Protein AF-0000000086661133 (afdb_homodimer)

Organism: Colletotrichum gloeosporioides (NCBI:txid474922)

pLDDT: mean 92.15, std 11.32, range [27.84, 98.94]

Nearest PDB structures (foldseek):
  4r4u-assembly2_C  TM=7.959E-01  e=2.624E-20  Yersinia pestis
  1c8u-assembly1_B  TM=7.805E-01  e=1.265E-19  Escherichia coli
  4qfw-assembly2_B  TM=8.001E-01  e=1.902E-19  Yersinia pestis
  4qfw-assembly1_A  TM=7.890E-01  e=4.299E-19  Yersinia pestis
  3lbe-assembly1_B  TM=6.643E-01  e=6.522E-04  Streptococcus mutans UA159

Solvent-accessible surface area (backbone atoms only — not comparable to full-atom values): 37716 Å² total; per-residue (Å²): 120,74,67,60,34,18,54,75,45,52,60,30,68,41,82,46,76,42,92,40,95,83,45,82,42,42,29,32,30,38,30,35,38,37,38,39,73,44,37,47,79,75,73,37,79,29,57,30,40,53,82,41,88,54,58,26,40,64,31,48,61,67,27,44,45,54,48,53,44,53,52,50,47,42,71,73,53,42,87,89,66,61,93,54,80,62,66,74,21,63,32,34,40,39,34,39,48,67,43,85,46,54,10,21,36,42,46,36,39,38,30,34,82,56,38,78,55,96,54,41,34,34,34,38,33,44,27,28,31,38,68,48,66,43,86,58,63,89,50,80,55,51,57,76,78,44,57,72,49,60,67,44,66,43,28,35,36,30,46,31,31,29,33,38,62,56,83,42,92,54,71,45,65,60,84,32,64,74,67,77,41,35,79,67,54,67,74,44,60,67,88,71,34,51,56,37,53,41,49,48,30,54,49,55,36,68,75,40,76,79,52,63,46,50,58,58,37,40,47,48,16,36,56,88,41,64,78,78,31,57,93,49,58,55,48,73,27,63,48,44,31,34,34,34,46,65,40,77,63,72,72,90,45,23,51,59,35,47,35,50,56,53,30,58,64,48,63,50,44,67,39,46,49,34,37,64,74,69,29,23,79,41,61,52,47,70,46,70,34,39,39,38,35,41,45,49,52,51,36,74,79,46,49,65,49,43,45,87,48,92,53,72,51,51,26,37,41,40,35,37,35,57,36,30,22,44,31,27,37,31,37,37,37,36,37,28,43,68,88,46,46,73,41,33,42,33,45,35,36,25,42,44,32,66,48,83,74,76,73,71,84,120,119,74,66,59,34,18,55,74,47,52,61,29,70,40,82,46,76,44,94,40,94,84,46,82,42,43,30,33,30,38,30,34,39,38,40,40,72,43,37,48,79,75,72,37,79,31,57,30,39,55,80,43,86,54,57,26,41,65,31,47,60,66,29,43,44,54,49,51,44,52,52,52,48,40,70,76,53,44,87,88,65,63,92,54,80,61,65,76,20,62,31,36,39,39,34,38,48,66,44,86,46,55,11,21,34,42,47,36,39,39,33,37,82,56,38,77,56,97,54,41,35,34,34,37,33,45,28,28,32,36,67,48,67,42,84,58,64,87,51,80,54,52,56,78,77,43,57,72,48,60,67,44,66,43,27,35,38,31,46,31,33,27,32,38,63,56,83,41,92,54,72,45,65,62,83,30,63,74,67,76,41,35,78,67,53,66,73,45,58,66,86,69,35,51,57,38,54,42,49,47,31,55,49,53,36,68,75,39,76,80,52,61,46,48,58,58,36,39,46,48,17,37,56,87,39,64,76,78,32,57,92,49,58,54,48,73,28,64,47,45,30,33,34,33,45,63,41,78,63,72,71,92,46,23,51,58,35,47,36,50,56,53,28,58,64,46,63,50,44,66,38,46,48,34,38,64,72,70,28,22,80,42,61,53,46,70,46,71,35,37,40,39,35,40,46,49,49,52,35,74,79,46,50,67,48,42,46,87,46,92,52,72,52,51,25,37,40,39,36,36,35,59,35,31,21,44,29,27,35,31,38,37,37,36,36,28,42,67,89,44,47,73,39,32,42,32,44,37,35,24,43,44,34,66,48,82,75,75,71,71,85,120

Radius of gyration: 25.0 Å; Cα contacts (8 Å, |Δi|>4): 1751; chains: 2; bounding box: 61×72×65 Å

Foldseek 3Di:
DLCCLALCNLLPKDWDDDPDVPDPKTKIKFWAFAFQQCCVVVPDLRGQALVDFDFGQPLNCQLSQVVSVVVSVCVVPPPPRQPDPADWAWFKKKKFFDAGDGRQWMKMWIKDWDDDDSFKGKIKIWIWTFPDGDPPRVDRTDDPSRVPHDTDDTGMMIMIMTGGADDDDDDDDDFFCCVVVVVQPVVDPQVPAAWDASALFLQVCVVPVPHHRSHGFKTKHWGDCVVVCPPPQQQPDKTKMWMATSADDDLVPLNSLVSSVSSCLSRNQVNVVCVSVPQSNFWDDKDWGIKMKGFDHGSSVSGADGCPDPDNWIKMKMKGWNDDDDQKTKMKIWIATPVGDGTMMMIIMIGIDGHDDPPPPD/DLCCLALCNLLPKDWDDDPDPPDLKTKIKFWAFAFAQCCVVVPDLRGQALVDFDFGQPLNCQLSQVVSVVVSVCVVPPPPPQPDPADWAWFKKKKFFDAGDGRQWMKMWIKDWDDDDSFKGKIKIWIWTFPDGDPPRVDRIDDPSRVPHDTDDTGMMIMIMTGGADDDDDDDDDFFCCVVVVVQPVVDPQVPAAWDASALFQQVCVVPVPHHRSHGFKTKHWGDCVVVCPPPQQQPDKTKMWMATSADDDLVPLNSLVSSVSSCLSRNQVNVVCVSVPQSNFWDDKDWGIKMKGFDHGSSVSGADGCPDPDNWIKMKMKGWNDDDDQKTKMKIWIATPVGDGTMMMIIMIGIDGHDDPPPPD

Sequence (724 aa):
MSEKLWFQNVMALAPLPPPTPDSKVKRYMSLWPAWVPGSELVGGKGRGSKADPRAAYGGHVYTQAPLAACRALEEEEPAGTGTHSGGFGLHSIQGCFSAAARANRPFVYEVSSLSTSRTFCSRLVIVRQPKEPSKRLQADDFNLEDLESELGDVCFSCICTFKRPEEGRVSSQEVPPQERFAEILKAKAPGDWPKAPAVDVEEIKAMFPDASGHFPIVDMHKVDLTGWNEGKPVTKRRELLFYRLRGPLPADDPNQHVLVHAFESDRNGLLMVGNHIGLGWSLGTAASLTYAFVVHVNVDEAVMNDPSGAEDGWWIQEVSFPRAGQGRGALMCKMWSPSGVHVATGYQDGIIRERKVEKEKLMSEKLWFQNVMALAPLPPPTPDSKVKRYMSLWPAWVPGSELVGGKGRGSKADPRAAYGGHVYTQAPLAACRALEEEEPAGTGTHSGGFGLHSIQGCFSAAARANRPFVYEVSSLSTSRTFCSRLVIVRQPKEPSKRLQADDFNLEDLESELGDVCFSCICTFKRPEEGRVSSQEVPPQERFAEILKAKAPGDWPKAPAVDVEEIKAMFPDASGHFPIVDMHKVDLTGWNEGKPVTKRRELLFYRLRGPLPADDPNQHVLVHAFESDRNGLLMVGNHIGLGWSLGTAASLTYAFVVHVNVDEAVMNDPSGAEDGWWIQEVSFPRAGQGRGALMCKMWSPSGVHVATGYQDGIIRERKVEKEKL

Structure (mmCIF, N/CA/C/O backbone):
data_AF-0000000086661133-model_v1
#
loop_
_entity.id
_entity.type
_entity.pdbx_description
1 polymer 'Acyl-CoA thioesterase-like C-terminal domain-containing protein'
#
loop_
_atom_site.group_PDB
_atom_site.id
_atom_site.type_symbol
_atom_site.label_atom_id
_atom_site.label_alt_id
_atom_site.label_comp_id
_atom_site.label_asym_id
_atom_site.label_entity_id
_atom_site.label_seq_id
_atom_site.pdbx_PDB_ins_code
_atom_site.Cartn_x
_atom_site.Cartn_y
_atom_site.Cartn_z
_atom_site.occupancy
_atom_site.B_iso_or_equiv
_atom_site.auth_seq_id
_atom_site.auth_comp_id
_atom_site.auth_asym_id
_atom_site.auth_atom_id
_atom_site.pdbx_PDB_model_num
ATOM 1 N N . MET A 1 1 ? -3.352 29.203 22.203 1 52.81 1 MET A N 1
ATOM 2 C CA . MET A 1 1 ? -3.547 29 20.766 1 52.81 1 MET A CA 1
ATOM 3 C C . MET A 1 1 ? -2.592 27.938 20.234 1 52.81 1 MET A C 1
ATOM 5 O O . MET A 1 1 ? -3.006 27.031 19.5 1 52.81 1 MET A O 1
ATOM 9 N N . SER A 1 2 ? -1.352 27.859 20.906 1 68.06 2 SER A N 1
ATOM 10 C CA . SER A 1 2 ? -0.283 27.016 20.375 1 68.06 2 SER A CA 1
ATOM 11 C C . SER A 1 2 ? -0.492 25.562 20.766 1 68.06 2 SER A C 1
ATOM 13 O O . SER A 1 2 ? -0.315 24.656 19.938 1 68.06 2 SER A O 1
ATOM 15 N N . GLU A 1 3 ? -1.196 25.422 21.938 1 78.88 3 GLU A N 1
ATOM 16 C CA . GLU A 1 3 ? -1.318 24.062 22.422 1 78.88 3 GLU A CA 1
ATOM 17 C C . GLU A 1 3 ? -2.441 23.312 21.703 1 78.88 3 GLU A C 1
ATOM 19 O O . GLU A 1 3 ? -2.412 22.078 21.609 1 78.88 3 GLU A O 1
ATOM 24 N N . LYS A 1 4 ? -3.291 24.078 21.062 1 82.44 4 LYS A N 1
ATOM 25 C CA . LYS A 1 4 ? -4.445 23.5 20.375 1 82.44 4 LYS A CA 1
ATOM 26 C C . LYS A 1 4 ? -4.023 22.781 19.094 1 82.44 4 LYS A C 1
ATOM 28 O O . LYS A 1 4 ? -4.781 21.984 18.547 1 82.44 4 LYS A O 1
ATOM 33 N N . LEU A 1 5 ? -2.779 23 18.781 1 89.38 5 LEU A N 1
ATOM 34 C CA . LEU A 1 5 ? -2.312 22.422 17.516 1 89.38 5 LEU A CA 1
ATOM 35 C C . LEU A 1 5 ? -1.466 21.188 17.781 1 89.38 5 LEU A C 1
ATOM 37 O O . LEU A 1 5 ? -0.885 20.625 16.844 1 89.38 5 LEU A O 1
ATOM 41 N N . TRP A 1 6 ? -1.497 20.781 19.125 1 93.88 6 TRP A N 1
ATOM 42 C CA . TRP A 1 6 ? -0.736 19.578 19.453 1 93.88 6 TRP A CA 1
ATOM 43 C C . TRP A 1 6 ? -1.503 18.328 19.047 1 93.88 6 TRP A C 1
ATOM 45 O O . TRP A 1 6 ? -2.721 18.375 18.859 1 93.88 6 TRP A O 1
ATOM 55 N N . PHE A 1 7 ? -0.746 17.25 18.938 1 96.44 7 PHE A N 1
ATOM 56 C CA . PHE A 1 7 ? -1.3 15.984 18.453 1 96.44 7 PHE A CA 1
ATOM 57 C C . PHE A 1 7 ? -2.521 15.586 19.281 1 96.44 7 PHE A C 1
ATOM 59 O O . PHE A 1 7 ? -3.564 15.242 18.719 1 96.44 7 PHE A O 1
ATOM 66 N N . GLN A 1 8 ? -2.459 15.68 20.609 1 94.44 8 GLN A N 1
ATOM 67 C CA . GLN A 1 8 ? -3.508 15.195 21.5 1 94.44 8 GLN A CA 1
ATOM 68 C C . GLN A 1 8 ? -4.801 15.977 21.297 1 94.44 8 GLN A C 1
ATOM 70 O O . GLN A 1 8 ? -5.895 15.445 21.5 1 94.44 8 GLN A O 1
ATOM 75 N N . ASN A 1 9 ? -4.688 17.203 20.891 1 94.06 9 ASN A N 1
ATOM 76 C CA . ASN A 1 9 ? -5.863 18.031 20.656 1 94.06 9 ASN A CA 1
ATOM 77 C C . ASN A 1 9 ? -6.434 17.781 19.266 1 94.06 9 ASN A C 1
ATOM 79 O O . ASN A 1 9 ? -7.617 17.469 19.109 1 94.06 9 ASN A O 1
ATOM 83 N N . VAL A 1 10 ? -5.578 17.812 18.297 1 95.38 10 VAL A N 1
ATOM 84 C CA . VAL A 1 10 ? -5.973 17.75 16.906 1 95.38 10 VAL A CA 1
ATOM 85 C C . VAL A 1 10 ? -6.562 16.375 16.594 1 95.38 10 VAL A C 1
ATOM 87 O O . VAL A 1 10 ? -7.516 16.266 15.82 1 95.38 10 VAL A O 1
ATOM 90 N N . MET A 1 11 ? -6.078 15.336 17.281 1 97.69 11 MET A N 1
ATOM 91 C CA . MET A 1 11 ? -6.453 13.961 16.953 1 97.69 11 MET A CA 1
ATOM 92 C C . MET A 1 11 ? -7.383 13.383 18 1 97.69 11 MET A C 1
ATOM 94 O O . MET A 1 11 ? -7.605 12.172 18.047 1 97.69 11 MET A O 1
ATOM 98 N N . ALA A 1 12 ? -7.93 14.242 18.859 1 97.5 12 ALA A N 1
ATOM 99 C CA . ALA A 1 12 ? -8.781 13.766 19.938 1 97.5 12 ALA A CA 1
ATOM 100 C C . ALA A 1 12 ? -10.008 13.039 19.406 1 97.5 12 ALA A C 1
ATOM 102 O O . ALA A 1 12 ? -10.633 13.492 18.438 1 97.5 12 ALA A O 1
ATOM 103 N N . LEU A 1 13 ? -10.391 11.922 20.062 1 98.38 13 LEU A N 1
ATOM 104 C CA . LEU A 1 13 ? -11.531 11.094 19.703 1 98.38 13 LEU A CA 1
ATOM 105 C C . LEU A 1 13 ? -12.438 10.859 20.922 1 98.38 13 LEU A C 1
ATOM 107 O O . LEU A 1 13 ? -11.953 10.789 22.047 1 98.38 13 LEU A O 1
ATOM 111 N N . ALA A 1 14 ? -13.688 10.742 20.641 1 98.12 14 ALA A N 1
ATOM 112 C CA . ALA A 1 14 ? -14.641 10.289 21.656 1 98.12 14 ALA A CA 1
ATOM 113 C C . ALA A 1 14 ? -15.312 8.984 21.234 1 98.12 14 ALA A C 1
ATOM 115 O O . ALA A 1 14 ? -15.695 8.82 20.062 1 98.12 14 ALA A O 1
ATOM 116 N N . PRO A 1 15 ? -15.461 8.062 22.156 1 97.38 15 PRO A N 1
ATOM 117 C CA . PRO A 1 15 ? -16.172 6.832 21.828 1 97.38 15 PRO A CA 1
ATOM 118 C C . PRO A 1 15 ? -17.672 7.062 21.578 1 97.38 15 PRO A C 1
ATOM 120 O O . PRO A 1 15 ? -18.266 7.965 22.172 1 97.38 15 PRO A O 1
ATOM 123 N N . LEU A 1 16 ? -18.203 6.305 20.656 1 97.31 16 LEU A N 1
ATOM 124 C CA . LEU A 1 16 ? -19.625 6.262 20.359 1 97.31 16 LEU A CA 1
ATOM 125 C C . LEU A 1 16 ? -20.203 4.883 20.656 1 97.31 16 LEU A C 1
ATOM 127 O O . LEU A 1 16 ? -19.484 3.887 20.656 1 97.31 16 LEU A O 1
ATOM 131 N N . PRO A 1 17 ? -21.469 4.82 20.938 1 93.88 17 PRO A N 1
ATOM 132 C CA . PRO A 1 17 ? -22.094 3.502 21.078 1 93.88 17 PRO A CA 1
ATOM 133 C C . PRO A 1 17 ? -22.016 2.68 19.797 1 93.88 17 PRO A C 1
ATOM 135 O O . PRO A 1 17 ? -21.969 3.244 18.688 1 93.88 17 PRO A O 1
ATOM 138 N N . PRO A 1 18 ? -21.984 1.396 19.984 1 92.19 18 PRO A N 1
ATOM 139 C CA . PRO A 1 18 ? -22.016 0.57 18.766 1 92.19 18 PRO A CA 1
ATOM 140 C C . PRO A 1 18 ? -23.297 0.776 17.953 1 92.19 18 PRO A C 1
ATOM 142 O O . PRO A 1 18 ? -24.297 1.284 18.484 1 92.19 18 PRO A O 1
ATOM 145 N N . PRO A 1 19 ? -23.234 0.42 16.672 1 86.88 19 PRO A N 1
ATOM 146 C CA . PRO A 1 19 ? -24.438 0.599 15.859 1 86.88 19 PRO A CA 1
ATOM 147 C C . PRO A 1 19 ? -25.641 -0.178 16.391 1 86.88 19 PRO A C 1
ATOM 149 O O . PRO A 1 19 ? -26.781 0.312 16.328 1 86.88 19 PRO A O 1
ATOM 152 N N . THR A 1 20 ? -25.328 -1.361 16.719 1 87.19 20 THR A N 1
ATOM 153 C CA . THR A 1 20 ? -26.312 -2.193 17.406 1 87.19 20 THR A CA 1
ATOM 154 C C . THR A 1 20 ? -25.719 -2.795 18.688 1 87.19 20 THR A C 1
ATOM 156 O O . THR A 1 20 ? -24.5 -2.957 18.781 1 87.19 20 THR A O 1
ATOM 159 N N . PRO A 1 21 ? -26.578 -3.076 19.578 1 86.81 21 PRO A N 1
ATOM 160 C CA . PRO A 1 21 ? -26.047 -3.549 20.859 1 86.81 21 PRO A CA 1
ATOM 161 C C . PRO A 1 21 ? -25.156 -4.781 20.719 1 86.81 21 PRO A C 1
ATOM 163 O O . PRO A 1 21 ? -24.219 -4.957 21.5 1 86.81 21 PRO A O 1
ATOM 166 N N . ASP A 1 22 ? -25.359 -5.555 19.75 1 88.25 22 ASP A N 1
ATOM 167 C CA . ASP A 1 22 ? -24.625 -6.805 19.625 1 88.25 22 ASP A CA 1
ATOM 168 C C . ASP A 1 22 ? -23.453 -6.648 18.656 1 88.25 22 ASP A C 1
ATOM 170 O O . ASP A 1 22 ? -22.688 -7.598 18.438 1 88.25 22 ASP A O 1
ATOM 174 N N . SER A 1 23 ? -23.375 -5.465 18.219 1 90.06 23 SER A N 1
ATOM 175 C CA . SER A 1 23 ? -22.312 -5.242 17.25 1 90.06 23 SER A CA 1
ATOM 176 C C . SER A 1 23 ? -20.938 -5.207 17.906 1 90.06 23 SER A C 1
ATOM 178 O O . SER A 1 23 ? -20.781 -4.633 18.984 1 90.06 23 SER A O 1
ATOM 180 N N . LYS A 1 24 ? -19.969 -5.828 17.266 1 91.94 24 LYS A N 1
ATOM 181 C CA . LYS A 1 24 ? -18.594 -5.809 17.75 1 91.94 24 LYS A CA 1
ATOM 182 C C . LYS A 1 24 ? -17.812 -4.645 17.156 1 91.94 24 LYS A C 1
ATOM 184 O O . LYS A 1 24 ? -16.641 -4.445 17.484 1 91.94 24 LYS A O 1
ATOM 189 N N . VAL A 1 25 ? -18.5 -3.902 16.344 1 96.38 25 VAL A N 1
ATOM 190 C CA . VAL A 1 25 ? -17.891 -2.742 15.711 1 96.38 25 VAL A CA 1
ATOM 191 C C . VAL A 1 25 ? -17.734 -1.618 16.734 1 96.38 25 VAL A C 1
ATOM 193 O O . VAL A 1 25 ? -18.688 -1.261 17.422 1 96.38 25 VAL A O 1
ATOM 196 N N . LYS A 1 26 ? -16.5 -1.103 16.875 1 97.69 26 LYS A N 1
ATOM 197 C CA . LYS A 1 26 ? -16.25 0.057 17.734 1 97.69 26 LYS A CA 1
ATOM 198 C C . LYS A 1 26 ? -16.359 1.355 16.938 1 97.69 26 LYS A C 1
ATOM 200 O O . LYS A 1 26 ? -15.953 1.417 15.781 1 97.69 26 LYS A O 1
ATOM 205 N N . ARG A 1 27 ? -16.875 2.365 17.594 1 98.31 27 ARG A N 1
ATOM 206 C CA . ARG A 1 27 ? -17.109 3.633 16.906 1 98.31 27 ARG A CA 1
ATOM 207 C C . ARG A 1 27 ? -16.5 4.793 17.672 1 98.31 27 ARG A C 1
ATOM 209 O O . ARG A 1 27 ? -16.484 4.797 18.906 1 98.31 27 ARG A O 1
ATOM 216 N N . TYR A 1 28 ? -15.984 5.738 16.953 1 98.69 28 TYR A N 1
ATOM 217 C CA . TYR A 1 28 ? -15.398 6.945 17.531 1 98.69 28 TYR A CA 1
ATOM 218 C C . TYR A 1 28 ? -15.766 8.18 16.703 1 98.69 28 TYR A C 1
ATOM 220 O O . TYR A 1 28 ? -16.031 8.078 15.508 1 98.69 28 TYR A O 1
ATOM 228 N N . MET A 1 29 ? -15.797 9.305 17.344 1 98.62 29 MET A N 1
ATOM 229 C CA . MET A 1 29 ? -16.047 10.586 16.672 1 98.62 29 MET A CA 1
ATOM 230 C C . MET A 1 29 ? -14.859 11.531 16.875 1 98.62 29 MET A C 1
ATOM 232 O O . MET A 1 29 ? -14.289 11.602 17.969 1 98.62 29 MET A O 1
ATOM 236 N N . SER A 1 30 ? -14.469 12.18 15.82 1 98.44 30 SER A N 1
ATOM 237 C CA . SER A 1 30 ? -13.461 13.219 15.961 1 98.44 30 SER A CA 1
ATOM 238 C C . SER A 1 30 ? -13.992 14.406 16.766 1 98.44 30 SER A C 1
ATOM 240 O O . SER A 1 30 ? -15.172 14.742 16.672 1 98.44 30 SER A O 1
ATOM 242 N N . LEU A 1 31 ? -13.086 15.086 17.453 1 97.5 31 LEU A N 1
ATOM 243 C CA . LEU A 1 31 ? -13.539 16.156 18.344 1 97.5 31 LEU A CA 1
ATOM 244 C C . LEU A 1 31 ? -13.062 17.516 17.844 1 97.5 31 LEU A C 1
ATOM 246 O O . LEU A 1 31 ? -13.516 18.547 18.328 1 97.5 31 LEU A O 1
ATOM 250 N N . TRP A 1 32 ? -12.156 17.484 16.891 1 95.5 32 TRP A N 1
ATOM 251 C CA . TRP A 1 32 ? -11.555 18.734 16.406 1 95.5 32 TRP A CA 1
ATOM 252 C C . TRP A 1 32 ? -11.664 18.828 14.898 1 95.5 32 TRP A C 1
ATOM 254 O O . TRP A 1 32 ? -11.547 17.828 14.188 1 95.5 32 TRP A O 1
ATOM 264 N N . PRO A 1 33 ? -11.906 20.078 14.344 1 94.69 33 PRO A N 1
ATOM 265 C CA . PRO A 1 33 ? -11.922 20.25 12.891 1 94.69 33 PRO A CA 1
ATOM 266 C C . PRO A 1 33 ? -10.562 19.969 12.25 1 94.69 33 PRO A C 1
ATOM 268 O O . PRO A 1 33 ? -9.531 20.422 12.75 1 94.69 33 PRO A O 1
ATOM 271 N N . ALA A 1 34 ? -10.617 19.234 11.156 1 94.94 34 ALA A N 1
ATOM 272 C CA . ALA A 1 34 ? -9.398 18.938 10.406 1 94.94 34 ALA A CA 1
ATOM 273 C C . ALA A 1 34 ? -8.836 20.188 9.758 1 94.94 34 ALA A C 1
ATOM 275 O O . ALA A 1 34 ? -9.594 21.047 9.289 1 94.94 34 ALA A O 1
ATOM 276 N N . TRP A 1 35 ? -7.52 20.266 9.688 1 92.94 35 TRP A N 1
ATOM 277 C CA . TRP A 1 35 ? -6.828 21.375 9.039 1 92.94 35 TRP A CA 1
ATOM 278 C C . TRP A 1 35 ? -7.18 21.438 7.555 1 92.94 35 TRP A C 1
ATOM 280 O O . TRP A 1 35 ? -7.34 20.406 6.902 1 92.94 35 TRP A O 1
ATOM 290 N N . VAL A 1 36 ? -7.305 22.656 7.035 1 92.38 36 VAL A N 1
ATOM 291 C CA . VAL A 1 36 ? -7.57 22.891 5.621 1 92.38 36 VAL A CA 1
ATOM 292 C C . VAL A 1 36 ? -6.348 23.531 4.969 1 92.38 36 VAL A C 1
ATOM 294 O O . VAL A 1 36 ? -5.961 24.656 5.316 1 92.38 36 VAL A O 1
ATOM 297 N N . PRO A 1 37 ? -5.742 22.828 3.969 1 89.12 37 PRO A N 1
ATOM 298 C CA . PRO A 1 37 ? -4.562 23.391 3.309 1 89.12 37 PRO A CA 1
ATOM 299 C C . PRO A 1 37 ? -4.812 24.797 2.754 1 89.12 37 PRO A C 1
ATOM 301 O O . PRO A 1 37 ? -5.797 25.016 2.043 1 89.12 37 PRO A O 1
ATOM 304 N N . GLY A 1 38 ? -3.904 25.719 3.129 1 86.12 38 GLY A N 1
ATOM 305 C CA . GLY A 1 38 ? -3.969 27.062 2.576 1 86.12 38 GLY A CA 1
ATOM 306 C C . GLY A 1 38 ? -4.891 27.984 3.354 1 86.12 38 GLY A C 1
ATOM 307 O O . GLY A 1 38 ? -5.078 29.141 2.979 1 86.12 38 GLY A O 1
ATOM 308 N N . SER A 1 39 ? -5.473 27.469 4.402 1 84.5 39 SER A N 1
ATOM 309 C CA . SER A 1 39 ? -6.375 28.312 5.172 1 84.5 39 SER A CA 1
ATOM 310 C C . SER A 1 39 ? -5.656 29.547 5.695 1 84.5 39 SER A C 1
ATOM 312 O O . SER A 1 39 ? -6.254 30.625 5.797 1 84.5 39 SER A O 1
ATOM 314 N N . GLU A 1 40 ? -4.449 29.422 5.922 1 80.19 40 GLU A N 1
ATOM 315 C CA . GLU A 1 40 ? -3.676 30.531 6.477 1 80.19 40 GLU A CA 1
ATOM 316 C C . GLU A 1 40 ? -3.451 31.625 5.438 1 80.19 40 GLU A C 1
ATOM 318 O O . GLU A 1 40 ? -3.137 32.781 5.785 1 80.19 40 GLU A O 1
ATOM 323 N N . LEU A 1 41 ? -3.543 31.234 4.238 1 82.38 41 LEU A N 1
ATOM 324 C CA . LEU A 1 41 ? -3.342 32.219 3.172 1 82.38 41 LEU A CA 1
ATOM 325 C C . LEU A 1 41 ? -4.488 33.219 3.131 1 82.38 41 LEU A C 1
ATOM 327 O O . LEU A 1 41 ? -4.344 34.312 2.574 1 82.38 41 LEU A O 1
ATOM 331 N N . VAL A 1 42 ? -5.578 32.844 3.738 1 77.38 42 VAL A N 1
ATOM 332 C CA . VAL A 1 42 ? -6.738 33.71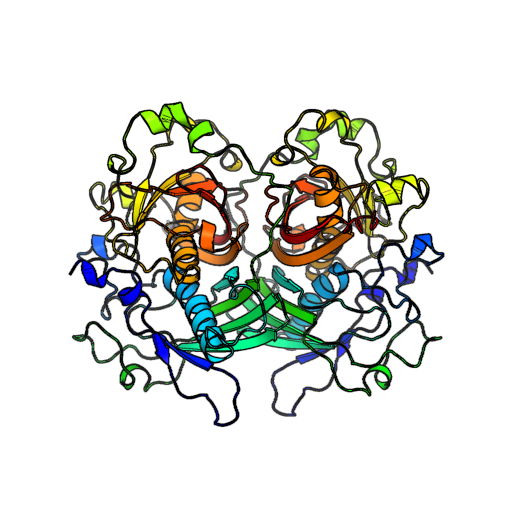9 3.721 1 77.38 42 VAL A CA 1
ATOM 333 C C . VAL A 1 42 ? -7.145 34.062 5.152 1 77.38 42 VAL A C 1
ATOM 335 O O . VAL A 1 42 ? -8.336 34.188 5.449 1 77.38 42 VAL A O 1
ATOM 338 N N . GLY A 1 43 ? -6.168 34.031 5.996 1 73.69 43 GLY A N 1
ATOM 339 C CA . GLY A 1 43 ? -6.391 34.5 7.348 1 73.69 43 GLY A CA 1
ATOM 340 C C . GLY A 1 43 ? -6.68 33.406 8.344 1 73.69 43 GLY A C 1
ATOM 341 O O . GLY A 1 43 ? -6.961 33.656 9.508 1 73.69 43 GLY A O 1
ATOM 342 N N . GLY A 1 44 ? -6.609 32.188 7.867 1 69.62 44 GLY A N 1
ATOM 343 C CA . GLY A 1 44 ? -6.812 31.062 8.781 1 69.62 44 GLY A CA 1
ATOM 344 C C . GLY A 1 44 ? -5.664 30.875 9.75 1 69.62 44 GLY A C 1
ATOM 345 O O . GLY A 1 44 ? -4.551 31.328 9.5 1 69.62 44 GLY A O 1
ATOM 346 N N . LYS A 1 45 ? -5.965 30.406 10.914 1 66.69 45 LYS A N 1
ATOM 347 C CA . LYS A 1 45 ? -5 30.266 12 1 66.69 45 LYS A CA 1
ATOM 348 C C . LYS A 1 45 ? -4.469 28.844 12.086 1 66.69 45 LYS A C 1
ATOM 350 O O . LYS A 1 45 ? -4 28.406 13.141 1 66.69 45 LYS A O 1
ATOM 355 N N . GLY A 1 46 ? -4.559 28.156 10.992 1 66.56 46 GLY A N 1
ATOM 356 C CA . GLY A 1 46 ? -3.967 26.828 10.945 1 66.56 46 GLY A CA 1
ATOM 357 C C . GLY A 1 46 ? -4.824 25.766 11.617 1 66.56 46 GLY A C 1
ATOM 358 O O . GLY A 1 46 ? -4.609 24.562 11.422 1 66.56 46 GLY A O 1
ATOM 359 N N . ARG A 1 47 ? -5.719 26.359 12.469 1 68.44 47 ARG A N 1
ATOM 360 C CA . ARG A 1 47 ? -6.676 25.422 13.07 1 68.44 47 ARG A CA 1
ATOM 361 C C . ARG A 1 47 ? -7.879 25.219 12.156 1 68.44 47 ARG A C 1
ATOM 363 O O . ARG A 1 47 ? -8.25 26.109 11.398 1 68.44 47 ARG A O 1
ATOM 370 N N . GLY A 1 48 ? -8.203 23.938 11.852 1 72.81 48 GLY A N 1
ATOM 371 C CA . GLY A 1 48 ? -9.438 23.734 11.109 1 72.81 48 GLY A CA 1
ATOM 372 C C . GLY A 1 48 ? -10.547 24.688 11.523 1 72.81 48 GLY A C 1
ATOM 373 O O . GLY A 1 48 ? -10.539 25.203 12.641 1 72.81 48 GLY A O 1
ATOM 374 N N . SER A 1 49 ? -11.25 25.141 10.523 1 75.62 49 SER A N 1
ATOM 375 C CA . SER A 1 49 ? -12.383 26.016 10.797 1 75.62 49 SER A CA 1
ATOM 376 C C . SER A 1 49 ? -13.688 25.422 10.273 1 75.62 49 SER A C 1
ATOM 378 O O . SER A 1 49 ? -13.75 24.969 9.133 1 75.62 49 SER A O 1
ATOM 380 N N . LYS A 1 50 ? -14.703 25.469 11.141 1 84.06 50 LYS A N 1
ATOM 381 C CA . LYS A 1 50 ? -16.016 24.984 10.758 1 84.06 50 LYS A CA 1
ATOM 382 C C . LYS A 1 50 ? -16.625 25.844 9.656 1 84.06 50 LYS A C 1
ATOM 384 O O . LYS A 1 50 ? -17.594 25.438 9.008 1 84.06 50 LYS A O 1
ATOM 389 N N . ALA A 1 51 ? -16.031 26.969 9.469 1 77.69 51 ALA A N 1
ATOM 390 C CA . ALA A 1 51 ? -16.578 27.891 8.469 1 77.69 51 ALA A CA 1
ATOM 391 C C . ALA A 1 51 ? -15.922 27.656 7.105 1 77.69 51 ALA A C 1
ATOM 393 O O . ALA A 1 51 ? -16.359 28.219 6.102 1 77.69 51 ALA A O 1
ATOM 394 N N . ASP A 1 52 ? -14.891 26.875 7.074 1 82.69 52 ASP A N 1
ATOM 395 C CA . ASP A 1 52 ? -14.164 26.641 5.828 1 82.69 52 ASP A CA 1
ATOM 396 C C . ASP A 1 52 ? -14.797 25.516 5.016 1 82.69 52 ASP A C 1
ATOM 398 O O . ASP A 1 52 ? -14.75 24.359 5.414 1 82.69 52 ASP A O 1
ATOM 402 N N . PRO A 1 53 ? -15.383 25.828 3.889 1 81.25 53 PRO A N 1
ATOM 403 C CA . PRO A 1 53 ? -16.078 24.812 3.105 1 81.25 53 PRO A CA 1
ATOM 404 C C . PRO A 1 53 ? -15.141 23.984 2.227 1 81.25 53 PRO A C 1
ATOM 406 O O . PRO A 1 53 ? -15.57 23.031 1.568 1 81.25 53 PRO A O 1
ATOM 409 N N . ARG A 1 54 ? -13.891 24.312 2.184 1 87.56 54 ARG A N 1
ATOM 410 C CA . ARG A 1 54 ? -12.93 23.641 1.325 1 87.56 54 ARG A CA 1
ATOM 411 C C . ARG A 1 54 ? -12.586 22.266 1.878 1 87.56 54 ARG A C 1
ATOM 413 O O . ARG A 1 54 ? -12.883 21.953 3.033 1 87.56 54 ARG A O 1
ATOM 420 N N . ALA A 1 55 ? -11.961 21.484 1.017 1 92.5 55 ALA A N 1
ATOM 421 C CA . ALA A 1 55 ? -11.586 20.125 1.406 1 92.5 55 ALA A CA 1
ATOM 422 C C . ALA A 1 55 ? -10.539 20.141 2.516 1 92.5 55 ALA A C 1
ATOM 424 O O . ALA A 1 55 ? -9.609 20.953 2.49 1 92.5 55 ALA A O 1
ATOM 425 N N . ALA A 1 56 ? -10.766 19.25 3.469 1 94.94 56 ALA A N 1
ATOM 426 C CA . ALA A 1 56 ? -9.828 19.109 4.582 1 94.94 56 ALA A CA 1
ATOM 427 C C . ALA A 1 56 ? -8.578 18.344 4.156 1 94.94 56 ALA A C 1
ATOM 429 O O . ALA A 1 56 ? -8.594 17.656 3.141 1 94.94 56 ALA A O 1
ATOM 430 N N . TYR A 1 57 ? -7.508 18.547 4.918 1 95.88 57 TYR A N 1
ATOM 431 C CA . TYR A 1 57 ? -6.254 17.812 4.754 1 95.88 57 TYR A CA 1
ATOM 432 C C . TYR A 1 57 ? -6.473 16.312 4.887 1 95.88 57 TYR A C 1
ATOM 434 O O . TYR A 1 57 ? -6.879 15.828 5.949 1 95.88 57 TYR A O 1
ATOM 442 N N . GLY A 1 58 ? -6.176 15.562 3.764 1 96.56 58 GLY A N 1
ATOM 443 C CA . GLY A 1 58 ? -6.406 14.133 3.754 1 96.56 58 GLY A CA 1
ATOM 444 C C . GLY A 1 58 ? -5.625 13.391 4.824 1 96.56 58 GLY A C 1
ATOM 445 O O . GLY A 1 58 ? -6.09 12.383 5.355 1 96.56 58 GLY A O 1
ATOM 446 N N . GLY A 1 59 ? -4.434 13.922 5.145 1 97.62 59 GLY A N 1
ATOM 447 C CA . GLY A 1 59 ? -3.594 13.297 6.156 1 97.62 59 GLY A CA 1
ATOM 448 C C . GLY A 1 59 ? -4.254 13.227 7.52 1 97.62 59 GLY A C 1
ATOM 449 O O . GLY A 1 59 ? -3.84 12.438 8.375 1 97.62 59 GLY A O 1
ATOM 450 N N . HIS A 1 60 ? -5.266 14.094 7.73 1 97.69 60 HIS A N 1
ATOM 451 C CA . HIS A 1 60 ? -5.961 14.07 9.016 1 97.69 60 HIS A CA 1
ATOM 452 C C . HIS A 1 60 ? -6.734 12.773 9.203 1 97.69 60 HIS A C 1
ATOM 454 O O . HIS A 1 60 ? -6.5 12.039 10.164 1 97.69 60 HIS A O 1
ATOM 460 N N . VAL A 1 61 ? -7.648 12.492 8.25 1 98.62 61 VAL A N 1
ATOM 461 C CA . VAL A 1 61 ? -8.453 11.281 8.359 1 98.62 61 VAL A CA 1
ATOM 462 C C . VAL A 1 61 ? -7.559 10.055 8.211 1 98.62 61 VAL A C 1
ATOM 464 O O . VAL A 1 61 ? -7.785 9.031 8.859 1 98.62 61 VAL A O 1
ATOM 467 N N . TYR A 1 62 ? -6.535 10.156 7.371 1 98.75 62 TYR A N 1
ATOM 468 C CA . TYR A 1 62 ? -5.578 9.078 7.148 1 98.75 62 TYR A CA 1
ATOM 469 C C . TYR A 1 62 ? -4.891 8.688 8.453 1 98.75 62 TYR A C 1
ATOM 471 O O . TYR A 1 62 ? -4.57 7.512 8.656 1 98.75 62 TYR A O 1
ATOM 479 N N . THR A 1 63 ? -4.672 9.57 9.312 1 98.81 63 THR A N 1
ATOM 480 C CA . THR A 1 63 ? -3.961 9.383 10.57 1 98.81 63 THR A CA 1
ATOM 481 C C . THR A 1 63 ? -4.934 9.039 11.695 1 98.81 63 THR A C 1
ATOM 483 O O . THR A 1 63 ? -4.652 8.164 12.523 1 98.81 63 THR A O 1
ATOM 486 N N . GLN A 1 64 ? -6.051 9.703 11.711 1 98.88 64 GLN A N 1
ATOM 487 C CA . GLN A 1 64 ? -6.98 9.531 12.82 1 98.88 64 GLN A CA 1
ATOM 488 C C . GLN A 1 64 ? -7.711 8.195 12.727 1 98.88 64 GLN A C 1
ATOM 490 O O . GLN A 1 64 ? -8.109 7.621 13.742 1 98.88 64 GLN A O 1
ATOM 495 N N . ALA A 1 65 ? -7.82 7.629 11.555 1 98.94 65 ALA A N 1
ATOM 496 C CA . ALA A 1 65 ? -8.445 6.324 11.375 1 98.94 65 ALA A CA 1
ATOM 497 C C . ALA A 1 65 ? -7.656 5.23 12.086 1 98.94 65 ALA A C 1
ATOM 499 O O . ALA A 1 65 ? -8.188 4.535 12.953 1 98.94 65 ALA A O 1
ATOM 500 N N . PRO A 1 66 ? -6.41 5.09 11.812 1 98.94 66 PRO A N 1
ATOM 501 C CA . PRO A 1 66 ? -5.668 4.082 12.57 1 98.94 66 PRO A CA 1
ATOM 502 C C . PRO A 1 66 ? -5.555 4.43 14.055 1 98.94 66 PRO A C 1
ATOM 504 O O . PRO A 1 66 ? -5.379 3.537 14.891 1 98.94 66 PRO A O 1
ATOM 507 N N . LEU A 1 67 ? -5.613 5.695 14.414 1 98.88 67 LEU A N 1
ATOM 508 C CA . LEU A 1 67 ? -5.68 6.027 15.828 1 98.88 67 LEU A CA 1
ATOM 509 C C . LEU A 1 67 ? -6.91 5.398 16.484 1 98.88 67 LEU A C 1
ATOM 511 O O . LEU A 1 67 ? -6.824 4.859 17.578 1 98.88 67 LEU A O 1
ATOM 515 N N . ALA A 1 68 ? -8.062 5.516 15.789 1 98.88 68 ALA A N 1
ATOM 516 C CA . ALA A 1 68 ? -9.266 4.848 16.266 1 98.88 68 ALA A CA 1
ATOM 517 C C . ALA A 1 68 ? -9.039 3.348 16.422 1 98.88 68 ALA A C 1
ATOM 519 O O . ALA A 1 68 ? -9.492 2.74 17.391 1 98.88 68 ALA A O 1
ATOM 520 N N . ALA A 1 69 ? -8.359 2.768 15.492 1 98.81 69 ALA A N 1
ATOM 521 C CA . ALA A 1 69 ? -8.047 1.345 15.578 1 98.81 69 ALA A CA 1
ATOM 522 C C . ALA A 1 69 ? -7.164 1.048 16.781 1 98.81 69 ALA A C 1
ATOM 524 O O . ALA A 1 69 ? -7.336 0.026 17.453 1 98.81 69 ALA A O 1
ATOM 525 N N . CYS A 1 70 ? -6.156 1.895 17.047 1 97.81 70 CYS A N 1
ATOM 526 C CA . CYS A 1 70 ? -5.328 1.748 18.234 1 97.81 70 CYS A CA 1
ATOM 527 C C . CYS A 1 70 ? -6.18 1.75 19.5 1 97.81 70 CYS A C 1
ATOM 529 O O . CYS A 1 70 ? -5.984 0.917 20.375 1 97.81 70 CYS A O 1
ATOM 531 N N . ARG A 1 71 ? -7.125 2.658 19.531 1 97.25 71 ARG A N 1
ATOM 532 C CA . ARG A 1 71 ? -8 2.742 20.703 1 97.25 71 ARG A CA 1
ATOM 533 C C . ARG A 1 71 ? -8.844 1.479 20.844 1 97.25 71 ARG A C 1
ATOM 535 O O . ARG A 1 71 ? -9.008 0.962 21.953 1 97.25 71 ARG A O 1
ATOM 542 N N . ALA A 1 72 ? -9.352 1.054 19.75 1 97.06 72 ALA A N 1
ATOM 543 C CA . ALA A 1 72 ? -10.141 -0.176 19.766 1 97.06 72 ALA A CA 1
ATOM 544 C C . ALA A 1 72 ? -9.32 -1.35 20.281 1 97.06 72 ALA A C 1
ATOM 546 O O . ALA A 1 72 ? -9.805 -2.145 21.094 1 97.06 72 ALA A O 1
ATOM 547 N N . LEU A 1 73 ? -8.125 -1.444 19.844 1 95 73 LEU A N 1
ATOM 548 C CA . LEU A 1 73 ? -7.238 -2.523 20.266 1 95 73 LEU A CA 1
ATOM 549 C C . LEU A 1 73 ? -6.949 -2.441 21.766 1 95 73 LEU A C 1
ATOM 551 O O . LEU A 1 73 ? -6.891 -3.467 22.438 1 95 73 LEU A O 1
ATOM 555 N N . GLU A 1 74 ? -6.715 -1.262 22.25 1 92.5 74 GLU A N 1
ATOM 556 C CA . GLU A 1 74 ? -6.469 -1.06 23.672 1 92.5 74 GLU A CA 1
ATOM 557 C C . GLU A 1 74 ? -7.668 -1.509 24.5 1 92.5 74 GLU A C 1
ATOM 559 O O . GLU A 1 74 ? -7.5 -2.062 25.594 1 92.5 74 GLU A O 1
ATOM 564 N N . GLU A 1 75 ? -8.828 -1.257 23.969 1 91.06 75 GLU A N 1
ATOM 565 C CA . GLU A 1 75 ? -10.047 -1.676 24.656 1 91.06 75 GLU A CA 1
ATOM 566 C C . GLU A 1 75 ? -10.18 -3.195 24.672 1 91.06 75 GLU A C 1
ATOM 568 O O . GLU A 1 75 ? -10.703 -3.775 25.625 1 91.06 75 GLU A O 1
ATOM 573 N N . GLU A 1 76 ? -9.75 -3.797 23.609 1 87.06 76 GLU A N 1
ATOM 574 C CA . GLU A 1 76 ? -9.836 -5.246 23.469 1 87.06 76 GLU A CA 1
ATOM 575 C C . GLU A 1 76 ? -8.797 -5.949 24.344 1 87.06 76 GLU A C 1
ATOM 577 O O . GLU A 1 76 ? -9.047 -7.039 24.859 1 87.06 76 GLU A O 1
ATOM 582 N N . GLU A 1 77 ? -7.641 -5.406 24.359 1 79.19 77 GLU A N 1
ATOM 583 C CA . GLU A 1 77 ? -6.535 -5.965 25.125 1 79.19 77 GLU A CA 1
ATOM 584 C C . GLU A 1 77 ? -5.938 -4.922 26.062 1 79.19 77 GLU A C 1
ATOM 586 O O . GLU A 1 77 ? -4.875 -4.363 25.781 1 79.19 77 GLU A O 1
ATOM 591 N N . PRO A 1 78 ? -6.539 -4.711 27.078 1 62.03 78 PRO A N 1
ATOM 592 C CA . PRO A 1 78 ? -6.016 -3.691 27.984 1 62.03 78 PRO A CA 1
ATOM 593 C C . PRO A 1 78 ? -4.594 -3.994 28.453 1 62.03 78 PRO A C 1
ATOM 595 O O . PRO A 1 78 ? -4.215 -5.164 28.578 1 62.03 78 PRO A O 1
ATOM 598 N N . ALA A 1 79 ? -3.887 -2.84 28.531 1 56.12 79 ALA A N 1
ATOM 599 C CA . ALA A 1 79 ? -2.488 -2.902 28.953 1 56.12 79 ALA A CA 1
ATOM 600 C C . ALA A 1 79 ? -2.326 -3.777 30.188 1 56.12 79 ALA A C 1
ATOM 602 O O . ALA A 1 79 ? -3.146 -3.723 31.109 1 56.12 79 ALA A O 1
ATOM 603 N N . GLY A 1 80 ? -1.239 -4.516 30.234 1 50.09 80 GLY A N 1
ATOM 604 C CA . GLY A 1 80 ? -0.933 -5.32 31.406 1 50.09 80 GLY A CA 1
ATOM 605 C C . GLY A 1 80 ? -1.523 -6.719 31.344 1 50.09 80 GLY A C 1
ATOM 606 O O . GLY A 1 80 ? -1.24 -7.559 32.188 1 50.09 80 GLY A O 1
ATOM 607 N N . THR A 1 81 ? -2.486 -6.895 30.516 1 45.53 81 THR A N 1
ATOM 608 C CA . THR A 1 81 ? -3.129 -8.203 30.531 1 45.53 81 THR A CA 1
ATOM 609 C C . THR A 1 81 ? -2.492 -9.133 29.5 1 45.53 81 THR A C 1
ATOM 611 O O . THR A 1 81 ? -2.867 -10.297 29.391 1 45.53 81 THR A O 1
ATOM 614 N N . GLY A 1 82 ? -1.71 -8.461 28.609 1 49.03 82 GLY A N 1
ATOM 615 C CA . GLY A 1 82 ? -1.312 -9.359 27.531 1 49.03 82 GLY A CA 1
ATOM 616 C C . GLY A 1 82 ? -0.19 -10.305 27.938 1 49.03 82 GLY A C 1
ATOM 617 O O . GLY A 1 82 ? 0.639 -9.961 28.781 1 49.03 82 GLY A O 1
ATOM 618 N N . THR A 1 83 ? -0.501 -11.617 27.844 1 43.25 83 THR A N 1
ATOM 619 C CA . THR A 1 83 ? 0.43 -12.727 28.047 1 43.25 83 THR A CA 1
ATOM 620 C C . THR A 1 83 ? 1.627 -12.594 27.109 1 43.25 83 THR A C 1
ATOM 622 O O . THR A 1 83 ? 2.549 -13.414 27.156 1 43.25 83 THR A O 1
ATOM 625 N N . HIS A 1 84 ? 1.52 -11.68 26.281 1 50.88 84 HIS A N 1
ATOM 626 C CA . HIS A 1 84 ? 2.609 -11.656 25.312 1 50.88 84 HIS A CA 1
ATOM 627 C C . HIS A 1 84 ? 3.498 -10.43 25.516 1 50.88 84 HIS A C 1
ATOM 629 O O . HIS A 1 84 ? 3.031 -9.391 25.969 1 50.88 84 HIS A O 1
ATOM 635 N N . SER A 1 85 ? 4.797 -10.648 25.422 1 54.38 85 SER A N 1
ATOM 636 C CA . SER A 1 85 ? 5.793 -9.594 25.578 1 54.38 85 SER A CA 1
ATOM 637 C C . SER A 1 85 ? 5.66 -8.531 24.484 1 54.38 85 SER A C 1
ATOM 639 O O . SER A 1 85 ? 5.734 -8.852 23.297 1 54.38 85 SER A O 1
ATOM 641 N N . GLY A 1 86 ? 5.293 -7.371 24.906 1 66.12 86 GLY A N 1
ATOM 642 C CA . GLY A 1 86 ? 5.281 -6.148 24.125 1 66.12 86 GLY A CA 1
ATOM 643 C C . GLY A 1 86 ? 3.928 -5.844 23.5 1 66.12 86 GLY A C 1
ATOM 644 O O . GLY A 1 86 ? 3.156 -6.758 23.219 1 66.12 86 GLY A O 1
ATOM 645 N N . GLY A 1 87 ? 3.432 -4.75 23.438 1 87.62 87 GLY A N 1
ATOM 646 C CA . GLY A 1 87 ? 2.162 -4.312 22.875 1 87.62 87 GLY A CA 1
ATOM 647 C C . GLY A 1 87 ? 2.156 -4.289 21.359 1 87.62 87 GLY A C 1
ATOM 648 O O . GLY A 1 87 ? 3.207 -4.418 20.734 1 87.62 87 GLY A O 1
ATOM 649 N N . PHE A 1 88 ? 0.973 -4.387 20.766 1 94.88 88 PHE A N 1
ATOM 650 C CA . PHE A 1 88 ? 0.818 -4.277 19.312 1 94.88 88 PHE A CA 1
ATOM 651 C C . PHE A 1 88 ? 1.263 -2.902 18.828 1 94.88 88 PHE A C 1
ATOM 653 O O . PHE A 1 88 ? 0.683 -1.884 19.203 1 94.88 88 PHE A O 1
ATOM 660 N N . GLY A 1 89 ? 2.332 -2.938 18.031 1 97.25 89 GLY A N 1
ATOM 661 C CA . GLY A 1 89 ? 2.781 -1.735 17.344 1 97.25 89 GLY A CA 1
ATOM 662 C C . GLY A 1 89 ? 2.186 -1.582 15.953 1 97.25 89 GLY A C 1
ATOM 663 O O . GLY A 1 89 ? 2.051 -2.562 15.219 1 97.25 89 GLY A O 1
ATOM 664 N N . LEU A 1 90 ? 1.783 -0.336 15.664 1 98.5 90 LEU A N 1
ATOM 665 C CA . LEU A 1 90 ? 1.278 -0.073 14.32 1 98.5 90 LEU A CA 1
ATOM 666 C C . LEU A 1 90 ? 2.303 -0.479 13.266 1 98.5 90 LEU A C 1
ATOM 668 O O . LEU A 1 90 ? 3.451 -0.03 13.305 1 98.5 90 LEU A O 1
ATOM 672 N N . HIS A 1 91 ? 1.889 -1.291 12.32 1 98.44 91 HIS A N 1
ATOM 673 C CA . HIS A 1 91 ? 2.768 -1.899 11.336 1 98.44 91 HIS A CA 1
ATOM 674 C C . HIS A 1 91 ? 2.537 -1.3 9.953 1 98.44 91 HIS A C 1
ATOM 676 O O . HIS A 1 91 ? 3.494 -1.019 9.227 1 98.44 91 HIS A O 1
ATOM 682 N N . SER A 1 92 ? 1.308 -1.201 9.562 1 98.88 92 SER A N 1
ATOM 683 C CA . SER A 1 92 ? 1.033 -0.634 8.242 1 98.88 92 SER A CA 1
ATOM 684 C C . SER A 1 92 ? -0.325 0.057 8.211 1 98.88 92 SER A C 1
ATOM 686 O O . SER A 1 92 ? -1.18 -0.201 9.062 1 98.88 92 SER A O 1
ATOM 688 N N . ILE A 1 93 ? -0.474 1.016 7.336 1 98.94 93 ILE A N 1
ATOM 689 C CA . ILE A 1 93 ? -1.727 1.677 6.984 1 98.94 93 ILE A CA 1
ATOM 690 C C . ILE A 1 93 ? -1.953 1.584 5.477 1 98.94 93 ILE A C 1
ATOM 692 O O . ILE A 1 93 ? -1.16 2.107 4.691 1 98.94 93 ILE A O 1
ATOM 696 N N . GLN A 1 94 ? -2.955 0.926 5.074 1 98.81 94 GLN A N 1
ATOM 697 C CA . GLN A 1 94 ? -3.359 0.833 3.676 1 98.81 94 GLN A CA 1
ATOM 698 C C . GLN A 1 94 ? -4.68 1.561 3.436 1 98.81 94 GLN A C 1
ATOM 700 O O . GLN A 1 94 ? -5.754 0.993 3.643 1 98.81 94 GLN A O 1
ATOM 705 N N . GLY A 1 95 ? -4.535 2.777 2.947 1 98.81 95 GLY A N 1
ATOM 706 C CA . GLY A 1 95 ? -5.684 3.668 2.955 1 98.81 95 GLY A CA 1
ATOM 707 C C . GLY A 1 95 ? -6.195 3.996 1.564 1 98.81 95 GLY A C 1
ATOM 708 O O . GLY A 1 95 ? -5.426 3.998 0.6 1 98.81 95 GLY A O 1
ATOM 709 N N . CYS A 1 96 ? -7.512 4.27 1.481 1 98.81 96 CYS A N 1
ATOM 710 C CA . CYS A 1 96 ? -8.203 4.688 0.268 1 98.81 96 CYS A CA 1
ATOM 711 C C . CYS A 1 96 ? -9.07 5.918 0.53 1 98.81 96 CYS A C 1
ATOM 713 O O . CYS A 1 96 ? -9.969 5.883 1.373 1 98.81 96 CYS A O 1
ATOM 715 N N . PHE A 1 97 ? -8.75 6.977 -0.185 1 98.56 97 PHE A N 1
ATOM 716 C CA . PHE A 1 97 ? -9.578 8.18 -0.152 1 98.56 97 PHE A CA 1
ATOM 717 C C . PHE A 1 97 ? -10.688 8.109 -1.192 1 98.56 97 PHE A C 1
ATOM 719 O O . PHE A 1 97 ? -10.414 8.023 -2.393 1 98.56 97 PHE A O 1
ATOM 726 N N . SER A 1 98 ? -11.938 8.234 -0.713 1 97.5 98 SER A N 1
ATOM 727 C CA . SER A 1 98 ? -13.023 8 -1.659 1 97.5 98 SER A CA 1
ATOM 728 C C . SER A 1 98 ? -13.812 9.273 -1.923 1 97.5 98 SER A C 1
ATOM 730 O O . SER A 1 98 ? -14.578 9.352 -2.889 1 97.5 98 SER A O 1
ATOM 732 N N . ALA A 1 99 ? -13.688 10.227 -1.043 1 95.81 99 ALA A N 1
ATOM 733 C CA . ALA A 1 99 ? -14.352 11.516 -1.223 1 95.81 99 ALA A CA 1
ATOM 734 C C . ALA A 1 99 ? -13.656 12.609 -0.417 1 95.81 99 ALA A C 1
ATOM 736 O O . ALA A 1 99 ? -12.977 12.32 0.573 1 95.81 99 ALA A O 1
ATOM 737 N N . ALA A 1 100 ? -13.859 13.836 -0.855 1 94.19 100 ALA A N 1
ATOM 738 C CA . ALA A 1 100 ? -13.32 14.961 -0.1 1 94.19 100 ALA A CA 1
ATOM 739 C C . ALA A 1 100 ? -13.977 15.07 1.271 1 94.19 100 ALA A C 1
ATOM 741 O O . ALA A 1 100 ? -15.203 15 1.383 1 94.19 100 ALA A O 1
ATOM 742 N N . ALA A 1 101 ? -13.164 15.203 2.275 1 95.69 101 ALA A N 1
ATOM 743 C CA . ALA A 1 101 ? -13.68 15.43 3.623 1 95.69 101 ALA A CA 1
ATOM 744 C C . ALA A 1 101 ? -13.734 16.922 3.941 1 95.69 101 ALA A C 1
ATOM 746 O O . ALA A 1 101 ? -13.07 17.734 3.285 1 95.69 101 ALA A O 1
ATOM 747 N N . ARG A 1 102 ? -14.602 17.188 4.945 1 95.81 102 ARG A N 1
ATOM 748 C CA . ARG A 1 102 ? -14.812 18.578 5.293 1 95.81 102 ARG A CA 1
ATOM 749 C C . ARG A 1 102 ? -14.445 18.844 6.75 1 95.81 102 ARG A C 1
ATOM 751 O O . ARG A 1 102 ? -14.664 18 7.613 1 95.81 102 ARG A O 1
ATOM 758 N N . ALA A 1 103 ? -13.953 20.094 6.941 1 95.19 103 ALA A N 1
ATOM 759 C CA . ALA A 1 103 ? -13.555 20.484 8.289 1 95.19 103 ALA A CA 1
ATOM 760 C C . ALA A 1 103 ? -14.766 20.859 9.133 1 95.19 103 ALA A C 1
ATOM 762 O O . ALA A 1 103 ? -14.688 20.906 10.367 1 95.19 103 ALA A O 1
ATOM 763 N N . ASN A 1 104 ? -15.938 21.125 8.594 1 94.94 104 ASN A N 1
ATOM 764 C CA . ASN A 1 104 ? -17.062 21.719 9.297 1 94.94 104 ASN A CA 1
ATOM 765 C C . ASN A 1 104 ? -18 20.656 9.859 1 94.94 104 ASN A C 1
ATOM 767 O O . ASN A 1 104 ? -19.141 20.953 10.227 1 94.94 104 ASN A O 1
ATOM 771 N N . ARG A 1 105 ? -17.609 19.469 9.922 1 96.69 105 ARG A N 1
ATOM 772 C CA . ARG A 1 105 ? -18.344 18.359 10.523 1 96.69 105 ARG A CA 1
ATOM 773 C C . ARG A 1 105 ? -17.391 17.281 11.031 1 96.69 105 ARG A C 1
ATOM 775 O O . ARG A 1 105 ? -16.266 17.172 10.539 1 96.69 105 ARG A O 1
ATOM 782 N N . PRO A 1 106 ? -17.781 16.531 12 1 97.81 106 PRO A N 1
ATOM 783 C CA . PRO A 1 106 ? -16.875 15.523 12.562 1 97.81 106 PRO A CA 1
ATOM 784 C C . PRO A 1 106 ? -16.75 14.281 11.672 1 97.81 106 PRO A C 1
ATOM 786 O O . PRO A 1 106 ? -17.609 14.039 10.82 1 97.81 106 PRO A O 1
ATOM 789 N N . PHE A 1 107 ? -15.664 13.594 11.852 1 98.56 107 PHE A N 1
ATOM 790 C CA . PHE A 1 107 ? -15.516 12.25 11.312 1 98.56 107 PHE A CA 1
ATOM 791 C C . PHE A 1 107 ? -16.109 11.211 12.258 1 98.56 107 PHE A C 1
ATOM 793 O O . PHE A 1 107 ? -15.984 11.344 13.484 1 98.56 107 PHE A O 1
ATOM 800 N N . VAL A 1 108 ? -16.734 10.234 11.711 1 98.88 108 VAL A N 1
ATOM 801 C CA . VAL A 1 108 ? -17.125 9.039 12.453 1 98.88 108 VAL A CA 1
ATOM 802 C C . VAL A 1 108 ? -16.328 7.832 11.953 1 98.88 108 VAL A C 1
ATOM 804 O O . VAL A 1 108 ? -16.359 7.512 10.766 1 98.88 108 VAL A O 1
ATOM 807 N N . TYR A 1 109 ? -15.68 7.234 12.875 1 98.88 109 TYR A N 1
ATOM 808 C CA . TYR A 1 109 ? -14.844 6.078 12.586 1 98.88 109 TYR A CA 1
ATOM 809 C C . TYR A 1 109 ? -15.492 4.793 13.078 1 98.88 109 TYR A C 1
ATOM 811 O O . TYR A 1 109 ? -15.859 4.688 14.25 1 98.88 109 TYR A O 1
ATOM 819 N N . GLU A 1 110 ? -15.648 3.855 12.211 1 98.75 110 GLU A N 1
ATOM 820 C CA . GLU A 1 110 ? -16.094 2.514 12.578 1 98.75 110 GLU A CA 1
ATOM 821 C C . GLU A 1 110 ? -14.969 1.494 12.414 1 98.75 110 GLU A C 1
ATOM 823 O O . GLU A 1 110 ? -14.445 1.312 11.312 1 98.75 110 GLU A O 1
ATOM 828 N N . VAL A 1 111 ? -14.609 0.844 13.508 1 98.69 111 VAL A N 1
ATOM 829 C CA . VAL A 1 111 ? -13.477 -0.075 13.531 1 98.69 111 VAL A CA 1
ATOM 830 C C . VAL A 1 111 ? -13.977 -1.51 13.688 1 98.69 111 VAL A C 1
ATOM 832 O O . VAL A 1 111 ? -14.688 -1.827 14.641 1 98.69 111 VAL A O 1
ATOM 835 N N . SER A 1 112 ? -13.625 -2.35 12.734 1 98 112 SER A N 1
ATOM 836 C CA . SER A 1 112 ? -13.945 -3.771 12.797 1 98 112 SER A CA 1
ATOM 837 C C . SER A 1 112 ? -12.68 -4.621 12.875 1 98 112 SER A C 1
ATOM 839 O O . SER A 1 112 ? -11.688 -4.328 12.195 1 98 112 SER A O 1
ATOM 841 N N . SER A 1 113 ? -12.758 -5.633 13.688 1 97.25 113 SER A N 1
ATOM 842 C CA . SER A 1 113 ? -11.664 -6.594 13.75 1 97.25 113 SER A CA 1
ATOM 843 C C . SER A 1 113 ? -11.695 -7.539 12.555 1 97.25 113 SER A C 1
ATOM 845 O O . SER A 1 113 ? -12.703 -8.195 12.297 1 97.25 113 SER A O 1
ATOM 847 N N . LEU A 1 114 ? -10.641 -7.613 11.805 1 98 114 LEU A N 1
ATOM 848 C CA . LEU A 1 114 ? -10.547 -8.555 10.703 1 98 114 LEU A CA 1
ATOM 849 C C . LEU A 1 114 ? -9.859 -9.844 11.141 1 98 114 LEU A C 1
ATOM 851 O O . LEU A 1 114 ? -10.32 -10.938 10.82 1 98 114 LEU A O 1
ATOM 855 N N . SER A 1 115 ? -8.75 -9.656 11.828 1 97.38 115 SER A N 1
ATOM 856 C CA . SER A 1 115 ? -7.996 -10.812 12.305 1 97.38 115 SER A CA 1
ATOM 857 C C . SER A 1 115 ? -7.148 -10.453 13.523 1 97.38 115 SER A C 1
ATOM 859 O O . SER A 1 115 ? -6.637 -9.336 13.617 1 97.38 115 SER A O 1
ATOM 861 N N . THR A 1 116 ? -7.02 -11.383 14.445 1 94.94 116 THR A N 1
ATOM 862 C CA . THR A 1 116 ? -6.145 -11.25 15.602 1 94.94 116 THR A CA 1
ATOM 863 C C . THR A 1 116 ? -5.418 -12.562 15.883 1 94.94 116 THR A C 1
ATOM 865 O O . THR A 1 116 ? -6.051 -13.578 16.188 1 94.94 116 THR A O 1
ATOM 868 N N . SER A 1 117 ? -4.172 -12.508 15.672 1 92.81 117 SER A N 1
ATOM 869 C CA . SER A 1 117 ? -3.309 -13.602 16.109 1 92.81 117 SER A CA 1
ATOM 870 C C . SER A 1 117 ? -2.461 -13.195 17.312 1 92.81 117 SER A C 1
ATOM 872 O O . SER A 1 117 ? -2.639 -12.102 17.859 1 92.81 117 SER A O 1
ATOM 874 N N . ARG A 1 118 ? -1.614 -14.109 17.688 1 89.88 118 ARG A N 1
ATOM 875 C CA . ARG A 1 118 ? -0.761 -13.844 18.844 1 89.88 118 ARG A CA 1
ATOM 876 C C . ARG A 1 118 ? 0.181 -12.68 18.578 1 89.88 118 ARG A C 1
ATOM 878 O O . ARG A 1 118 ? 0.432 -11.859 19.469 1 89.88 118 ARG A O 1
ATOM 885 N N . THR A 1 119 ? 0.678 -12.539 17.328 1 92.06 119 THR A N 1
ATOM 886 C CA . THR A 1 119 ? 1.769 -11.594 17.094 1 92.06 119 THR A CA 1
ATOM 887 C C . THR A 1 119 ? 1.365 -10.547 16.062 1 92.06 119 THR A C 1
ATOM 889 O O . THR A 1 119 ? 2.107 -9.594 15.812 1 92.06 119 THR A O 1
ATOM 892 N N . PHE A 1 120 ? 0.244 -10.734 15.484 1 95.25 120 PHE A N 1
ATOM 893 C CA . PHE A 1 120 ? -0.158 -9.883 14.367 1 95.25 120 PHE A CA 1
ATOM 894 C C . PHE A 1 120 ? -1.673 -9.719 14.328 1 95.25 120 PHE A C 1
ATOM 896 O O . PHE A 1 120 ? -2.412 -10.672 14.57 1 95.25 120 PHE A O 1
ATOM 903 N N . CYS A 1 121 ? -2.17 -8.516 14.047 1 97.12 121 CYS A N 1
ATOM 904 C CA . CYS A 1 121 ? -3.609 -8.344 13.875 1 97.12 121 CYS A CA 1
ATOM 905 C C . CYS A 1 121 ? -3.916 -7.254 12.859 1 97.12 121 CYS A C 1
ATOM 907 O O . CYS A 1 121 ? -3.041 -6.457 12.516 1 97.12 121 CYS A O 1
ATOM 909 N N . SER A 1 122 ? -5.109 -7.289 12.297 1 98.44 122 SER A N 1
ATOM 910 C CA . SER A 1 122 ? -5.57 -6.312 11.32 1 98.44 122 SER A CA 1
ATOM 911 C C . SER A 1 122 ? -6.938 -5.758 11.688 1 98.44 122 SER A C 1
ATOM 913 O O . SER A 1 122 ? -7.77 -6.469 12.258 1 98.44 122 SER A O 1
ATOM 915 N N . ARG A 1 123 ? -7.141 -4.512 11.43 1 98.81 123 ARG A N 1
ATOM 916 C CA . ARG A 1 123 ? -8.398 -3.807 11.656 1 98.81 123 ARG A CA 1
ATOM 917 C C . ARG A 1 123 ? -8.844 -3.066 10.398 1 98.81 123 ARG A C 1
ATOM 919 O O . ARG A 1 123 ? -8.016 -2.492 9.688 1 98.81 123 ARG A O 1
ATOM 926 N N . LEU A 1 124 ? -10.109 -3.18 10.141 1 98.88 124 LEU A N 1
ATOM 927 C CA . LEU A 1 124 ? -10.75 -2.367 9.117 1 98.88 124 LEU A CA 1
ATOM 928 C C . LEU A 1 124 ? -11.352 -1.101 9.719 1 98.88 124 LEU A C 1
ATOM 930 O O . LEU A 1 124 ? -12.055 -1.163 10.734 1 98.88 124 LEU A O 1
ATOM 934 N N . VAL A 1 125 ? -11.055 0.045 9.148 1 98.94 125 VAL A N 1
ATOM 935 C CA . VAL A 1 125 ? -11.68 1.292 9.57 1 98.94 125 VAL A CA 1
ATOM 936 C C . VAL A 1 125 ? -12.445 1.907 8.398 1 98.94 125 VAL A C 1
ATOM 938 O O . VAL A 1 125 ? -11.891 2.092 7.312 1 98.94 125 VAL A O 1
ATOM 941 N N . ILE A 1 126 ? -13.68 2.164 8.586 1 98.88 126 ILE A N 1
ATOM 942 C CA . ILE A 1 126 ? -14.539 2.855 7.633 1 98.88 126 ILE A CA 1
ATOM 943 C C . ILE A 1 126 ? -14.938 4.223 8.188 1 98.88 126 ILE A C 1
ATOM 945 O O . ILE A 1 126 ? -15.359 4.332 9.344 1 98.88 126 ILE A O 1
ATOM 949 N N . VAL A 1 127 ? -14.82 5.246 7.391 1 98.94 127 VAL A N 1
ATOM 950 C CA . VAL A 1 127 ? -14.992 6.602 7.898 1 98.94 127 VAL A CA 1
ATOM 951 C C . VAL A 1 127 ? -16.094 7.316 7.109 1 98.94 127 VAL A C 1
ATOM 953 O O . VAL A 1 127 ? -16.109 7.266 5.875 1 98.94 127 VAL A O 1
ATOM 956 N N . ARG A 1 128 ? -16.969 7.945 7.773 1 98.75 128 ARG A N 1
ATOM 957 C CA . ARG A 1 128 ? -18.016 8.781 7.199 1 98.75 128 ARG A CA 1
ATOM 958 C C . ARG A 1 128 ? -18.109 10.109 7.938 1 98.75 128 ARG A C 1
ATOM 960 O O . ARG A 1 128 ? -17.547 10.273 9.023 1 98.75 128 ARG A O 1
ATOM 967 N N . GLN A 1 129 ? -18.734 11 7.352 1 98.25 129 GLN A N 1
ATOM 968 C CA . GLN A 1 129 ? -19.125 12.266 7.965 1 98.25 129 GLN A CA 1
ATOM 969 C C . GLN A 1 129 ? -20.625 12.5 7.832 1 98.25 129 GLN A C 1
ATOM 971 O O . GLN A 1 129 ? -21.266 11.969 6.922 1 98.25 129 GLN A O 1
ATOM 976 N N . PRO A 1 130 ? -21.156 13.312 8.812 1 97.69 130 PRO A N 1
ATOM 977 C CA . PRO A 1 130 ? -22.562 13.727 8.625 1 97.69 130 PRO A CA 1
ATOM 978 C C . PRO A 1 130 ? -22.781 14.469 7.312 1 97.69 130 PRO A C 1
ATOM 980 O O . PRO A 1 130 ? -21.891 15.195 6.852 1 97.69 130 PRO A O 1
ATOM 983 N N . LYS A 1 131 ? -23.953 14.281 6.773 1 96.62 131 LYS A N 1
ATOM 984 C CA . LYS A 1 131 ? -24.281 14.969 5.531 1 96.62 131 LYS A CA 1
ATOM 985 C C . LYS A 1 131 ? -24.328 16.484 5.734 1 96.62 131 LYS A C 1
ATOM 987 O O . LYS A 1 131 ? -23.938 17.234 4.844 1 96.62 131 LYS A O 1
ATOM 992 N N . GLU A 1 132 ? -24.75 16.891 6.914 1 95.5 132 GLU A N 1
ATOM 993 C CA . GLU A 1 132 ? -24.906 18.312 7.211 1 95.5 132 GLU A CA 1
ATOM 994 C C . GLU A 1 132 ? -23.734 18.828 8.039 1 95.5 132 GLU A C 1
ATOM 996 O O . GLU A 1 132 ? -23.203 18.125 8.898 1 95.5 132 GLU A O 1
ATOM 1001 N N . PRO A 1 133 ? -23.359 20.078 7.852 1 95.12 133 PRO A N 1
ATOM 1002 C CA . PRO A 1 133 ? -22.312 20.672 8.688 1 95.12 133 PRO A CA 1
ATOM 1003 C C . PRO A 1 133 ? -22.766 20.906 10.125 1 95.12 133 PRO A C 1
ATOM 1005 O O . PRO A 1 133 ? -23.969 20.859 10.414 1 95.12 133 PRO A O 1
ATOM 1008 N N . SER A 1 134 ? -21.734 21.125 10.953 1 95.06 134 SER A N 1
ATOM 1009 C CA . SER A 1 134 ? -22.031 21.5 12.336 1 95.06 134 SER A CA 1
ATOM 1010 C C . SER A 1 134 ? -22.812 22.812 12.391 1 95.06 134 SER A C 1
ATOM 1012 O O . SER A 1 134 ? -22.516 23.75 11.641 1 95.06 134 SER A O 1
ATOM 1014 N N . LYS A 1 135 ? -23.75 22.875 13.312 1 92.38 135 LYS A N 1
ATOM 1015 C CA . LYS A 1 135 ? -24.5 24.094 13.539 1 92.38 135 LYS A CA 1
ATOM 1016 C C . LYS A 1 135 ? -23.844 24.953 14.617 1 92.38 135 LYS A C 1
ATOM 1018 O O . LYS A 1 135 ? -24.219 26.109 14.828 1 92.38 135 LYS A O 1
ATOM 1023 N N . ARG A 1 136 ? -22.859 24.359 15.258 1 92.12 136 ARG A N 1
ATOM 1024 C CA . ARG A 1 136 ? -22.156 25.047 16.328 1 92.12 136 ARG A CA 1
ATOM 1025 C C . ARG A 1 136 ? -20.906 25.75 15.797 1 92.12 136 ARG A C 1
ATOM 1027 O O . ARG A 1 136 ? -19.781 25.422 16.219 1 92.12 136 ARG A O 1
ATOM 1034 N N . LEU A 1 137 ? -21.031 26.703 15 1 87.62 137 LEU A N 1
ATOM 1035 C CA . LEU A 1 137 ? -19.938 27.328 14.266 1 87.62 137 LEU A CA 1
ATOM 1036 C C . LEU A 1 137 ? -18.984 28.047 15.203 1 87.62 137 LEU A C 1
ATOM 1038 O O . LEU A 1 137 ? -17.797 28.203 14.898 1 87.62 137 LEU A O 1
ATOM 1042 N N . GLN A 1 138 ? -19.453 28.516 16.312 1 86.38 138 GLN A N 1
ATOM 1043 C CA . GLN A 1 138 ? -18.641 29.312 17.25 1 86.38 138 GLN A CA 1
ATOM 1044 C C . GLN A 1 138 ? -17.797 28.406 18.141 1 86.38 138 GLN A C 1
ATOM 1046 O O . GLN A 1 138 ? -16.859 28.875 18.781 1 86.38 138 GLN A O 1
ATOM 1051 N N . ALA A 1 139 ? -18.188 27.141 18.188 1 88.5 139 ALA A N 1
ATOM 1052 C CA . ALA A 1 139 ? -17.453 26.203 19.016 1 88.5 139 ALA A CA 1
ATOM 1053 C C . ALA A 1 139 ? -16.188 25.719 18.297 1 88.5 139 ALA A C 1
ATOM 1055 O O . ALA A 1 139 ? -16.203 25.484 17.094 1 88.5 139 ALA A O 1
ATOM 1056 N N . ASP A 1 140 ? -15.125 25.531 19.047 1 87.31 140 ASP A N 1
ATOM 1057 C CA . ASP A 1 140 ? -13.852 25.078 18.484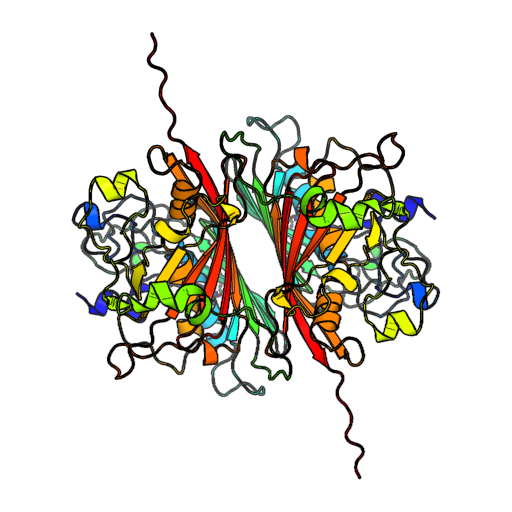 1 87.31 140 ASP A CA 1
ATOM 1058 C C . ASP A 1 140 ? -13.852 23.562 18.281 1 87.31 140 ASP A C 1
ATOM 1060 O O . ASP A 1 140 ? -13.117 23.047 17.438 1 87.31 140 ASP A O 1
ATOM 1064 N N . ASP A 1 141 ? -14.711 22.922 19.094 1 92.94 141 ASP A N 1
ATOM 1065 C CA . ASP A 1 141 ? -14.703 21.469 19.078 1 92.94 141 ASP A CA 1
ATOM 1066 C C . ASP A 1 141 ? -16.031 20.906 18.578 1 92.94 141 ASP A C 1
ATOM 1068 O O . ASP A 1 141 ? -16.969 21.672 18.312 1 92.94 141 ASP A O 1
ATOM 1072 N N . PHE A 1 142 ? -16.062 19.594 18.281 1 96.56 142 PHE A N 1
ATOM 1073 C CA . PHE A 1 142 ? -17.297 18.875 17.984 1 96.56 142 PHE A CA 1
ATOM 1074 C C . PHE A 1 142 ? -17.812 18.156 19.219 1 96.56 142 PHE A C 1
ATOM 1076 O O . PHE A 1 142 ? -17.031 17.844 20.141 1 96.56 142 PHE A O 1
ATOM 1083 N N . ASN A 1 143 ? -19.062 18 19.297 1 95.75 143 ASN A N 1
ATOM 1084 C CA . ASN A 1 143 ? -19.688 17.141 20.297 1 95.75 143 ASN A CA 1
ATOM 1085 C C . ASN A 1 143 ? -20.812 16.312 19.688 1 95.75 143 ASN A C 1
ATOM 1087 O O . ASN A 1 143 ? -20.953 16.234 18.469 1 95.75 143 ASN A O 1
ATOM 1091 N N . LEU A 1 144 ? -21.562 15.609 20.484 1 95.44 144 LEU A N 1
ATOM 1092 C CA . LEU A 1 144 ? -22.531 14.633 20 1 95.44 144 LEU A CA 1
ATOM 1093 C C . LEU A 1 144 ? -23.641 15.32 19.219 1 95.44 144 LEU A C 1
ATOM 1095 O O . LEU A 1 144 ? -24.266 14.703 18.359 1 95.44 144 LEU A O 1
ATOM 1099 N N . GLU A 1 145 ? -23.891 16.625 19.469 1 94.81 145 GLU A N 1
ATOM 1100 C CA . GLU A 1 145 ? -24.906 17.359 18.734 1 94.81 145 GLU A CA 1
ATOM 1101 C C . GLU A 1 145 ? -24.547 17.469 17.25 1 94.81 145 GLU A C 1
ATOM 1103 O O . GLU A 1 145 ? -25.438 17.625 16.406 1 94.81 145 GLU A O 1
ATOM 1108 N N . ASP A 1 146 ? -23.297 17.328 16.969 1 95.75 146 ASP A N 1
ATOM 1109 C CA . ASP A 1 146 ? -22.828 17.469 15.602 1 95.75 146 ASP A CA 1
ATOM 1110 C C . ASP A 1 146 ? -23.047 16.188 14.805 1 95.75 146 ASP A C 1
ATOM 1112 O O . ASP A 1 146 ? -22.797 16.141 13.602 1 95.75 146 ASP A O 1
ATOM 1116 N N . LEU A 1 147 ? -23.578 15.133 15.422 1 95.19 147 LEU A N 1
ATOM 1117 C CA . LEU A 1 147 ? -23.844 13.859 14.766 1 95.19 147 LEU A CA 1
ATOM 1118 C C . LEU A 1 147 ? -25.344 13.656 14.562 1 95.19 147 LEU A C 1
ATOM 1120 O O . LEU A 1 147 ? -25.797 12.531 14.328 1 95.19 147 LEU A O 1
ATOM 1124 N N . GLU A 1 148 ? -26.094 14.648 14.609 1 89.25 148 GLU A N 1
ATOM 1125 C CA . GLU A 1 148 ? -27.547 14.531 14.562 1 89.25 148 GLU A CA 1
ATOM 1126 C C . GLU A 1 148 ? -28.031 14.141 13.164 1 89.25 148 GLU A C 1
ATOM 1128 O O . GLU A 1 148 ? -29.016 13.414 13.023 1 89.25 148 GLU A O 1
ATOM 1133 N N . SER A 1 149 ? -27.297 14.578 12.195 1 92.12 149 SER A N 1
ATOM 1134 C CA . SER A 1 149 ? -27.719 14.289 10.828 1 92.12 149 SER A CA 1
ATOM 1135 C C . SER A 1 149 ? -27.234 12.906 10.391 1 92.12 149 SER A C 1
ATOM 1137 O O . SER A 1 149 ? -26.344 12.328 11.008 1 92.12 149 SER A O 1
ATOM 1139 N N . GLU A 1 150 ? -27.859 12.453 9.32 1 96 150 GLU A N 1
ATOM 1140 C CA . GLU A 1 150 ? -27.469 11.18 8.727 1 96 150 GLU A CA 1
ATOM 1141 C C . GLU A 1 150 ? -26.031 11.227 8.234 1 96 150 GLU A C 1
ATOM 1143 O O . GLU A 1 150 ? -25.562 12.266 7.742 1 96 150 GLU A O 1
ATOM 1148 N N . LEU A 1 151 ? -25.375 10.07 8.375 1 97 151 LEU A N 1
ATOM 1149 C CA . LEU A 1 151 ? -24.031 9.969 7.844 1 97 151 LEU A CA 1
ATOM 1150 C C . LEU A 1 151 ? -24.047 9.891 6.32 1 97 151 LEU A C 1
ATOM 1152 O O . LEU A 1 151 ? -24.953 9.281 5.742 1 97 151 LEU A O 1
ATOM 1156 N N . GLY A 1 152 ? -23.062 10.516 5.742 1 97 152 GLY A N 1
ATOM 1157 C CA . GLY A 1 152 ? -22.906 10.453 4.301 1 97 152 GLY A CA 1
ATOM 1158 C C . GLY A 1 152 ? -22.156 9.219 3.834 1 97 152 GLY A C 1
ATOM 1159 O O . GLY A 1 152 ? -22.109 8.211 4.539 1 97 152 GLY A O 1
ATOM 1160 N N . ASP A 1 153 ? -21.672 9.273 2.598 1 96.44 153 ASP A N 1
ATOM 1161 C CA . ASP A 1 153 ? -20.922 8.172 1.992 1 96.44 153 ASP A CA 1
ATOM 1162 C C . ASP A 1 153 ? -19.578 7.992 2.672 1 96.44 153 ASP A C 1
ATOM 1164 O O . ASP A 1 153 ? -19.109 8.883 3.381 1 96.44 153 ASP A O 1
ATOM 1168 N N . VAL A 1 154 ? -19.047 6.805 2.451 1 98.56 154 VAL A N 1
ATOM 1169 C CA . VAL A 1 154 ? -17.703 6.547 2.943 1 98.56 154 VAL A CA 1
ATOM 1170 C C . VAL A 1 154 ? -16.719 7.508 2.283 1 98.56 154 VAL A C 1
ATOM 1172 O O . VAL A 1 154 ? -16.641 7.586 1.055 1 98.56 154 VAL A O 1
ATOM 1175 N N . CYS A 1 155 ? -15.992 8.234 3.135 1 98.31 155 CYS A N 1
ATOM 1176 C CA . CYS A 1 155 ? -15.039 9.172 2.559 1 98.31 155 CYS A CA 1
ATOM 1177 C C . CYS A 1 155 ? -13.617 8.633 2.652 1 98.31 155 CYS A C 1
ATOM 1179 O O . CYS A 1 155 ? -12.719 9.102 1.945 1 98.31 155 CYS A O 1
ATOM 1181 N N . PHE A 1 156 ? -13.398 7.715 3.539 1 98.81 156 PHE A N 1
ATOM 1182 C CA . PHE A 1 156 ? -12.094 7.094 3.713 1 98.81 156 PHE A CA 1
ATOM 1183 C C . PHE A 1 156 ? -12.234 5.688 4.281 1 98.81 156 PHE A C 1
ATOM 1185 O O . PHE A 1 156 ? -13.148 5.418 5.066 1 98.81 156 PHE A O 1
ATOM 1192 N N . SER A 1 157 ? -11.398 4.758 3.873 1 98.94 157 SER A N 1
ATOM 1193 C CA . SER A 1 157 ? -11.297 3.418 4.441 1 98.94 157 SER A CA 1
ATOM 1194 C C . SER A 1 157 ? -9.844 2.945 4.488 1 98.94 157 SER A C 1
ATOM 1196 O O . SER A 1 157 ? -9.039 3.316 3.633 1 98.94 157 SER A O 1
ATOM 1198 N N . CYS A 1 158 ? -9.547 2.154 5.477 1 98.94 158 CYS A N 1
ATOM 1199 C CA . CYS A 1 158 ? -8.211 1.573 5.492 1 98.94 158 CYS A CA 1
ATOM 1200 C C . CYS A 1 158 ? -8.203 0.243 6.234 1 98.94 158 CYS A C 1
ATOM 1202 O O . CYS A 1 158 ? -9.094 -0.029 7.039 1 98.94 158 CYS A O 1
ATOM 1204 N N . ILE A 1 159 ? -7.309 -0.572 5.832 1 98.94 159 ILE A N 1
ATOM 1205 C CA . ILE A 1 159 ? -6.867 -1.696 6.648 1 98.94 159 ILE A CA 1
ATOM 1206 C C . ILE A 1 159 ? -5.539 -1.359 7.316 1 98.94 159 ILE A C 1
ATOM 1208 O O . ILE A 1 159 ? -4.562 -1.032 6.641 1 98.94 159 ILE A O 1
ATOM 1212 N N . CYS A 1 160 ? -5.504 -1.329 8.555 1 98.56 160 CYS A N 1
ATOM 1213 C CA . CYS A 1 160 ? -4.242 -1.151 9.258 1 98.56 160 CYS A CA 1
ATOM 1214 C C . CYS A 1 160 ? -3.861 -2.414 10.023 1 98.56 160 CYS A C 1
ATOM 1216 O O . CYS A 1 160 ? -4.734 -3.188 10.43 1 98.56 160 CYS A O 1
ATOM 1218 N N . THR A 1 161 ? -2.582 -2.598 10.141 1 98.81 161 THR A N 1
ATOM 1219 C CA . THR A 1 161 ? -2.068 -3.807 10.773 1 98.81 161 THR A CA 1
ATOM 1220 C C . THR A 1 161 ? -1.145 -3.457 11.938 1 98.81 161 THR A C 1
ATOM 1222 O O . THR A 1 161 ? -0.579 -2.363 11.984 1 98.81 161 THR A O 1
ATOM 1225 N N . PHE A 1 162 ? -1.058 -4.348 12.875 1 98.12 162 PHE A N 1
ATOM 1226 C CA . PHE A 1 162 ? -0.242 -4.219 14.078 1 98.12 162 PHE A CA 1
ATOM 1227 C C . PHE A 1 162 ? 0.584 -5.48 14.305 1 98.12 162 PHE A C 1
ATOM 1229 O O . PHE A 1 162 ? 0.127 -6.59 14.023 1 98.12 162 PHE A O 1
ATOM 1236 N N . LYS A 1 163 ? 1.759 -5.266 14.781 1 96.38 163 LYS A N 1
ATOM 1237 C CA . LYS A 1 163 ? 2.664 -6.383 15.023 1 96.38 163 LYS A CA 1
ATOM 1238 C C . LYS A 1 163 ? 3.402 -6.211 16.344 1 96.38 163 LYS A C 1
ATOM 1240 O O . LYS A 1 163 ? 3.844 -5.109 16.688 1 96.38 163 LYS A O 1
ATOM 1245 N N . ARG A 1 164 ? 3.529 -7.285 17.078 1 95 164 ARG A N 1
ATOM 1246 C CA . ARG A 1 164 ? 4.344 -7.254 18.297 1 95 164 ARG A CA 1
ATOM 1247 C C . ARG A 1 164 ? 5.828 -7.172 17.953 1 95 164 ARG A C 1
ATOM 1249 O O . ARG A 1 164 ? 6.254 -7.629 16.891 1 95 164 ARG A O 1
ATOM 1256 N N . PRO A 1 165 ? 6.559 -6.551 18.859 1 93.56 165 PRO A N 1
ATOM 1257 C CA . PRO A 1 165 ? 7.98 -6.363 18.562 1 93.56 165 PRO A CA 1
ATOM 1258 C C . PRO A 1 165 ? 8.734 -7.684 18.438 1 93.56 165 PRO A C 1
ATOM 1260 O O . PRO A 1 165 ? 8.375 -8.672 19.078 1 93.56 165 PRO A O 1
ATOM 1263 N N . GLU A 1 166 ? 9.648 -7.652 17.594 1 89.75 166 GLU A N 1
ATOM 1264 C CA . GLU A 1 166 ? 10.539 -8.781 17.359 1 89.75 166 GLU A CA 1
ATOM 1265 C C . GLU A 1 166 ? 11.961 -8.312 17.078 1 89.75 166 GLU A C 1
ATOM 1267 O O . GLU A 1 166 ? 12.164 -7.262 16.453 1 89.75 166 GLU A O 1
ATOM 1272 N N . GLU A 1 167 ? 12.844 -9.109 17.578 1 85.19 167 GLU A N 1
ATOM 1273 C CA . GLU A 1 167 ? 14.242 -8.812 17.297 1 85.19 167 GLU A CA 1
ATOM 1274 C C . GLU A 1 167 ? 14.727 -9.586 16.062 1 85.19 167 GLU A C 1
ATOM 1276 O O . GLU A 1 167 ? 14.234 -10.68 15.781 1 85.19 167 GLU A O 1
ATOM 1281 N N . GLY A 1 168 ? 15.531 -8.875 15.25 1 80.31 168 GLY A N 1
ATOM 1282 C CA . GLY A 1 168 ? 16.156 -9.539 14.117 1 80.31 168 GLY A CA 1
ATOM 1283 C C . GLY A 1 168 ? 17.641 -9.227 13.984 1 80.31 168 GLY A C 1
ATOM 1284 O O . GLY A 1 168 ? 18.078 -8.141 14.352 1 80.31 168 GLY A O 1
ATOM 1285 N N . ARG A 1 169 ? 18.359 -10.219 13.5 1 81.5 169 ARG A N 1
ATOM 1286 C CA . ARG A 1 169 ? 19.812 -10.109 13.375 1 81.5 169 ARG A CA 1
ATOM 1287 C C . ARG A 1 169 ? 20.188 -9.25 12.172 1 81.5 169 ARG A C 1
ATOM 1289 O O . ARG A 1 169 ? 21.172 -8.508 12.227 1 81.5 169 ARG A O 1
ATOM 1296 N N . VAL A 1 170 ? 19.391 -9.336 11.188 1 88.62 170 VAL A N 1
ATOM 1297 C CA . VAL A 1 170 ? 19.766 -8.719 9.922 1 88.62 170 VAL A CA 1
ATOM 1298 C C . VAL A 1 170 ? 19.109 -7.344 9.805 1 88.62 170 VAL A C 1
ATOM 1300 O O . VAL A 1 170 ? 17.953 -7.164 10.18 1 88.62 170 VAL A O 1
ATOM 1303 N N . SER A 1 171 ? 19.953 -6.414 9.43 1 93.06 171 SER A N 1
ATOM 1304 C CA . SER A 1 171 ? 19.469 -5.074 9.133 1 93.06 171 SER A CA 1
ATOM 1305 C C . SER A 1 171 ? 20.047 -4.543 7.828 1 93.06 171 SER A C 1
ATOM 1307 O O . SER A 1 171 ? 21.25 -4.652 7.594 1 93.06 171 SER A O 1
ATOM 1309 N N . SER A 1 172 ? 19.234 -4.156 6.945 1 97.44 172 SER A N 1
ATOM 1310 C CA . SER A 1 172 ? 19.641 -3.58 5.668 1 97.44 172 SER A CA 1
ATOM 1311 C C . SER A 1 172 ? 18.797 -2.355 5.32 1 97.44 172 SER A C 1
ATOM 1313 O O . SER A 1 172 ? 17.578 -2.404 5.375 1 97.44 172 SER A O 1
ATOM 1315 N N . GLN A 1 173 ? 19.469 -1.222 5.062 1 98.38 173 GLN A N 1
ATOM 1316 C CA . GLN A 1 173 ? 18.828 0.009 4.621 1 98.38 173 GLN A CA 1
ATOM 1317 C C . GLN A 1 173 ? 19.734 0.806 3.689 1 98.38 173 GLN A C 1
ATOM 1319 O O . GLN A 1 173 ? 20.938 0.541 3.605 1 98.38 173 GLN A O 1
ATOM 1324 N N . GLU A 1 174 ? 19.141 1.762 3.006 1 98.5 174 GLU A N 1
ATOM 1325 C CA . GLU A 1 174 ? 19.922 2.693 2.189 1 98.5 174 GLU A CA 1
ATOM 1326 C C . GLU A 1 174 ? 20.75 3.627 3.059 1 98.5 174 GLU A C 1
ATOM 1328 O O . GLU A 1 174 ? 20.453 3.824 4.238 1 98.5 174 GLU A O 1
ATOM 1333 N N . VAL A 1 175 ? 21.781 4.184 2.381 1 98.56 175 VAL A N 1
ATOM 1334 C CA . VAL A 1 175 ? 22.516 5.262 3.047 1 98.56 175 VAL A CA 1
ATOM 1335 C C . VAL A 1 175 ? 21.562 6.418 3.346 1 98.56 175 VAL A C 1
ATOM 1337 O O . VAL A 1 175 ? 20.828 6.867 2.465 1 98.56 175 VAL A O 1
ATOM 1340 N N . PRO A 1 176 ? 21.516 6.863 4.57 1 98.62 176 PRO A N 1
ATOM 1341 C CA . PRO A 1 176 ? 20.547 7.891 4.934 1 98.62 176 PRO A CA 1
ATOM 1342 C C . PRO A 1 176 ? 20.812 9.227 4.25 1 98.62 176 PRO A C 1
ATOM 1344 O O . PRO A 1 176 ? 21.938 9.492 3.822 1 98.62 176 PRO A O 1
ATOM 1347 N N . PRO A 1 177 ? 19.781 10.062 4.125 1 98.75 177 PRO A N 1
ATOM 1348 C CA . PRO A 1 177 ? 19.953 11.367 3.488 1 98.75 177 PRO A CA 1
ATOM 1349 C C . PRO A 1 177 ? 20.953 12.258 4.227 1 98.75 177 PRO A C 1
ATOM 1351 O O . PRO A 1 177 ? 21.641 13.078 3.604 1 98.75 177 PRO A O 1
ATOM 1354 N N . GLN A 1 178 ? 21.078 12.086 5.543 1 97.94 178 GLN A N 1
ATOM 1355 C CA . GLN A 1 178 ? 22.047 12.852 6.324 1 97.94 178 GLN A CA 1
ATOM 1356 C C . GLN A 1 178 ? 23.453 12.695 5.77 1 97.94 178 GLN A C 1
ATOM 1358 O O . GLN A 1 178 ? 24.25 13.625 5.82 1 97.94 178 GLN A O 1
ATOM 1363 N N . GLU A 1 179 ? 23.688 11.547 5.273 1 98.44 179 GLU A N 1
ATOM 1364 C CA . GLU A 1 179 ? 24.984 11.273 4.68 1 98.44 179 GLU A CA 1
ATOM 1365 C C . GLU A 1 179 ? 25 11.609 3.189 1 98.44 179 GLU A C 1
ATOM 1367 O O . GLU A 1 179 ? 25.922 12.258 2.697 1 98.44 179 GLU A O 1
ATOM 1372 N N . ARG A 1 180 ? 23.938 11.25 2.469 1 98.5 180 ARG A N 1
ATOM 1373 C CA . ARG A 1 180 ? 23.891 11.414 1.021 1 98.5 180 ARG A CA 1
ATOM 1374 C C . ARG A 1 180 ? 23.859 12.891 0.637 1 98.5 180 ARG A C 1
ATOM 1376 O O . ARG A 1 180 ? 24.375 13.281 -0.41 1 98.5 180 ARG A O 1
ATOM 1383 N N . PHE A 1 181 ? 23.266 13.68 1.439 1 98.62 181 PHE A N 1
ATOM 1384 C CA . PHE A 1 181 ? 23.078 15.094 1.147 1 98.62 181 PHE A CA 1
ATOM 1385 C C . PHE A 1 181 ? 23.844 15.953 2.146 1 98.62 181 PHE A C 1
ATOM 1387 O O . PHE A 1 181 ? 23.469 17.094 2.408 1 98.62 181 PHE A O 1
ATOM 1394 N N . ALA A 1 182 ? 24.891 15.461 2.729 1 98.19 182 ALA A N 1
ATOM 1395 C CA . ALA A 1 182 ? 25.625 16.094 3.82 1 98.19 182 ALA A CA 1
ATOM 1396 C C . ALA A 1 182 ? 26.094 17.5 3.43 1 98.19 182 ALA A C 1
ATOM 1398 O O . ALA A 1 182 ? 25.969 18.438 4.219 1 98.19 182 ALA A O 1
ATOM 1399 N N . GLU A 1 183 ? 26.562 17.703 2.219 1 98.06 183 GLU A N 1
ATOM 1400 C CA . GLU A 1 183 ? 27.109 18.984 1.781 1 98.06 183 GLU A CA 1
ATOM 1401 C C . GLU A 1 183 ? 26.016 20.047 1.729 1 98.06 183 GLU A C 1
ATOM 1403 O O . GLU A 1 183 ? 26.25 21.203 2.096 1 98.06 183 GLU A O 1
ATOM 1408 N N . ILE A 1 184 ? 24.844 19.625 1.313 1 98.44 184 ILE A N 1
ATOM 1409 C CA . ILE A 1 184 ? 23.734 20.562 1.221 1 98.44 184 ILE A CA 1
ATOM 1410 C C . ILE A 1 184 ? 23.172 20.844 2.615 1 98.44 184 ILE A C 1
ATOM 1412 O O . ILE A 1 184 ? 22.906 22 2.963 1 98.44 184 ILE A O 1
ATOM 1416 N N . LEU A 1 185 ? 23.078 19.812 3.436 1 98.06 185 LEU A N 1
ATOM 1417 C CA . LEU A 1 185 ? 22.422 19.922 4.734 1 98.06 185 LEU A CA 1
ATOM 1418 C C . LEU A 1 185 ? 23.297 20.672 5.727 1 98.06 185 LEU A C 1
ATOM 1420 O O . LEU A 1 185 ? 22.797 21.188 6.734 1 98.06 185 LEU A O 1
ATOM 1424 N N . LYS A 1 186 ? 24.562 20.75 5.469 1 96.38 186 LYS A N 1
ATOM 1425 C CA . LYS A 1 186 ? 25.484 21.453 6.355 1 96.38 186 LYS A CA 1
ATOM 1426 C C . LYS A 1 186 ? 25.328 22.969 6.223 1 96.38 186 LYS A C 1
ATOM 1428 O O . LYS A 1 186 ? 25.781 23.734 7.082 1 96.38 186 LYS A O 1
ATOM 1433 N N . ALA A 1 187 ? 24.719 23.312 5.148 1 96.88 187 ALA A N 1
ATOM 1434 C CA . ALA A 1 187 ? 24.641 24.75 4.84 1 96.88 187 ALA A CA 1
ATOM 1435 C C . ALA A 1 187 ? 23.812 25.484 5.883 1 96.88 187 ALA A C 1
ATOM 1437 O O . ALA A 1 187 ? 24.016 26.672 6.129 1 96.88 187 ALA A O 1
ATOM 1438 N N . LYS A 1 188 ? 22.844 24.812 6.449 1 96 188 LYS A N 1
ATOM 1439 C CA . LYS A 1 188 ? 21.938 25.406 7.422 1 96 188 LYS A CA 1
ATOM 1440 C C . LYS A 1 188 ? 21.562 24.406 8.508 1 96 188 LYS A C 1
ATOM 1442 O O . LYS A 1 188 ? 21.547 23.188 8.266 1 96 188 LYS A O 1
ATOM 1447 N N . ALA A 1 189 ? 21.312 25.016 9.641 1 95.44 189 ALA A N 1
ATOM 1448 C CA . ALA A 1 189 ? 20.625 24.172 10.625 1 95.44 189 ALA A CA 1
ATOM 1449 C C . ALA A 1 189 ? 19.219 23.812 10.164 1 95.44 189 ALA A C 1
ATOM 1451 O O . ALA A 1 189 ? 18.594 24.562 9.422 1 95.44 189 ALA A O 1
ATOM 1452 N N . PRO A 1 190 ? 18.672 22.703 10.555 1 95.88 190 PRO A N 1
ATOM 1453 C CA . PRO A 1 190 ? 17.359 22.234 10.078 1 95.88 190 PRO A CA 1
ATOM 1454 C C . PRO A 1 190 ? 16.281 23.297 10.219 1 95.88 190 PRO A C 1
ATOM 1456 O O . PRO A 1 190 ? 15.516 23.531 9.273 1 95.88 190 PRO A O 1
ATOM 1459 N N . GLY A 1 191 ? 16.234 24 11.352 1 93.69 191 GLY A N 1
ATOM 1460 C CA . GLY A 1 191 ? 15.211 25 11.617 1 93.69 191 GLY A CA 1
ATOM 1461 C C . GLY A 1 191 ? 15.422 26.281 10.836 1 93.69 191 GLY A C 1
ATOM 1462 O O . GLY A 1 191 ? 14.547 27.156 10.805 1 93.69 191 GLY A O 1
ATOM 1463 N N . ASP A 1 192 ? 16.547 26.406 10.188 1 95.94 192 ASP A N 1
ATOM 1464 C CA . ASP A 1 192 ? 16.875 27.625 9.461 1 95.94 192 ASP A CA 1
ATOM 1465 C C . ASP A 1 192 ? 16.469 27.5 7.992 1 95.94 192 ASP A C 1
ATOM 1467 O O . ASP A 1 192 ? 16.484 28.5 7.258 1 95.94 192 ASP A O 1
ATOM 1471 N N . TRP A 1 193 ? 16.125 26.312 7.555 1 96 193 TRP A N 1
ATOM 1472 C CA . TRP A 1 193 ? 15.523 26.172 6.23 1 96 193 TRP A CA 1
ATOM 1473 C C . TRP A 1 193 ? 14.141 26.812 6.188 1 96 193 TRP A C 1
ATOM 1475 O O . TRP A 1 193 ? 13.508 27 7.23 1 96 193 TRP A O 1
ATOM 1485 N N . PRO A 1 194 ? 13.711 27.172 4.996 1 93.5 194 PRO A N 1
ATOM 1486 C CA . PRO A 1 194 ? 12.359 27.734 4.922 1 93.5 194 PRO A CA 1
ATOM 1487 C C . PRO A 1 194 ? 11.297 26.781 5.438 1 93.5 194 PRO A C 1
ATOM 1489 O O . PRO A 1 194 ? 11.398 25.562 5.23 1 93.5 194 PRO A O 1
ATOM 1492 N N . LYS A 1 195 ? 10.297 27.344 6.082 1 93.12 195 LYS A N 1
ATOM 1493 C CA . LYS A 1 195 ? 9.141 26.531 6.453 1 93.12 195 LYS A CA 1
ATOM 1494 C C . LYS A 1 195 ? 8.477 25.922 5.223 1 93.12 195 LYS A C 1
ATOM 1496 O O . LYS A 1 195 ? 8.406 26.562 4.168 1 93.12 195 LYS A O 1
ATOM 1501 N N . ALA A 1 196 ? 8.031 24.672 5.391 1 93.31 196 ALA A N 1
ATOM 1502 C CA . ALA A 1 196 ? 7.258 24.078 4.301 1 93.31 196 ALA A CA 1
ATOM 1503 C C . ALA A 1 196 ? 6.07 24.953 3.928 1 93.31 196 ALA A C 1
ATOM 1505 O O . ALA A 1 196 ? 5.363 25.469 4.805 1 93.31 196 ALA A O 1
ATOM 1506 N N . PRO A 1 197 ? 5.848 25.172 2.658 1 91.12 197 PRO A N 1
ATOM 1507 C CA . PRO A 1 197 ? 4.75 26.047 2.252 1 91.12 197 PRO A CA 1
ATOM 1508 C C . PRO A 1 197 ? 3.379 25.5 2.65 1 91.12 197 PRO A C 1
ATOM 1510 O O . PRO A 1 197 ? 3.188 24.281 2.711 1 91.12 197 PRO A O 1
ATOM 1513 N N . ALA A 1 198 ? 2.428 26.391 2.852 1 88.38 198 ALA A N 1
ATOM 1514 C CA . ALA A 1 198 ? 1.055 26.016 3.17 1 88.38 198 ALA A CA 1
ATOM 1515 C C . ALA A 1 198 ? 0.438 25.188 2.041 1 88.38 198 ALA A C 1
ATOM 1517 O O . ALA A 1 198 ? -0.291 24.219 2.293 1 88.38 198 ALA A O 1
ATOM 1518 N N . VAL A 1 199 ? 0.686 25.625 0.875 1 91.88 199 VAL A N 1
ATOM 1519 C CA . VAL A 1 199 ? 0.332 24.938 -0.364 1 91.88 199 VAL A CA 1
ATOM 1520 C C . VAL A 1 199 ? 1.537 24.906 -1.302 1 91.88 199 VAL A C 1
ATOM 1522 O O . VAL A 1 199 ? 1.955 25.953 -1.817 1 91.88 199 VAL A O 1
ATOM 1525 N N . ASP A 1 200 ? 2.098 23.719 -1.51 1 94.5 200 ASP A N 1
ATOM 1526 C CA . ASP A 1 200 ? 3.34 23.594 -2.27 1 94.5 200 ASP A CA 1
ATOM 1527 C C . ASP A 1 200 ? 3.059 23.5 -3.768 1 94.5 200 ASP A C 1
ATOM 1529 O O . ASP A 1 200 ? 3.312 22.453 -4.383 1 94.5 200 ASP A O 1
ATOM 1533 N N . VAL A 1 201 ? 2.523 24.5 -4.32 1 95.69 201 VAL A N 1
ATOM 1534 C CA . VAL A 1 201 ? 2.295 24.719 -5.746 1 95.69 201 VAL A CA 1
ATOM 1535 C C . VAL A 1 201 ? 3.027 25.984 -6.199 1 95.69 201 VAL A C 1
ATOM 1537 O O . VAL A 1 201 ? 2.877 27.047 -5.598 1 95.69 201 VAL A O 1
ATOM 1540 N N . GLU A 1 202 ? 3.742 25.922 -7.297 1 95.88 202 GLU A N 1
ATOM 1541 C CA . GLU A 1 202 ? 4.598 27.016 -7.73 1 95.88 202 GLU A CA 1
ATOM 1542 C C . GLU A 1 202 ? 3.805 28.312 -7.859 1 95.88 202 GLU A C 1
ATOM 1544 O O . GLU A 1 202 ? 4.246 29.359 -7.383 1 95.88 202 GLU A O 1
ATOM 1549 N N . GLU A 1 203 ? 2.695 28.219 -8.461 1 94.75 203 GLU A N 1
ATOM 1550 C CA . GLU A 1 203 ? 1.856 29.406 -8.656 1 94.75 203 GLU A CA 1
ATOM 1551 C C . GLU A 1 203 ? 1.452 30.016 -7.316 1 94.75 203 GLU A C 1
ATOM 1553 O O . GLU A 1 203 ? 1.533 31.234 -7.137 1 94.75 203 GLU A O 1
ATOM 1558 N N . ILE A 1 204 ? 1.069 29.219 -6.395 1 92.25 204 ILE A N 1
ATOM 1559 C CA . ILE A 1 204 ? 0.583 29.672 -5.098 1 92.25 204 ILE A CA 1
ATOM 1560 C C . ILE A 1 204 ? 1.75 30.203 -4.27 1 92.25 204 ILE A C 1
ATOM 1562 O O . ILE A 1 204 ? 1.626 31.234 -3.604 1 92.25 204 ILE A O 1
ATOM 1566 N N . LYS A 1 205 ? 2.869 29.578 -4.309 1 91.88 205 LYS A N 1
ATOM 1567 C CA . LYS A 1 205 ? 4.055 30.031 -3.594 1 91.88 205 LYS A CA 1
ATOM 1568 C C . LYS A 1 205 ? 4.496 31.406 -4.094 1 91.88 205 LYS A C 1
ATOM 1570 O O . LYS A 1 205 ? 4.941 32.25 -3.309 1 91.88 205 LYS A O 1
ATOM 1575 N N . ALA A 1 206 ? 4.352 31.609 -5.379 1 92.38 206 ALA A N 1
ATOM 1576 C CA . ALA A 1 206 ? 4.715 32.906 -5.965 1 92.38 206 ALA A CA 1
ATOM 1577 C C . ALA A 1 206 ? 3.762 34 -5.512 1 92.38 206 ALA A C 1
ATOM 1579 O O . ALA A 1 206 ? 4.176 35.156 -5.297 1 92.38 206 ALA A O 1
ATOM 1580 N N . MET A 1 207 ? 2.605 33.656 -5.371 1 90.44 207 MET A N 1
ATOM 1581 C CA . MET A 1 207 ? 1.586 34.594 -4.961 1 90.44 207 MET A CA 1
ATOM 1582 C C . MET A 1 207 ? 1.723 34.938 -3.479 1 90.44 207 MET A C 1
ATOM 1584 O O . MET A 1 207 ? 1.439 36.062 -3.064 1 90.44 207 MET A O 1
ATOM 1588 N N . PHE A 1 208 ? 2.18 33.875 -2.709 1 86.81 208 PHE A N 1
ATOM 1589 C CA . PHE A 1 208 ? 2.291 34.062 -1.267 1 86.81 208 PHE A CA 1
ATOM 1590 C C . PHE A 1 208 ? 3.68 33.656 -0.78 1 86.81 208 PHE A C 1
ATOM 1592 O O . PHE A 1 208 ? 3.824 32.719 0.002 1 86.81 208 PHE A O 1
ATOM 1599 N N . PRO A 1 209 ? 4.707 34.406 -1.056 1 78.88 209 PRO A N 1
ATOM 1600 C CA . PRO A 1 209 ? 6.086 34 -0.788 1 78.88 209 PRO A CA 1
ATOM 1601 C C . PRO A 1 209 ? 6.398 33.906 0.705 1 78.88 209 PRO A C 1
ATOM 1603 O O . PRO A 1 209 ? 7.289 33.156 1.112 1 78.88 209 PRO A O 1
ATOM 1606 N N . ASP A 1 210 ? 5.691 34.625 1.586 1 73.19 210 ASP A N 1
ATOM 1607 C CA . ASP A 1 210 ? 6.02 34.688 3.008 1 73.19 210 ASP A CA 1
ATOM 1608 C C . ASP A 1 210 ? 5.023 33.875 3.828 1 73.19 210 ASP A C 1
ATOM 1610 O O . ASP A 1 210 ? 5.051 33.906 5.062 1 73.19 210 ASP A O 1
ATOM 1614 N N . ALA A 1 211 ? 4.246 33.25 3.125 1 68.69 211 ALA A N 1
ATOM 1615 C CA . ALA A 1 211 ? 3.217 32.562 3.879 1 68.69 211 ALA A CA 1
ATOM 1616 C C . ALA A 1 211 ? 3.723 31.188 4.352 1 68.69 211 ALA A C 1
ATOM 1618 O O . ALA A 1 211 ? 4.098 30.344 3.535 1 68.69 211 ALA A O 1
ATOM 1619 N N . SER A 1 212 ? 4.117 31.359 5.738 1 65.5 212 SER A N 1
ATOM 1620 C CA . SER A 1 212 ? 4.52 30.094 6.328 1 65.5 212 SER A CA 1
ATOM 1621 C C . SER A 1 212 ? 3.326 29.344 6.922 1 65.5 212 SER A C 1
ATOM 1623 O O . SER A 1 212 ? 2.361 29.969 7.367 1 65.5 212 SER A O 1
ATOM 1625 N N . GLY A 1 213 ? 3.199 28.047 6.676 1 61.84 213 GLY A N 1
ATOM 1626 C CA . GLY A 1 213 ? 2.035 27.25 7.047 1 61.84 213 GLY A CA 1
ATOM 1627 C C . GLY A 1 213 ? 1.909 27.047 8.539 1 61.84 213 GLY A C 1
ATOM 1628 O O . GLY A 1 213 ? 2.91 27.062 9.266 1 61.84 213 GLY A O 1
ATOM 1629 N N . HIS A 1 214 ? 0.751 27.312 9.141 1 80.75 214 HIS A N 1
ATOM 1630 C CA . HIS A 1 214 ? 0.337 26.891 10.477 1 80.75 214 HIS A CA 1
ATOM 1631 C C . HIS A 1 214 ? -0.104 25.438 10.484 1 80.75 214 HIS A C 1
ATOM 1633 O O . HIS A 1 214 ? -1.205 25.109 10.938 1 80.75 214 HIS A O 1
ATOM 1639 N N . PHE A 1 215 ? 0.756 24.594 9.992 1 89 215 PHE A N 1
ATOM 1640 C CA . PHE A 1 215 ? 0.491 23.156 9.953 1 89 215 PHE A CA 1
ATOM 1641 C C . PHE A 1 215 ? 0.481 22.562 11.352 1 89 215 PHE A C 1
ATOM 1643 O O . PHE A 1 215 ? 1.376 22.844 12.156 1 89 215 PHE A O 1
ATOM 1650 N N . PRO A 1 216 ? -0.572 21.875 11.719 1 93.69 216 PRO A N 1
ATOM 1651 C CA . PRO A 1 216 ? -0.654 21.328 13.078 1 93.69 216 PRO A CA 1
ATOM 1652 C C . PRO A 1 216 ? 0.335 20.188 13.32 1 93.69 216 PRO A C 1
ATOM 1654 O O . PRO A 1 216 ? 0.849 19.609 12.359 1 93.69 216 PRO A O 1
ATOM 1657 N N . ILE A 1 217 ? 0.669 19.938 14.609 1 95.62 217 ILE A N 1
ATOM 1658 C CA . ILE A 1 217 ? 1.279 18.75 15.164 1 95.62 217 ILE A CA 1
ATOM 1659 C C . ILE A 1 217 ? 2.787 18.766 14.93 1 95.62 217 ILE A C 1
ATOM 1661 O O . ILE A 1 217 ? 3.568 18.406 15.812 1 95.62 217 ILE A O 1
ATOM 1665 N N . VAL A 1 218 ? 3.232 19.219 13.711 1 95.62 218 VAL A N 1
ATOM 1666 C CA . VAL A 1 218 ? 4.668 19.172 13.453 1 95.62 218 VAL A CA 1
ATOM 1667 C C . VAL A 1 218 ? 5.125 20.5 12.859 1 95.62 218 VAL A C 1
ATOM 1669 O O . VAL A 1 218 ? 4.355 21.188 12.18 1 95.62 218 VAL A O 1
ATOM 1672 N N . ASP A 1 219 ? 6.352 20.844 13.234 1 94 219 ASP A N 1
ATOM 1673 C CA . ASP A 1 219 ? 7.113 21.859 12.516 1 94 219 ASP A CA 1
ATOM 1674 C C . ASP A 1 219 ? 7.891 21.25 11.352 1 94 219 ASP A C 1
ATOM 1676 O O . ASP A 1 219 ? 8.594 20.25 11.523 1 94 219 ASP A O 1
ATOM 1680 N N . MET A 1 220 ? 7.73 21.859 10.148 1 95.56 220 MET A N 1
ATOM 1681 C CA . MET A 1 220 ? 8.367 21.281 8.969 1 95.56 220 MET A CA 1
ATOM 1682 C C . MET A 1 220 ? 9.117 22.359 8.18 1 95.56 220 MET A C 1
ATOM 1684 O O . MET A 1 220 ? 8.594 23.453 7.961 1 95.56 220 MET A O 1
ATOM 1688 N N . HIS A 1 221 ? 10.297 22.047 7.812 1 96.38 221 HIS A N 1
ATOM 1689 C CA . HIS A 1 221 ? 11.148 22.906 7 1 96.38 221 HIS A CA 1
ATOM 1690 C C . HIS A 1 221 ? 11.633 22.172 5.75 1 96.38 221 HIS A C 1
ATOM 1692 O O . HIS A 1 221 ? 12.07 21.016 5.824 1 96.38 221 HIS A O 1
ATOM 1698 N N . LYS A 1 222 ? 11.555 22.859 4.633 1 96.69 222 LYS A N 1
ATOM 1699 C CA . LYS A 1 222 ? 11.867 22.25 3.344 1 96.69 222 LYS A CA 1
ATOM 1700 C C . LYS A 1 222 ? 13.273 22.625 2.883 1 96.69 222 LYS A C 1
ATOM 1702 O O . LYS A 1 222 ? 13.586 23.812 2.756 1 96.69 222 LYS A O 1
ATOM 1707 N N . VAL A 1 223 ? 14.109 21.625 2.604 1 98.31 223 VAL A N 1
ATOM 1708 C CA . VAL A 1 223 ? 15.461 21.828 2.109 1 98.31 223 VAL A CA 1
ATOM 1709 C C . VAL A 1 223 ? 15.422 22.281 0.652 1 98.31 223 VAL A C 1
ATOM 1711 O O . VAL A 1 223 ? 14.641 21.766 -0.143 1 98.31 223 VAL A O 1
ATOM 1714 N N . ASP A 1 224 ? 16.234 23.25 0.339 1 97.62 224 ASP A N 1
ATOM 1715 C CA . ASP A 1 224 ? 16.328 23.672 -1.056 1 97.62 224 ASP A CA 1
ATOM 1716 C C . ASP A 1 224 ? 17.188 22.688 -1.861 1 97.62 224 ASP A C 1
ATOM 1718 O O . ASP A 1 224 ? 18.422 22.75 -1.812 1 97.62 224 ASP A O 1
ATOM 1722 N N . LEU A 1 225 ? 16.5 21.891 -2.67 1 98.19 225 LEU A N 1
ATOM 1723 C CA . LEU A 1 225 ? 17.219 20.938 -3.506 1 98.19 225 LEU A CA 1
ATOM 1724 C C . LEU A 1 225 ? 17.172 21.344 -4.973 1 98.19 225 LEU A C 1
ATOM 1726 O O . LEU A 1 225 ? 17.359 20.516 -5.863 1 98.19 225 LEU A O 1
ATOM 1730 N N . THR A 1 226 ? 16.875 22.594 -5.227 1 96.94 226 THR A N 1
ATOM 1731 C CA . THR A 1 226 ? 16.75 23.078 -6.598 1 96.94 226 THR A CA 1
ATOM 1732 C C . THR A 1 226 ? 18.016 22.781 -7.395 1 96.94 226 THR A C 1
ATOM 1734 O O . THR A 1 226 ? 17.953 22.25 -8.508 1 96.94 226 THR A O 1
ATOM 1737 N N . GLY A 1 227 ? 19.141 23.109 -6.855 1 97.62 227 GLY A N 1
ATOM 1738 C CA . GLY A 1 227 ? 20.406 22.844 -7.531 1 97.62 227 GLY A CA 1
ATOM 1739 C C . GLY A 1 227 ? 20.672 21.375 -7.75 1 97.62 227 GLY A C 1
ATOM 1740 O O . GLY A 1 227 ? 21.125 20.969 -8.82 1 97.62 227 GLY A O 1
ATOM 1741 N N . TRP A 1 228 ? 20.359 20.594 -6.754 1 98.19 228 TRP A N 1
ATOM 1742 C CA . TRP A 1 228 ? 20.578 19.156 -6.824 1 98.19 228 TRP A CA 1
ATOM 1743 C C . TRP A 1 228 ? 19.703 18.516 -7.887 1 98.19 228 TRP A C 1
ATOM 1745 O O . TRP A 1 228 ? 20.109 17.578 -8.57 1 98.19 228 TRP A O 1
ATOM 1755 N N . ASN A 1 229 ? 18.516 18.984 -8.055 1 98.56 229 ASN A N 1
ATOM 1756 C CA . ASN A 1 229 ? 17.516 18.422 -8.953 1 98.56 229 ASN A CA 1
ATOM 1757 C C . ASN A 1 229 ? 17.703 18.906 -10.383 1 98.56 229 ASN A C 1
ATOM 1759 O O . ASN A 1 229 ? 17.156 18.328 -11.32 1 98.56 229 ASN A O 1
ATOM 1763 N N . GLU A 1 230 ? 18.406 19.922 -10.555 1 97.94 230 GLU A N 1
ATOM 1764 C CA . GLU A 1 230 ? 18.531 20.547 -11.867 1 97.94 230 GLU A CA 1
ATOM 1765 C C . GLU A 1 230 ? 19.047 19.562 -12.906 1 97.94 230 GLU A C 1
ATOM 1767 O O . GLU A 1 230 ? 20.047 18.859 -12.664 1 97.94 230 GLU A O 1
ATOM 1772 N N . GLY A 1 231 ? 18.375 19.484 -14.016 1 97.81 231 GLY A N 1
ATOM 1773 C CA . GLY A 1 231 ? 18.797 18.672 -15.141 1 97.81 231 GLY A CA 1
ATOM 1774 C C . GLY A 1 231 ? 18.438 17.203 -14.977 1 97.81 231 GLY A C 1
ATOM 1775 O O . GLY A 1 231 ? 18.594 16.406 -15.906 1 97.81 231 GLY A O 1
ATOM 1776 N N . LYS A 1 232 ? 17.969 16.844 -13.867 1 98.25 232 LYS A N 1
ATOM 1777 C CA . LYS A 1 232 ? 17.625 15.445 -13.625 1 98.25 232 LYS A CA 1
ATOM 1778 C C . LYS A 1 232 ? 16.203 15.133 -14.102 1 98.25 232 LYS A C 1
ATOM 1780 O O . LYS A 1 232 ? 15.305 15.961 -13.961 1 98.25 232 LYS A O 1
ATOM 1785 N N . PRO A 1 233 ? 16.062 13.875 -14.68 1 98 233 PRO A N 1
ATOM 1786 C CA . PRO A 1 233 ? 14.664 13.461 -14.898 1 98 233 PRO A CA 1
ATOM 1787 C C . PRO A 1 233 ? 13.852 13.422 -13.609 1 98 233 PRO A C 1
ATOM 1789 O O . PRO A 1 233 ? 14.414 13.234 -12.523 1 98 233 PRO A O 1
ATOM 1792 N N . VAL A 1 234 ? 12.586 13.578 -13.695 1 98.38 234 VAL A N 1
ATOM 1793 C CA . VAL A 1 234 ? 11.688 13.688 -12.555 1 98.38 234 VAL A CA 1
ATOM 1794 C C . VAL A 1 234 ? 11.914 12.516 -11.602 1 98.38 234 VAL A C 1
ATOM 1796 O O . VAL A 1 234 ? 11.969 12.711 -10.383 1 98.38 234 VAL A O 1
ATOM 1799 N N . THR A 1 235 ? 12.141 11.359 -12.125 1 98.44 235 THR A N 1
ATOM 1800 C CA . THR A 1 235 ? 12.219 10.141 -11.328 1 98.44 235 THR A CA 1
ATOM 1801 C C . THR A 1 235 ? 13.508 10.109 -10.516 1 98.44 235 THR A C 1
ATOM 1803 O O . THR A 1 235 ? 13.641 9.297 -9.594 1 98.44 235 THR A O 1
ATOM 1806 N N . LYS A 1 236 ? 14.453 10.984 -10.773 1 98.31 236 LYS A N 1
ATOM 1807 C CA . LYS A 1 236 ? 15.711 11.031 -10.039 1 98.31 236 LYS A CA 1
ATOM 1808 C C . LYS A 1 236 ? 15.75 12.227 -9.086 1 98.31 236 LYS A C 1
ATOM 1810 O O . LYS A 1 236 ? 16.703 12.383 -8.312 1 98.31 236 LYS A O 1
ATOM 1815 N N . ARG A 1 237 ? 14.742 13.039 -9.125 1 98.75 237 ARG A N 1
ATOM 1816 C CA . ARG A 1 237 ? 14.664 14.203 -8.25 1 98.75 237 ARG A CA 1
ATOM 1817 C C . ARG A 1 237 ? 14.203 13.797 -6.852 1 98.75 237 ARG A C 1
ATOM 1819 O O . ARG A 1 237 ? 13.656 12.711 -6.66 1 98.75 237 ARG A O 1
ATOM 1826 N N . ARG A 1 238 ? 14.547 14.664 -5.871 1 98.75 238 ARG A N 1
ATOM 1827 C CA . ARG A 1 238 ? 14.203 14.422 -4.473 1 98.75 238 ARG A CA 1
ATOM 1828 C C . ARG A 1 238 ? 13.711 15.695 -3.799 1 98.75 238 ARG A C 1
ATOM 1830 O O . ARG A 1 238 ? 14.008 16.797 -4.258 1 98.75 238 ARG A O 1
ATOM 1837 N N . GLU A 1 239 ? 12.883 15.5 -2.861 1 98.69 239 GLU A N 1
ATOM 1838 C CA . GLU A 1 239 ? 12.586 16.516 -1.855 1 98.69 239 GLU A CA 1
ATOM 1839 C C . GLU A 1 239 ? 12.953 16.031 -0.456 1 98.69 239 GLU A C 1
ATOM 1841 O O . GLU A 1 239 ? 12.805 14.844 -0.146 1 98.69 239 GLU A O 1
ATOM 1846 N N . LEU A 1 240 ? 13.508 16.906 0.316 1 98.75 240 LEU A N 1
ATOM 1847 C CA . LEU A 1 240 ? 13.82 16.656 1.719 1 98.75 240 LEU A CA 1
ATOM 1848 C C . LEU A 1 240 ? 13.125 17.672 2.623 1 98.75 240 LEU A C 1
ATOM 1850 O O . LEU A 1 240 ? 13.188 18.875 2.375 1 98.75 240 LEU A O 1
ATOM 1854 N N . LEU A 1 241 ? 12.461 17.172 3.637 1 98.44 241 LEU A N 1
ATOM 1855 C CA . LEU A 1 241 ? 11.867 18.016 4.656 1 98.44 241 LEU A CA 1
ATOM 1856 C C . LEU A 1 241 ? 12.297 17.578 6.051 1 98.44 241 LEU A C 1
ATOM 1858 O O . LEU A 1 241 ? 12.188 16.406 6.398 1 98.44 241 LEU A O 1
ATOM 1862 N N . PHE A 1 242 ? 12.789 18.547 6.82 1 97.75 242 PHE A N 1
ATOM 1863 C CA . PHE A 1 242 ? 12.969 18.328 8.25 1 97.75 242 PHE A CA 1
ATOM 1864 C C . PHE A 1 242 ? 11.641 18.469 8.984 1 97.75 242 PHE A C 1
ATOM 1866 O O . PHE A 1 242 ? 10.836 19.344 8.656 1 97.75 242 PHE A O 1
ATOM 1873 N N . TYR A 1 243 ? 11.422 17.641 9.984 1 97.5 243 TYR A N 1
ATOM 1874 C CA . TYR A 1 243 ? 10.219 17.844 10.789 1 97.5 243 TYR A CA 1
ATOM 1875 C C . TYR A 1 243 ? 10.445 17.391 12.227 1 97.5 243 TYR A C 1
ATOM 1877 O O . TYR A 1 243 ? 11.289 16.531 12.492 1 97.5 243 TYR A O 1
ATOM 1885 N N . ARG A 1 244 ? 9.773 17.953 13.133 1 96.44 244 ARG A N 1
ATOM 1886 C CA . ARG A 1 244 ? 9.758 17.594 14.547 1 96.44 244 ARG A CA 1
ATOM 1887 C C . ARG A 1 244 ? 8.414 17.938 15.18 1 96.44 244 ARG A C 1
ATOM 1889 O O . ARG A 1 244 ? 7.613 18.672 14.594 1 96.44 244 ARG A O 1
ATOM 1896 N N . LEU A 1 245 ? 8.172 17.391 16.375 1 95.69 245 LEU A N 1
ATOM 1897 C CA . LEU A 1 245 ? 6.938 17.672 17.094 1 95.69 245 LEU A CA 1
ATOM 1898 C C . LEU A 1 245 ? 6.844 19.156 17.453 1 95.69 245 LEU A C 1
ATOM 1900 O O . LEU A 1 245 ? 7.84 19.766 17.859 1 95.69 245 LEU A O 1
ATOM 1904 N N . ARG A 1 246 ? 5.625 19.656 17.391 1 92.38 246 ARG A N 1
ATOM 1905 C CA . ARG A 1 246 ? 5.367 21.016 17.875 1 92.38 246 ARG A CA 1
ATOM 1906 C C . ARG A 1 246 ? 5.23 21.047 19.391 1 92.38 246 ARG A C 1
ATOM 1908 O O . ARG A 1 246 ? 5.535 22.047 20.031 1 92.38 246 ARG A O 1
ATOM 1915 N N . GLY A 1 247 ? 4.738 20 19.922 1 92.94 247 GLY A N 1
ATOM 1916 C CA . GLY A 1 247 ? 4.504 19.875 21.359 1 92.94 247 GLY A CA 1
ATOM 1917 C C . GLY A 1 247 ? 4.785 18.484 21.891 1 92.94 247 GLY A C 1
ATOM 1918 O O . GLY A 1 247 ? 5.043 17.562 21.125 1 92.94 247 GLY A O 1
ATOM 1919 N N . PRO A 1 248 ? 4.715 18.391 23.172 1 92.88 248 PRO A N 1
ATOM 1920 C CA . PRO A 1 248 ? 5.043 17.094 23.781 1 92.88 248 PRO A CA 1
ATOM 1921 C C . PRO A 1 248 ? 4.047 16 23.406 1 92.88 248 PRO A C 1
ATOM 1923 O O . PRO A 1 248 ? 2.859 16.281 23.219 1 92.88 248 PRO A O 1
ATOM 1926 N N . LEU A 1 249 ? 4.492 14.844 23.266 1 95 249 LEU A N 1
ATOM 1927 C CA . LEU A 1 249 ? 3.748 13.602 23.047 1 95 249 LEU A CA 1
ATOM 1928 C C . LEU A 1 249 ? 4.34 12.469 23.891 1 95 249 LEU A C 1
ATOM 1930 O O . LEU A 1 249 ? 5.543 12.219 23.828 1 95 249 LEU A O 1
ATOM 1934 N N . PRO A 1 250 ? 3.51 11.844 24.703 1 93.5 250 PRO A N 1
ATOM 1935 C CA . PRO A 1 250 ? 4.051 10.812 25.594 1 93.5 250 PRO A CA 1
ATOM 1936 C C . PRO A 1 250 ? 4.781 9.703 24.828 1 93.5 250 PRO A C 1
ATOM 1938 O O . PRO A 1 250 ? 4.223 9.125 23.891 1 93.5 250 PRO A O 1
ATOM 1941 N N . ALA A 1 251 ? 5.949 9.367 25.297 1 92.5 251 ALA A N 1
ATOM 1942 C CA . ALA A 1 251 ? 6.797 8.383 24.625 1 92.5 251 ALA A CA 1
ATOM 1943 C C . ALA A 1 251 ? 6.305 6.965 24.906 1 92.5 251 ALA A C 1
ATOM 1945 O O . ALA A 1 251 ? 6.688 6.023 24.203 1 92.5 251 ALA A O 1
ATOM 1946 N N . ASP A 1 252 ? 5.504 6.703 25.875 1 91.25 252 ASP A N 1
ATOM 1947 C CA . ASP A 1 252 ? 5.07 5.363 26.266 1 91.25 252 ASP A CA 1
ATOM 1948 C C . ASP A 1 252 ? 3.877 4.914 25.422 1 91.25 252 ASP A C 1
ATOM 1950 O O . ASP A 1 252 ? 3.342 3.822 25.625 1 91.25 252 ASP A O 1
ATOM 1954 N N . ASP A 1 253 ? 3.408 5.73 24.5 1 93.06 253 ASP A N 1
ATOM 1955 C CA . ASP A 1 253 ? 2.469 5.34 23.453 1 93.06 253 ASP A CA 1
ATOM 1956 C C . ASP A 1 253 ? 3.086 5.516 22.062 1 93.06 253 ASP A C 1
ATOM 1958 O O . ASP A 1 253 ? 2.736 6.445 21.344 1 93.06 253 ASP A O 1
ATOM 1962 N N . PRO A 1 254 ? 3.912 4.605 21.734 1 96.81 254 PRO A N 1
ATOM 1963 C CA . PRO A 1 254 ? 4.707 4.77 20.516 1 96.81 254 PRO A CA 1
ATOM 1964 C C . PRO A 1 254 ? 3.854 4.766 19.25 1 96.81 254 PRO A C 1
ATOM 1966 O O . PRO A 1 254 ? 4.27 5.301 18.219 1 96.81 254 PRO A O 1
ATOM 1969 N N . ASN A 1 255 ? 2.664 4.148 19.312 1 97.94 255 ASN A N 1
ATOM 1970 C CA . ASN A 1 255 ? 1.794 4.156 18.141 1 97.94 255 ASN A CA 1
ATOM 1971 C C . ASN A 1 255 ? 1.415 5.574 17.719 1 97.94 255 ASN A C 1
ATOM 1973 O O . ASN A 1 255 ? 1.317 5.875 16.531 1 97.94 255 ASN A O 1
ATOM 1977 N N . GLN A 1 256 ? 1.249 6.465 18.672 1 98.06 256 GLN A N 1
ATOM 1978 C CA . GLN A 1 256 ? 0.917 7.852 18.359 1 98.06 256 GLN A CA 1
ATOM 1979 C C . GLN A 1 256 ? 2.061 8.531 17.609 1 98.06 256 GLN A C 1
ATOM 1981 O O . GLN A 1 256 ? 1.827 9.383 16.75 1 98.06 256 GLN A O 1
ATOM 1986 N N . HIS A 1 257 ? 3.271 8.203 17.953 1 98.31 257 HIS A N 1
ATOM 1987 C CA . HIS A 1 257 ? 4.414 8.773 17.25 1 98.31 257 HIS A CA 1
ATOM 1988 C C . HIS A 1 257 ? 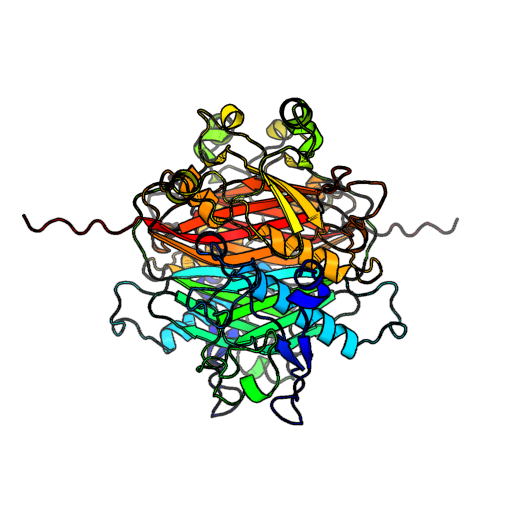4.484 8.266 15.805 1 98.31 257 HIS A C 1
ATOM 1990 O O . HIS A 1 257 ? 4.762 9.039 14.883 1 98.31 257 HIS A O 1
ATOM 1996 N N . VAL A 1 258 ? 4.207 6.965 15.602 1 98.75 258 VAL A N 1
ATOM 1997 C CA . VAL A 1 258 ? 4.125 6.43 14.242 1 98.75 258 VAL A CA 1
ATOM 1998 C C . VAL A 1 258 ? 3.064 7.191 13.453 1 98.75 258 VAL A C 1
ATOM 2000 O O . VAL A 1 258 ? 3.271 7.52 12.281 1 98.75 258 VAL A O 1
ATOM 2003 N N . LEU A 1 259 ? 1.971 7.492 14.102 1 98.81 259 LEU A N 1
ATOM 2004 C CA . LEU A 1 259 ? 0.876 8.195 13.438 1 98.81 259 LEU A CA 1
ATOM 2005 C C . LEU A 1 259 ? 1.283 9.625 13.086 1 98.81 259 LEU A C 1
ATOM 2007 O O . LEU A 1 259 ? 0.844 10.164 12.07 1 98.81 259 LEU A O 1
ATOM 2011 N N . VAL A 1 260 ? 2.162 10.273 13.859 1 98.69 260 VAL A N 1
ATOM 2012 C CA . VAL A 1 260 ? 2.688 11.586 13.508 1 98.69 260 VAL A CA 1
ATOM 2013 C C . VAL A 1 260 ? 3.512 11.492 12.227 1 98.69 260 VAL A C 1
ATOM 2015 O O . VAL A 1 260 ? 3.412 12.359 11.352 1 98.69 260 VAL A O 1
ATOM 2018 N N . HIS A 1 261 ? 4.344 10.422 12.102 1 98.81 261 HIS A N 1
ATOM 2019 C CA . HIS A 1 261 ? 5.09 10.203 10.867 1 98.81 261 HIS A CA 1
ATOM 2020 C C . HIS A 1 261 ? 4.152 10.055 9.68 1 98.81 261 HIS A C 1
ATOM 2022 O O . HIS A 1 261 ? 4.406 10.609 8.609 1 98.81 261 HIS A O 1
ATOM 2028 N N . ALA A 1 262 ? 3.059 9.352 9.867 1 98.75 262 ALA A N 1
ATOM 2029 C CA . ALA A 1 262 ? 2.076 9.18 8.805 1 98.75 262 ALA A CA 1
ATOM 2030 C C . ALA A 1 262 ? 1.398 10.5 8.461 1 98.75 262 ALA A C 1
ATOM 2032 O O . ALA A 1 262 ? 1.189 10.812 7.281 1 98.75 262 ALA A O 1
ATOM 2033 N N . PHE A 1 263 ? 1.09 11.281 9.43 1 98.62 263 PHE A N 1
ATOM 2034 C CA . PHE A 1 263 ? 0.402 12.555 9.266 1 98.62 263 PHE A CA 1
ATOM 2035 C C . PHE A 1 263 ? 1.219 13.508 8.398 1 98.62 263 PHE A C 1
ATOM 2037 O O . PHE A 1 263 ? 0.705 14.062 7.422 1 98.62 263 PHE A O 1
ATOM 2044 N N . GLU A 1 264 ? 2.449 13.68 8.742 1 98.19 264 GLU A N 1
ATOM 2045 C CA . GLU A 1 264 ? 3.27 14.648 8.031 1 98.19 264 GLU A CA 1
ATOM 2046 C C . GLU A 1 264 ? 3.625 14.148 6.633 1 98.19 264 GLU A C 1
ATOM 2048 O O . GLU A 1 264 ? 3.877 14.945 5.727 1 98.19 264 GLU A O 1
ATOM 2053 N N . SER A 1 265 ? 3.637 12.828 6.383 1 98 265 SER A N 1
ATOM 2054 C CA . SER A 1 265 ? 4.07 12.25 5.117 1 98 265 SER A CA 1
ATOM 2055 C C . SER A 1 265 ? 3.141 12.656 3.977 1 98 265 SER A C 1
ATOM 2057 O O . SER A 1 265 ? 3.547 12.664 2.812 1 98 265 SER A O 1
ATOM 2059 N N . ASP A 1 266 ? 1.941 12.977 4.34 1 96.88 266 ASP A N 1
ATOM 2060 C CA . ASP A 1 266 ? 0.958 13.352 3.328 1 96.88 266 ASP A CA 1
ATOM 2061 C C . ASP A 1 266 ? 1.053 14.836 2.998 1 96.88 266 ASP A C 1
ATOM 2063 O O . ASP A 1 266 ? 0.468 15.297 2.016 1 96.88 266 ASP A O 1
ATOM 2067 N N . ARG A 1 267 ? 1.748 15.594 3.783 1 95.06 267 ARG A N 1
ATOM 2068 C CA . ARG A 1 267 ? 1.754 17.047 3.602 1 95.06 267 ARG A CA 1
ATOM 2069 C C . ARG A 1 267 ? 2.355 17.422 2.254 1 95.06 267 ARG A C 1
ATOM 2071 O O . ARG A 1 267 ? 3.529 17.156 1.995 1 95.06 267 ARG A O 1
ATOM 2078 N N . ASN A 1 268 ? 1.6 18.047 1.431 1 91.75 268 ASN A N 1
ATOM 2079 C CA . ASN A 1 268 ? 1.979 18.594 0.131 1 91.75 268 ASN A CA 1
ATOM 2080 C C . ASN A 1 268 ? 2.361 17.5 -0.849 1 91.75 268 ASN A C 1
ATOM 2082 O O . ASN A 1 268 ? 2.951 17.766 -1.896 1 91.75 268 ASN A O 1
ATOM 2086 N N . GLY A 1 269 ? 2.152 16.25 -0.642 1 94.06 269 GLY A N 1
ATOM 2087 C CA . GLY A 1 269 ? 2.66 15.125 -1.41 1 94.06 269 GLY A CA 1
ATOM 2088 C C . GLY A 1 269 ? 2.375 15.242 -2.896 1 94.06 269 GLY A C 1
ATOM 2089 O O . GLY A 1 269 ? 3.264 15.578 -3.68 1 94.06 269 GLY A O 1
ATOM 2090 N N . LEU A 1 270 ? 1.168 15.18 -3.307 1 96.44 270 LEU A N 1
ATOM 2091 C CA . LEU A 1 270 ? 0.813 15.188 -4.723 1 96.44 270 LEU A CA 1
ATOM 2092 C C . LEU A 1 270 ? 1.091 16.547 -5.352 1 96.44 270 LEU A C 1
ATOM 2094 O O . LEU A 1 270 ? 1.335 16.641 -6.555 1 96.44 270 LEU A O 1
ATOM 2098 N N . LEU A 1 271 ? 1.057 17.609 -4.559 1 97.56 271 LEU A N 1
ATOM 2099 C CA . LEU A 1 271 ? 1.384 18.922 -5.074 1 97.56 271 LEU A CA 1
ATOM 2100 C C . LEU A 1 271 ? 2.838 19 -5.527 1 97.56 271 LEU A C 1
ATOM 2102 O O . LEU A 1 271 ? 3.143 19.562 -6.574 1 97.56 271 LEU A O 1
ATOM 2106 N N . MET A 1 272 ? 3.697 18.359 -4.785 1 97.94 272 MET A N 1
ATOM 2107 C CA . MET A 1 272 ? 5.105 18.297 -5.168 1 97.94 272 MET A CA 1
ATOM 2108 C C . MET A 1 272 ? 5.281 17.516 -6.473 1 97.94 272 MET A C 1
ATOM 2110 O O . MET A 1 272 ? 6.082 17.906 -7.324 1 97.94 272 MET A O 1
ATOM 2114 N N . VAL A 1 273 ? 4.504 16.453 -6.633 1 97.94 273 VAL A N 1
ATOM 2115 C CA . VAL A 1 273 ? 4.535 15.734 -7.902 1 97.94 273 VAL A CA 1
ATOM 2116 C C . VAL A 1 273 ? 4.16 16.688 -9.039 1 97.94 273 VAL A C 1
ATOM 2118 O O . VAL A 1 273 ? 4.859 16.75 -10.055 1 97.94 273 VAL A O 1
ATOM 2121 N N . GLY A 1 274 ? 3.076 17.406 -8.828 1 97.5 274 GLY A N 1
ATOM 2122 C CA . GLY A 1 274 ? 2.635 18.359 -9.836 1 97.5 274 GLY A CA 1
ATOM 2123 C C . GLY A 1 274 ? 3.709 19.359 -10.234 1 97.5 274 GLY A C 1
ATOM 2124 O O . GLY A 1 274 ? 3.902 19.625 -11.422 1 97.5 274 GLY A O 1
ATOM 2125 N N . ASN A 1 275 ? 4.418 19.875 -9.242 1 97.75 275 ASN A N 1
ATOM 2126 C CA . ASN A 1 275 ? 5.516 20.797 -9.531 1 97.75 275 ASN A CA 1
ATOM 2127 C C . ASN A 1 275 ? 6.594 20.125 -10.383 1 97.75 275 ASN A C 1
ATOM 2129 O O . ASN A 1 275 ? 7.02 20.688 -11.398 1 97.75 275 ASN A O 1
ATOM 2133 N N . HIS A 1 276 ? 6.961 18.969 -10.055 1 97.81 276 HIS A N 1
ATOM 2134 C CA . HIS A 1 276 ? 8.102 18.312 -10.68 1 97.81 276 HIS A CA 1
ATOM 2135 C C . HIS A 1 276 ? 7.77 17.844 -12.094 1 97.81 276 HIS A C 1
ATOM 2137 O O . HIS A 1 276 ? 8.648 17.781 -12.953 1 97.81 276 HIS A O 1
ATOM 2143 N N . ILE A 1 277 ? 6.477 17.594 -12.352 1 96.81 277 ILE A N 1
ATOM 2144 C CA . ILE A 1 277 ? 6.133 17.109 -13.688 1 96.81 277 ILE A CA 1
ATOM 2145 C C . ILE A 1 277 ? 5.703 18.281 -14.555 1 96.81 277 ILE A C 1
ATOM 2147 O O . ILE A 1 277 ? 5.137 18.094 -15.633 1 96.81 277 ILE A O 1
ATOM 2151 N N . GLY A 1 278 ? 5.82 19.484 -14.039 1 95.56 278 GLY A N 1
ATOM 2152 C CA . GLY A 1 278 ? 5.664 20.672 -14.867 1 95.56 278 GLY A CA 1
ATOM 2153 C C . GLY A 1 278 ? 4.281 21.281 -14.773 1 95.56 278 GLY A C 1
ATOM 2154 O O . GLY A 1 278 ? 3.885 22.078 -15.633 1 95.56 278 GLY A O 1
ATOM 2155 N N . LEU A 1 279 ? 3.541 20.938 -13.781 1 95.56 279 LEU A N 1
ATOM 2156 C CA . LEU A 1 279 ? 2.184 21.469 -13.672 1 95.56 279 LEU A CA 1
ATOM 2157 C C . LEU A 1 279 ? 2.094 22.5 -12.562 1 95.56 279 LEU A C 1
ATOM 2159 O O . LEU A 1 279 ? 0.995 22.875 -12.148 1 95.56 279 LEU A O 1
ATOM 2163 N N . GLY A 1 280 ? 3.162 22.953 -12.039 1 95.94 280 GLY A N 1
ATOM 2164 C CA . GLY A 1 280 ? 3.193 23.859 -10.906 1 95.94 280 GLY A CA 1
ATOM 2165 C C . GLY A 1 280 ? 2.494 25.188 -11.188 1 95.94 280 GLY A C 1
ATOM 2166 O O . GLY A 1 280 ? 2.033 25.859 -10.258 1 95.94 280 GLY A O 1
ATOM 2167 N N . TRP A 1 281 ? 2.346 25.547 -12.453 1 95.56 281 TRP A N 1
ATOM 2168 C CA . TRP A 1 281 ? 1.738 26.828 -12.805 1 95.56 281 TRP A CA 1
ATOM 2169 C C . TRP A 1 281 ? 0.378 26.625 -13.461 1 95.56 281 TRP A C 1
ATOM 2171 O O . TRP A 1 281 ? -0.287 27.594 -13.844 1 95.56 281 TRP A O 1
ATOM 2181 N N . SER A 1 282 ? -0.004 25.375 -13.562 1 93.94 282 SER A N 1
ATOM 2182 C CA . SER A 1 282 ? -1.253 25.094 -14.258 1 93.94 282 SER A CA 1
ATOM 2183 C C . SER A 1 282 ? -2.035 23.984 -13.555 1 93.94 282 SER A C 1
ATOM 2185 O O . SER A 1 282 ? -2.936 23.375 -14.148 1 93.94 282 SER A O 1
ATOM 2187 N N . LEU A 1 283 ? -1.67 23.781 -12.32 1 94.19 283 LEU A N 1
ATOM 2188 C CA . LEU A 1 283 ? -2.303 22.688 -11.594 1 94.19 283 LEU A CA 1
ATOM 2189 C C . LEU A 1 283 ? -3.781 22.969 -11.352 1 94.19 283 LEU A C 1
ATOM 2191 O O . LEU A 1 283 ? -4.133 24.031 -10.836 1 94.19 283 LEU A O 1
ATOM 2195 N N . GLY A 1 284 ? -4.613 22.062 -11.781 1 92.44 284 GLY A N 1
ATOM 2196 C CA . GLY A 1 284 ? -6.043 22.141 -11.523 1 92.44 284 GLY A CA 1
ATOM 2197 C C . GLY A 1 284 ? -6.484 21.359 -10.305 1 92.44 284 GLY A C 1
ATOM 2198 O O . GLY A 1 284 ? -6.91 21.938 -9.305 1 92.44 284 GLY A O 1
ATOM 2199 N N . THR A 1 285 ? -6.379 20.078 -10.398 1 92.19 285 THR A N 1
ATOM 2200 C CA . THR A 1 285 ? -6.84 19.188 -9.328 1 92.19 285 THR A CA 1
ATOM 2201 C C . THR A 1 285 ? -5.727 18.25 -8.891 1 92.19 285 THR A C 1
ATOM 2203 O O . THR A 1 285 ? -5.012 17.688 -9.727 1 92.19 285 THR A O 1
ATOM 2206 N N . ALA A 1 286 ? -5.535 18.234 -7.648 1 94.94 286 ALA A N 1
ATOM 2207 C CA . ALA A 1 286 ? -4.727 17.188 -7.023 1 94.94 286 ALA A CA 1
ATOM 2208 C C . ALA A 1 286 ? -5.484 16.516 -5.887 1 94.94 286 ALA A C 1
ATOM 2210 O O . ALA A 1 286 ? -5.984 17.188 -4.98 1 94.94 286 ALA A O 1
ATOM 2211 N N . ALA A 1 287 ? -5.641 15.203 -5.93 1 95.62 287 ALA A N 1
ATOM 2212 C CA . ALA A 1 287 ? -6.375 14.469 -4.902 1 95.62 287 ALA A CA 1
ATOM 2213 C C . ALA A 1 287 ? -5.801 13.07 -4.707 1 95.62 287 ALA A C 1
ATOM 2215 O O . ALA A 1 287 ? -5.66 12.312 -5.672 1 95.62 287 ALA A O 1
ATOM 2216 N N . SER A 1 288 ? -5.504 12.75 -3.447 1 97.5 288 SER A N 1
ATOM 2217 C CA . SER A 1 288 ? -4.977 11.43 -3.135 1 97.5 288 SER A CA 1
ATOM 2218 C C . SER A 1 288 ? -6.027 10.344 -3.377 1 97.5 288 SER A C 1
ATOM 2220 O O . SER A 1 288 ? -7.207 10.539 -3.082 1 97.5 288 SER A O 1
ATOM 2222 N N . LEU A 1 289 ? -5.625 9.25 -3.895 1 98.12 289 LEU A N 1
ATOM 2223 C CA . LEU A 1 289 ? -6.508 8.094 -4.035 1 98.12 289 LEU A CA 1
ATOM 2224 C C . LEU A 1 289 ? -6.145 7.004 -3.027 1 98.12 289 LEU A C 1
ATOM 2226 O O . LEU A 1 289 ? -6.977 6.605 -2.211 1 98.12 289 LEU A O 1
ATOM 2230 N N . THR A 1 290 ? -4.902 6.559 -3.074 1 98.69 290 THR A N 1
ATOM 2231 C CA . THR A 1 290 ? -4.461 5.543 -2.125 1 98.69 290 THR A CA 1
ATOM 2232 C C . THR A 1 290 ? -3.139 5.949 -1.477 1 98.69 290 THR A C 1
ATOM 2234 O O . THR A 1 290 ? -2.352 6.688 -2.072 1 98.69 290 THR A O 1
ATOM 2237 N N . TYR A 1 291 ? -2.924 5.527 -0.29 1 98.75 291 TYR A N 1
ATOM 2238 C CA . TYR A 1 291 ? -1.689 5.758 0.451 1 98.75 291 TYR A CA 1
ATOM 2239 C C . TYR A 1 291 ? -1.345 4.562 1.327 1 98.75 291 TYR A C 1
ATOM 2241 O O . TYR A 1 291 ? -2.025 4.293 2.32 1 98.75 291 TYR A O 1
ATOM 2249 N N . ALA A 1 292 ? -0.303 3.838 0.939 1 98.81 292 ALA A N 1
ATOM 2250 C CA . ALA A 1 292 ? 0.226 2.732 1.733 1 98.81 292 ALA A CA 1
ATOM 2251 C C . ALA A 1 292 ? 1.429 3.178 2.561 1 98.81 292 ALA A C 1
ATOM 2253 O O . ALA A 1 292 ? 2.312 3.873 2.057 1 98.81 292 ALA A O 1
ATOM 2254 N N . PHE A 1 293 ? 1.423 2.885 3.824 1 98.88 293 PHE A N 1
ATOM 2255 C CA . PHE A 1 293 ? 2.473 3.234 4.773 1 98.88 293 PHE A CA 1
ATOM 2256 C C . PHE A 1 293 ? 2.943 2.002 5.535 1 98.88 293 PHE A C 1
ATOM 2258 O O . PHE A 1 293 ? 2.137 1.303 6.152 1 98.88 293 PHE A O 1
ATOM 2265 N N . VAL A 1 294 ? 4.246 1.694 5.504 1 98.88 294 VAL A N 1
ATOM 2266 C CA . VAL A 1 294 ? 4.801 0.513 6.156 1 98.88 294 VAL A CA 1
ATOM 2267 C C . VAL A 1 294 ? 5.887 0.931 7.145 1 98.88 294 VAL A C 1
ATOM 2269 O O . VAL A 1 294 ? 6.836 1.629 6.777 1 98.88 294 VAL A O 1
ATOM 2272 N N . VAL A 1 295 ? 5.727 0.493 8.359 1 98.62 295 VAL A N 1
ATOM 2273 C CA . VAL A 1 295 ? 6.738 0.711 9.383 1 98.62 295 VAL A CA 1
ATOM 2274 C C . VAL A 1 295 ? 7.738 -0.442 9.383 1 98.62 295 VAL A C 1
ATOM 2276 O O . VAL A 1 295 ? 7.348 -1.61 9.461 1 98.62 295 VAL A O 1
ATOM 2279 N N . HIS A 1 296 ? 8.984 -0.086 9.367 1 97.69 296 HIS A N 1
ATOM 2280 C CA . HIS A 1 296 ? 10 -1.105 9.156 1 97.69 296 HIS A CA 1
ATOM 2281 C C . HIS A 1 296 ? 10.664 -1.502 10.469 1 97.69 296 HIS A C 1
ATOM 2283 O O . HIS A 1 296 ? 11.414 -2.48 10.523 1 97.69 296 HIS A O 1
ATOM 2289 N N . VAL A 1 297 ? 10.391 -0.78 11.523 1 96.88 297 VAL A N 1
ATOM 2290 C CA . VAL A 1 297 ? 11.047 -0.977 12.812 1 96.88 297 VAL A CA 1
ATOM 2291 C C . VAL A 1 297 ? 10.008 -1.293 13.883 1 96.88 297 VAL A C 1
ATOM 2293 O O . VAL A 1 297 ? 8.797 -1.224 13.625 1 96.88 297 VAL A O 1
ATOM 2296 N N . ASN A 1 298 ? 10.547 -1.704 15.055 1 96.19 298 ASN A N 1
ATOM 2297 C CA . ASN A 1 298 ? 9.648 -1.667 16.203 1 96.19 298 ASN A CA 1
ATOM 2298 C C . ASN A 1 298 ? 9.25 -0.238 16.547 1 96.19 298 ASN A C 1
ATOM 2300 O O . ASN A 1 298 ? 10.062 0.679 16.484 1 96.19 298 ASN A O 1
ATOM 2304 N N . VAL A 1 299 ? 8 -0.082 16.969 1 96.75 299 VAL A N 1
ATOM 2305 C CA . VAL A 1 299 ? 7.41 1.251 17.031 1 96.75 299 VAL A CA 1
ATOM 2306 C C . VAL A 1 299 ? 8.164 2.105 18.047 1 96.75 299 VAL A C 1
ATOM 2308 O O . VAL A 1 299 ? 8.188 3.334 17.938 1 96.75 299 VAL A O 1
ATOM 2311 N N . ASP A 1 300 ? 8.875 1.509 19 1 95.25 300 ASP A N 1
ATOM 2312 C CA . ASP A 1 300 ? 9.648 2.277 19.984 1 95.25 300 ASP A CA 1
ATOM 2313 C C . ASP A 1 300 ? 10.773 3.047 19.297 1 95.25 300 ASP A C 1
ATOM 2315 O O . ASP A 1 300 ? 11.203 4.094 19.781 1 95.25 300 ASP A O 1
ATOM 2319 N N . GLU A 1 301 ? 11.188 2.582 18.141 1 95.5 301 GLU A N 1
ATOM 2320 C CA . GLU A 1 301 ? 12.273 3.215 17.406 1 95.5 301 GLU A CA 1
ATOM 2321 C C . GLU A 1 301 ? 11.773 4.402 16.594 1 95.5 301 GLU A C 1
ATOM 2323 O O . GLU A 1 301 ? 12.562 5.145 16.016 1 95.5 301 GLU A O 1
ATOM 2328 N N . ALA A 1 302 ? 10.445 4.602 16.609 1 97.31 302 ALA A N 1
ATOM 2329 C CA . ALA A 1 302 ? 9.844 5.695 15.852 1 97.31 302 ALA A CA 1
ATOM 2330 C C . ALA A 1 302 ? 9.43 6.844 16.781 1 97.31 302 ALA A C 1
ATOM 2332 O O . ALA A 1 302 ? 8.781 7.797 16.344 1 97.31 302 ALA A O 1
ATOM 2333 N N . VAL A 1 303 ? 9.812 6.805 18 1 97.25 303 VAL A N 1
ATOM 2334 C CA . VAL A 1 303 ? 9.422 7.797 18.984 1 97.25 303 VAL A CA 1
ATOM 2335 C C . VAL A 1 303 ? 10.234 9.078 18.797 1 97.25 303 VAL A C 1
ATOM 2337 O O . VAL A 1 303 ? 11.461 9.031 18.719 1 97.25 303 VAL A O 1
ATOM 2340 N N . MET A 1 304 ? 9.547 10.203 18.719 1 97 304 MET A N 1
ATOM 2341 C CA . MET A 1 304 ? 10.156 11.516 18.531 1 97 304 MET A CA 1
ATOM 2342 C C . MET A 1 304 ? 10.508 12.148 19.875 1 97 304 MET A C 1
ATOM 2344 O O . MET A 1 304 ? 9.852 11.867 20.891 1 97 304 MET A O 1
ATOM 2348 N N . ASN A 1 305 ? 11.477 12.992 19.797 1 93.62 305 ASN A N 1
ATOM 2349 C CA . ASN A 1 305 ? 11.859 13.727 20.984 1 93.62 305 ASN A CA 1
ATOM 2350 C C . ASN A 1 305 ? 10.836 14.805 21.344 1 93.62 305 ASN A C 1
ATOM 2352 O O . ASN A 1 305 ? 10.203 15.383 20.453 1 93.62 305 ASN A O 1
ATOM 2356 N N . ASP A 1 306 ? 10.773 15 22.609 1 90.31 306 ASP A N 1
ATOM 2357 C CA . ASP A 1 306 ? 10.062 16.188 23.062 1 90.31 306 ASP A CA 1
ATOM 2358 C C . ASP A 1 306 ? 10.727 17.469 22.531 1 90.31 306 ASP A C 1
ATOM 2360 O O . ASP A 1 306 ? 11.922 17.672 22.75 1 90.31 306 ASP A O 1
ATOM 2364 N N . PRO A 1 307 ? 9.953 18.266 21.891 1 87.62 307 PRO A N 1
ATOM 2365 C CA . PRO A 1 307 ? 10.57 19.438 21.281 1 87.62 307 PRO A CA 1
ATOM 2366 C C . PRO A 1 307 ? 11.141 20.406 22.312 1 87.62 307 PRO A C 1
ATOM 2368 O O . PRO A 1 307 ? 11.945 21.281 21.969 1 87.62 307 PRO A O 1
ATOM 2371 N N . SER A 1 308 ? 10.742 20.328 23.469 1 84 308 SER A N 1
ATOM 2372 C CA . SER A 1 308 ? 11.242 21.203 24.547 1 84 308 SER A CA 1
ATOM 2373 C C . SER A 1 308 ? 12.547 20.672 25.125 1 84 308 SER A C 1
ATOM 2375 O O . SER A 1 308 ? 13.188 21.328 25.938 1 84 308 SER A O 1
ATOM 2377 N N . GLY A 1 309 ? 12.898 19.5 24.625 1 81.81 309 GLY A N 1
ATOM 2378 C CA . GLY A 1 309 ? 14.117 18.906 25.156 1 81.81 309 GLY A CA 1
ATOM 2379 C C . GLY A 1 309 ? 15.383 19.469 24.547 1 81.81 309 GLY A C 1
ATOM 2380 O O . GLY A 1 309 ? 15.32 20.406 23.75 1 81.81 309 GLY A O 1
ATOM 2381 N N . ALA A 1 310 ? 16.484 18.969 25.031 1 74.56 310 ALA A N 1
ATOM 2382 C CA . ALA A 1 310 ? 17.812 19.484 24.688 1 74.56 310 ALA A CA 1
ATOM 2383 C C . ALA A 1 310 ? 18.172 19.141 23.25 1 74.56 310 ALA A C 1
ATOM 2385 O O . ALA A 1 310 ? 18.891 19.891 22.578 1 74.56 310 ALA A O 1
ATOM 2386 N N . GLU A 1 311 ? 17.672 18.094 22.797 1 77.62 311 GLU A N 1
ATOM 2387 C CA . GLU A 1 311 ? 18.031 17.656 21.453 1 77.62 311 GLU A CA 1
ATOM 2388 C C . GLU A 1 311 ? 16.922 17.953 20.453 1 77.62 311 GLU A C 1
ATOM 2390 O O . GLU A 1 311 ? 15.758 17.656 20.719 1 77.62 311 GLU A O 1
ATOM 2395 N N . ASP A 1 312 ? 17.25 18.688 19.406 1 73.38 312 ASP A N 1
ATOM 2396 C CA . ASP A 1 312 ? 16.234 19.125 18.453 1 73.38 312 ASP A CA 1
ATOM 2397 C C . ASP A 1 312 ? 15.539 17.922 17.812 1 73.38 312 ASP A C 1
ATOM 2399 O O . ASP A 1 312 ? 14.312 17.922 17.656 1 73.38 312 ASP A O 1
ATOM 2403 N N . GLY A 1 313 ? 16.234 16.844 17.609 1 88.38 313 GLY A N 1
ATOM 2404 C CA . GLY A 1 313 ? 15.609 15.602 17.188 1 88.38 313 GLY A CA 1
ATOM 2405 C C . GLY A 1 313 ? 14.922 15.703 15.836 1 88.38 313 GLY A C 1
ATOM 2406 O O . GLY A 1 313 ? 13.812 15.195 15.664 1 88.38 313 GLY A O 1
ATOM 2407 N N . TRP A 1 314 ? 15.445 16.469 14.891 1 96.31 314 TRP A N 1
ATOM 2408 C CA . TRP A 1 314 ? 14.859 16.656 13.57 1 96.31 314 TRP A CA 1
ATOM 2409 C C . TRP A 1 314 ? 14.906 15.359 12.766 1 96.31 314 TRP A C 1
ATOM 2411 O O . TRP A 1 314 ? 15.977 14.773 12.578 1 96.31 314 TRP A O 1
ATOM 2421 N N . TRP A 1 315 ? 13.742 14.953 12.391 1 98.44 315 TRP A N 1
ATOM 2422 C CA . TRP A 1 315 ? 13.594 13.836 11.469 1 98.44 315 TRP A CA 1
ATOM 2423 C C . TRP A 1 315 ? 13.617 14.32 10.016 1 98.44 315 TRP A C 1
ATOM 2425 O O . TRP A 1 315 ? 13.547 15.523 9.758 1 98.44 315 TRP A O 1
ATOM 2435 N N . ILE A 1 316 ? 13.82 13.367 9.039 1 98.75 316 ILE A N 1
ATOM 2436 C CA . ILE A 1 316 ? 13.828 13.75 7.633 1 98.75 316 ILE A CA 1
ATOM 2437 C C . ILE A 1 316 ? 12.805 12.914 6.867 1 98.75 316 ILE A C 1
ATOM 2439 O O . ILE A 1 316 ? 12.773 11.688 6.992 1 98.75 316 ILE A O 1
ATOM 2443 N N . GLN A 1 317 ? 11.953 13.602 6.176 1 98.81 317 GLN A N 1
ATOM 2444 C CA . GLN A 1 317 ? 11.141 13.016 5.113 1 98.81 317 GLN A CA 1
ATOM 2445 C C . GLN A 1 317 ? 11.836 13.133 3.762 1 98.81 317 GLN A C 1
ATOM 2447 O O . GLN A 1 317 ? 12.188 14.234 3.334 1 98.81 317 GLN A O 1
ATOM 2452 N N . GLU A 1 318 ? 12.078 12.055 3.133 1 98.88 318 GLU A N 1
ATOM 2453 C CA . GLU A 1 318 ? 12.617 12.031 1.776 1 98.88 318 GLU A CA 1
ATOM 2454 C C . GLU A 1 318 ? 11.555 11.609 0.765 1 98.88 318 GLU A C 1
ATOM 2456 O O . GLU A 1 318 ? 10.969 10.531 0.886 1 98.88 318 GLU A O 1
ATOM 2461 N N . VAL A 1 319 ? 11.352 12.445 -0.286 1 98.81 319 VAL A N 1
ATOM 2462 C CA . VAL A 1 319 ? 10.289 12.18 -1.25 1 98.81 319 VAL A CA 1
ATOM 2463 C C . VAL A 1 319 ? 10.891 11.961 -2.637 1 98.81 319 VAL A C 1
ATOM 2465 O O . VAL A 1 319 ? 11.812 12.68 -3.041 1 98.81 319 VAL A O 1
ATOM 2468 N N . SER A 1 320 ? 10.438 10.961 -3.332 1 98.62 320 SER A N 1
ATOM 2469 C CA . SER A 1 320 ? 10.758 10.703 -4.73 1 98.62 320 SER A CA 1
ATOM 2470 C C . SER A 1 320 ? 9.492 10.547 -5.57 1 98.62 320 SER A C 1
ATOM 2472 O O . SER A 1 320 ? 8.398 10.359 -5.031 1 98.62 320 SER A O 1
ATOM 2474 N N . PHE A 1 321 ? 9.633 10.648 -6.883 1 98.56 321 PHE A N 1
ATOM 2475 C CA . PHE A 1 321 ? 8.508 10.695 -7.812 1 98.56 321 PHE A CA 1
ATOM 2476 C C . PHE A 1 321 ? 8.656 9.633 -8.898 1 98.56 321 PHE A C 1
ATOM 2478 O O . PHE A 1 321 ? 9 9.945 -10.039 1 98.56 321 PHE A O 1
ATOM 2485 N N . PRO A 1 322 ? 8.227 8.43 -8.586 1 98.19 322 PRO A N 1
ATOM 2486 C CA . PRO A 1 322 ? 8.586 7.301 -9.438 1 98.19 322 PRO A CA 1
ATOM 2487 C C . PRO A 1 322 ? 7.789 7.262 -10.742 1 98.19 322 PRO A C 1
ATOM 2489 O O . PRO A 1 322 ? 8.234 6.676 -11.727 1 98.19 322 PRO A O 1
ATOM 2492 N N . ARG A 1 323 ? 6.559 7.84 -10.711 1 98.38 323 ARG A N 1
ATOM 2493 C CA . ARG A 1 323 ? 5.711 7.629 -11.883 1 98.38 323 ARG A CA 1
ATOM 2494 C C . ARG A 1 323 ? 4.645 8.719 -11.992 1 98.38 323 ARG A C 1
ATOM 2496 O O . ARG A 1 323 ? 4.051 9.109 -10.984 1 98.38 323 ARG A O 1
ATOM 2503 N N . ALA A 1 324 ? 4.395 9.164 -13.141 1 97.44 324 ALA A N 1
ATOM 2504 C CA . ALA A 1 324 ? 3.236 9.992 -13.469 1 97.44 324 ALA A CA 1
ATOM 2505 C C . ALA A 1 324 ? 2.688 9.648 -14.852 1 97.44 324 ALA A C 1
ATOM 2507 O O . ALA A 1 324 ? 3.455 9.375 -15.773 1 97.44 324 ALA A O 1
ATOM 2508 N N . GLY A 1 325 ? 1.419 9.562 -14.93 1 94.06 325 GLY A N 1
ATOM 2509 C CA . GLY A 1 325 ? 0.761 9.297 -16.203 1 94.06 325 GLY A CA 1
ATOM 2510 C C . GLY A 1 325 ? -0.746 9.172 -16.078 1 94.06 325 GLY A C 1
ATOM 2511 O O . GLY A 1 325 ? -1.266 8.922 -14.984 1 94.06 325 GLY A O 1
ATOM 2512 N N . GLN A 1 326 ? -1.369 9.461 -17.172 1 91.44 326 GLN A N 1
ATOM 2513 C CA . GLN A 1 326 ? -2.816 9.297 -17.25 1 91.44 326 GLN A CA 1
ATOM 2514 C C . GLN A 1 326 ? -3.529 10.109 -16.172 1 91.44 326 GLN A C 1
ATOM 2516 O O . GLN A 1 326 ? -4.43 9.609 -15.508 1 91.44 326 GLN A O 1
ATOM 2521 N N . GLY A 1 327 ? -3.061 11.242 -15.938 1 93.38 327 GLY A N 1
ATOM 2522 C CA . GLY A 1 327 ? -3.705 12.156 -15.008 1 93.38 327 GLY A CA 1
ATOM 2523 C C . GLY A 1 327 ? -3.445 11.797 -13.555 1 93.38 327 GLY A C 1
ATOM 2524 O O . GLY A 1 327 ? -4.152 12.266 -12.656 1 93.38 327 GLY A O 1
ATOM 2525 N N . ARG A 1 328 ? -2.479 10.953 -13.391 1 96.75 328 ARG A N 1
ATOM 2526 C CA . ARG A 1 328 ? -2.16 10.508 -12.031 1 96.75 328 ARG A CA 1
ATOM 2527 C C . ARG A 1 328 ? -0.666 10.641 -11.758 1 96.75 328 ARG A C 1
ATOM 2529 O O . ARG A 1 328 ? 0.132 10.805 -12.68 1 96.75 328 ARG A O 1
ATOM 2536 N N . GLY A 1 329 ? -0.342 10.695 -10.523 1 97.5 329 GLY A N 1
ATOM 2537 C CA . GLY A 1 329 ? 1.037 10.68 -10.062 1 97.5 329 GLY A CA 1
ATOM 2538 C C . GLY A 1 329 ? 1.235 9.867 -8.805 1 97.5 329 GLY A C 1
ATOM 2539 O O . GLY A 1 329 ? 0.298 9.672 -8.023 1 97.5 329 GLY A O 1
ATOM 2540 N N . ALA A 1 330 ? 2.465 9.359 -8.719 1 98.44 330 ALA A N 1
ATOM 2541 C CA . ALA A 1 330 ? 2.848 8.602 -7.531 1 98.44 330 ALA A CA 1
ATOM 2542 C C . ALA A 1 330 ? 4.07 9.211 -6.855 1 98.44 330 ALA A C 1
ATOM 2544 O O . ALA A 1 330 ? 4.914 9.82 -7.52 1 98.44 330 ALA A O 1
ATOM 2545 N N . LEU A 1 331 ? 4.117 9.102 -5.59 1 98.56 331 LEU A N 1
ATOM 2546 C CA . LEU A 1 331 ? 5.312 9.469 -4.84 1 98.56 331 LEU A CA 1
ATOM 2547 C C . LEU A 1 331 ? 5.625 8.43 -3.771 1 98.56 331 LEU A C 1
ATOM 2549 O O . LEU A 1 331 ? 4.75 7.66 -3.367 1 98.56 331 LEU A O 1
ATOM 2553 N N . MET A 1 332 ? 6.84 8.352 -3.436 1 98.62 332 MET A N 1
ATOM 2554 C CA . MET A 1 332 ? 7.328 7.539 -2.326 1 98.62 332 MET A CA 1
ATOM 2555 C C . MET A 1 332 ? 7.98 8.414 -1.259 1 98.62 332 MET A C 1
ATOM 2557 O O . MET A 1 332 ? 8.812 9.266 -1.572 1 98.62 332 MET A O 1
ATOM 2561 N N . CYS A 1 333 ? 7.562 8.203 -0.026 1 98.56 333 CYS A N 1
ATOM 2562 C CA . CYS A 1 333 ? 8.125 8.914 1.119 1 98.56 333 CYS A CA 1
ATOM 2563 C C . CYS A 1 333 ? 8.875 7.957 2.039 1 98.56 333 CYS A C 1
ATOM 2565 O O . CYS A 1 333 ? 8.367 6.887 2.377 1 98.56 333 CYS A O 1
ATOM 2567 N N . LYS A 1 334 ? 10.031 8.352 2.361 1 98.81 334 LYS A N 1
ATOM 2568 C CA . LYS A 1 334 ? 10.812 7.637 3.369 1 98.81 334 LYS A CA 1
ATOM 2569 C C . LYS A 1 334 ? 11.047 8.508 4.602 1 98.81 334 LYS A C 1
ATOM 2571 O O . LYS A 1 334 ? 11.422 9.672 4.48 1 98.81 334 LYS A O 1
ATOM 2576 N N . MET A 1 335 ? 10.836 7.941 5.762 1 98.81 335 MET A N 1
ATOM 2577 C CA . MET A 1 335 ? 11.062 8.641 7.023 1 98.81 335 MET A CA 1
ATOM 2578 C C . MET A 1 335 ? 12.367 8.195 7.672 1 98.81 335 MET A C 1
ATOM 2580 O O . MET A 1 335 ? 12.586 7 7.879 1 98.81 335 MET A O 1
ATOM 2584 N N . TRP A 1 336 ? 13.164 9.164 8.031 1 98.88 336 TRP A N 1
ATOM 2585 C CA . TRP A 1 336 ? 14.477 8.891 8.602 1 98.88 336 TRP A CA 1
ATOM 2586 C C . TRP A 1 336 ? 14.609 9.508 9.984 1 98.88 336 TRP A C 1
ATOM 2588 O O . TRP A 1 336 ? 14.336 10.695 10.172 1 98.88 336 TRP A O 1
ATOM 2598 N N . SER A 1 337 ? 15.055 8.703 10.898 1 98.5 337 SER A N 1
ATOM 2599 C CA . SER A 1 337 ? 15.312 9.211 12.242 1 98.5 337 SER A CA 1
ATOM 2600 C C . SER A 1 337 ? 16.516 10.141 12.266 1 98.5 337 SER A C 1
ATOM 2602 O O . SER A 1 337 ? 17.297 10.18 11.312 1 98.5 337 SER A O 1
ATOM 2604 N N . PRO A 1 338 ? 16.625 10.906 13.344 1 97 338 PRO A N 1
ATOM 2605 C CA . PRO A 1 338 ? 17.781 11.789 13.461 1 97 338 PRO A CA 1
ATOM 2606 C C . PRO A 1 338 ? 19.109 11.039 13.352 1 97 338 PRO A C 1
ATOM 2608 O O . PRO A 1 338 ? 20.109 11.602 12.883 1 97 338 PRO A O 1
ATOM 2611 N N . SER A 1 339 ? 19.141 9.797 13.711 1 96.19 339 SER A N 1
ATOM 2612 C CA . SER A 1 339 ? 20.359 9 13.648 1 96.19 339 SER A CA 1
ATOM 2613 C C . SER A 1 339 ? 20.484 8.273 12.312 1 96.19 339 SER A C 1
ATOM 2615 O O . SER A 1 339 ? 21.422 7.496 12.109 1 96.19 339 SER A O 1
ATOM 2617 N N . GLY A 1 340 ? 19.531 8.43 11.445 1 97.81 340 GLY A N 1
ATOM 2618 C CA . GLY A 1 340 ? 19.656 7.891 10.102 1 97.81 340 GLY A CA 1
ATOM 2619 C C . GLY A 1 340 ? 19 6.531 9.945 1 97.81 340 GLY A C 1
ATOM 2620 O O . GLY A 1 340 ? 19.344 5.773 9.031 1 97.81 340 GLY A O 1
ATOM 2621 N N . VAL A 1 341 ? 18.109 6.164 10.828 1 97.88 341 VAL A N 1
ATOM 2622 C CA . VAL A 1 341 ? 17.375 4.914 10.695 1 97.88 341 VAL A CA 1
ATOM 2623 C C . VAL A 1 341 ? 16.172 5.125 9.789 1 97.88 341 VAL A C 1
ATOM 2625 O O . VAL A 1 341 ? 15.383 6.055 10 1 97.88 341 VAL A O 1
ATOM 2628 N N . HIS A 1 342 ? 16.062 4.289 8.742 1 98.69 342 HIS A N 1
ATOM 2629 C CA . HIS A 1 342 ? 14.875 4.273 7.887 1 98.69 342 HIS A CA 1
ATOM 2630 C C . HIS A 1 342 ? 13.695 3.607 8.594 1 98.69 342 HIS A C 1
ATOM 2632 O O . HIS A 1 342 ? 13.617 2.377 8.641 1 98.69 342 HIS A O 1
ATOM 2638 N N . VAL A 1 343 ? 12.711 4.402 9.016 1 98.38 343 VAL A N 1
ATOM 2639 C CA . VAL A 1 343 ? 11.742 3.85 9.953 1 98.38 343 VAL A CA 1
ATOM 2640 C C . VAL A 1 343 ? 10.469 3.461 9.219 1 98.38 343 VAL A C 1
ATOM 2642 O O . VAL A 1 343 ? 9.742 2.564 9.656 1 98.38 343 VAL A O 1
ATOM 2645 N N . ALA A 1 344 ? 10.172 4.102 8.125 1 98.75 344 ALA A N 1
ATOM 2646 C CA . ALA A 1 344 ? 8.922 3.816 7.438 1 98.75 344 ALA A CA 1
ATOM 2647 C C . ALA A 1 344 ? 8.984 4.262 5.977 1 98.75 344 ALA A C 1
ATOM 2649 O O . ALA A 1 344 ? 9.812 5.102 5.613 1 98.75 344 ALA A O 1
ATOM 2650 N N . THR A 1 345 ? 8.156 3.66 5.164 1 98.81 345 THR A N 1
ATOM 2651 C CA . THR A 1 345 ? 7.98 4.016 3.76 1 98.81 345 THR A CA 1
ATOM 2652 C C . THR A 1 345 ? 6.504 4.223 3.434 1 98.81 345 THR A C 1
ATOM 2654 O O . THR A 1 345 ? 5.656 3.42 3.832 1 98.81 345 THR A O 1
ATOM 2657 N N . GLY A 1 346 ? 6.266 5.336 2.805 1 98.69 346 GLY A N 1
ATOM 2658 C CA . GLY A 1 346 ? 4.945 5.586 2.254 1 98.69 346 GLY A CA 1
ATOM 2659 C C . GLY A 1 346 ? 4.926 5.605 0.736 1 98.69 346 GLY A C 1
ATOM 2660 O O . GLY A 1 346 ? 5.859 6.098 0.104 1 98.69 346 GLY A O 1
ATOM 2661 N N . TYR A 1 347 ? 3.869 5.027 0.116 1 98.75 347 TYR A N 1
ATOM 2662 C CA . TYR A 1 347 ? 3.607 5.082 -1.317 1 98.75 347 TYR A CA 1
ATOM 2663 C C . TYR A 1 347 ? 2.217 5.637 -1.598 1 98.75 347 TYR A C 1
ATOM 2665 O O . TYR A 1 347 ? 1.211 5.012 -1.252 1 98.75 347 TYR A O 1
ATOM 2673 N N . GLN A 1 348 ? 2.193 6.785 -2.203 1 98.69 348 GLN A N 1
ATOM 2674 C CA . GLN A 1 348 ? 0.941 7.488 -2.461 1 98.69 348 GLN A CA 1
ATOM 2675 C C . GLN A 1 348 ? 0.696 7.645 -3.959 1 98.69 348 GLN A C 1
ATOM 2677 O O . GLN A 1 348 ? 1.634 7.875 -4.727 1 98.69 348 GLN A O 1
ATOM 2682 N N . ASP A 1 349 ? -0.525 7.445 -4.34 1 97.75 349 ASP A N 1
ATOM 2683 C CA . ASP A 1 349 ? -0.972 7.664 -5.711 1 97.75 349 ASP A CA 1
ATOM 2684 C C . ASP A 1 349 ? -2.262 8.484 -5.742 1 97.75 349 ASP A C 1
ATOM 2686 O O . ASP A 1 349 ? -3.135 8.305 -4.891 1 97.75 349 ASP A O 1
ATOM 2690 N N . GLY A 1 350 ? -2.338 9.375 -6.691 1 97.62 350 GLY A N 1
ATOM 2691 C CA . GLY A 1 350 ? -3.539 10.188 -6.77 1 97.62 350 GLY A CA 1
ATOM 2692 C C . GLY A 1 350 ? -3.68 10.914 -8.094 1 97.62 350 GLY A C 1
ATOM 2693 O O . GLY A 1 350 ? -2.826 10.789 -8.977 1 97.62 350 GLY A O 1
ATOM 2694 N N . ILE A 1 351 ? -4.727 11.68 -8.219 1 96.44 351 ILE A N 1
ATOM 2695 C CA . ILE A 1 351 ? -5.062 12.477 -9.391 1 96.44 351 ILE A CA 1
ATOM 2696 C C . ILE A 1 351 ? -4.211 13.742 -9.414 1 96.44 351 ILE A C 1
ATOM 2698 O O . ILE A 1 351 ? -4.023 14.391 -8.383 1 96.44 351 ILE A O 1
ATOM 2702 N N . ILE A 1 352 ? -3.658 14 -10.531 1 95.88 352 ILE A N 1
ATOM 2703 C CA . ILE A 1 352 ? -2.984 15.266 -10.797 1 95.88 352 ILE A CA 1
ATOM 2704 C C . ILE A 1 352 ? -3.387 15.781 -12.18 1 95.88 352 ILE A C 1
ATOM 2706 O O . ILE A 1 352 ? -2.896 15.289 -13.203 1 95.88 352 ILE A O 1
ATOM 2710 N N . ARG A 1 353 ? -4.18 16.828 -12.188 1 92.5 353 ARG A N 1
ATOM 2711 C CA . ARG A 1 353 ? -4.75 17.312 -13.445 1 92.5 353 ARG A CA 1
ATOM 2712 C C . ARG A 1 353 ? -4.391 18.781 -13.68 1 92.5 353 ARG A C 1
ATOM 2714 O O . ARG A 1 353 ? -4.352 19.578 -12.734 1 92.5 353 ARG A O 1
ATOM 2721 N N . GLU A 1 354 ? -4.207 18.953 -14.883 1 90.94 354 GLU A N 1
ATOM 2722 C CA . GLU A 1 354 ? -4.027 20.344 -15.305 1 90.94 354 GLU A CA 1
ATOM 2723 C C . GLU A 1 354 ? -5.359 21.094 -15.344 1 90.94 354 GLU A C 1
ATOM 2725 O O . GLU A 1 354 ? -6.41 20.484 -15.578 1 90.94 354 GLU A O 1
ATOM 2730 N N . ARG A 1 355 ? -5.219 22.359 -15.125 1 89.94 355 ARG A N 1
ATOM 2731 C CA . ARG A 1 355 ? -6.41 23.203 -15.227 1 89.94 355 ARG A CA 1
ATOM 2732 C C . ARG A 1 355 ? -6.969 23.188 -16.641 1 89.94 355 ARG A C 1
ATOM 2734 O O . ARG A 1 355 ? -6.207 23.234 -17.609 1 89.94 355 ARG A O 1
ATOM 2741 N N . LYS A 1 356 ? -8.297 23.078 -16.828 1 78 356 LYS A N 1
ATOM 2742 C CA . LYS A 1 356 ? -8.922 23.141 -18.156 1 78 356 LYS A CA 1
ATOM 2743 C C . LYS A 1 356 ? -8.922 24.562 -18.703 1 78 356 LYS A C 1
ATOM 2745 O O . LYS A 1 356 ? -9.266 25.516 -17.984 1 78 356 LYS A O 1
ATOM 2750 N N . VAL A 1 357 ? -8.133 24.797 -19.781 1 69.88 357 VAL A N 1
ATOM 2751 C CA . VAL A 1 357 ? -8.172 26.125 -20.406 1 69.88 357 VAL A CA 1
ATOM 2752 C C . VAL A 1 357 ? -9.438 26.25 -21.25 1 69.88 357 VAL A C 1
ATOM 2754 O O . VAL A 1 357 ? -9.781 25.344 -22.016 1 69.88 357 VAL A O 1
ATOM 2757 N N . GLU A 1 358 ? -10.43 26.922 -20.734 1 57.25 358 GLU A N 1
ATOM 2758 C CA . GLU A 1 358 ? -11.555 27.219 -21.609 1 57.25 358 GLU A CA 1
ATOM 2759 C C . GLU A 1 358 ? -11.078 27.797 -22.938 1 57.25 358 GLU A C 1
ATOM 2761 O O . GLU A 1 358 ? -10.273 28.734 -22.969 1 57.25 358 GLU A O 1
ATOM 2766 N N . LYS A 1 359 ? -10.898 27.109 -23.922 1 52.16 359 LYS A N 1
ATOM 2767 C CA . LYS A 1 359 ? -10.727 27.672 -25.266 1 52.16 359 LYS A CA 1
ATOM 2768 C C . LYS A 1 359 ? -11.648 28.875 -25.484 1 52.16 359 LYS A C 1
ATOM 2770 O O . LYS A 1 359 ? -12.836 28.812 -25.156 1 52.16 359 LYS A O 1
ATOM 2775 N N . GLU A 1 360 ? -11.125 30 -25.422 1 36.03 360 GLU A N 1
ATOM 2776 C CA . GLU A 1 360 ? -11.891 31.141 -25.922 1 36.03 360 GLU A CA 1
ATOM 2777 C C . GLU A 1 360 ? -12.594 30.797 -27.234 1 36.03 360 GLU A C 1
ATOM 2779 O O . GLU A 1 360 ? -11.984 30.25 -28.156 1 36.03 360 GLU A O 1
ATOM 2784 N N . LYS A 1 361 ? -13.883 30.562 -27.109 1 39.66 361 LYS A N 1
ATOM 2785 C CA . LYS A 1 361 ? -14.641 30.703 -28.344 1 39.66 361 LYS A CA 1
ATOM 2786 C C . LYS A 1 361 ? -14.125 31.859 -29.188 1 39.66 361 LYS A C 1
ATOM 2788 O O . LYS A 1 361 ? -14.258 33.031 -28.781 1 39.66 361 LYS A O 1
ATOM 2793 N N . LEU A 1 362 ? -13.016 31.531 -29.953 1 27.84 362 LEU A N 1
ATOM 2794 C CA . LEU A 1 362 ? -13.047 32.469 -31.062 1 27.84 362 LEU A CA 1
ATOM 2795 C C . LEU A 1 362 ? -14.242 32.188 -31.969 1 27.84 362 LEU A C 1
ATOM 2797 O O . LEU A 1 362 ? -14.594 31.047 -32.219 1 27.84 362 LEU A O 1
ATOM 2801 N N . MET B 1 1 ? -3.629 -31.438 -19.531 1 52.56 1 MET B N 1
ATOM 2802 C CA . MET B 1 1 ? -2.877 -31.094 -18.328 1 52.56 1 MET B CA 1
ATOM 2803 C C . MET B 1 1 ? -2.4 -29.656 -18.375 1 52.56 1 MET B C 1
ATOM 2805 O O . MET B 1 1 ? -2.551 -28.906 -17.406 1 52.56 1 MET B O 1
ATOM 2809 N N . SER B 1 2 ? -2.107 -29.156 -19.688 1 67.88 2 SER B N 1
ATOM 2810 C CA . SER B 1 2 ? -1.47 -27.859 -19.859 1 67.88 2 SER B CA 1
ATOM 2811 C C . SER B 1 2 ? -2.484 -26.734 -19.734 1 67.88 2 SER B C 1
ATOM 2813 O O . SER B 1 2 ? -2.221 -25.719 -19.078 1 67.88 2 SER B O 1
ATOM 2815 N N . GLU B 1 3 ? -3.758 -27.125 -20.109 1 78.81 3 GLU B N 1
ATOM 2816 C CA . GLU B 1 3 ? -4.746 -26.047 -20.141 1 78.81 3 GLU B CA 1
ATOM 2817 C C . GLU B 1 3 ? -5.293 -25.75 -18.75 1 78.81 3 GLU B C 1
ATOM 2819 O O . GLU B 1 3 ? -5.738 -24.641 -18.469 1 78.81 3 GLU B O 1
ATOM 2824 N N . LYS B 1 4 ? -5.059 -26.703 -17.844 1 82.69 4 LYS B N 1
ATOM 2825 C CA . LYS B 1 4 ? -5.578 -26.578 -16.484 1 82.69 4 LYS B CA 1
ATOM 2826 C C . LYS B 1 4 ? -4.793 -25.531 -15.688 1 82.69 4 LYS B C 1
ATOM 2828 O O . LYS B 1 4 ? -5.258 -25.062 -14.648 1 82.69 4 LYS B O 1
ATOM 2833 N N . LEU B 1 5 ? -3.711 -25.141 -16.297 1 89.38 5 LEU B N 1
ATOM 2834 C CA . LEU B 1 5 ? -2.859 -24.203 -15.578 1 89.38 5 LEU B CA 1
ATOM 2835 C C . LEU B 1 5 ? -3.051 -22.781 -16.094 1 89.38 5 LEU B C 1
ATOM 2837 O O . LEU B 1 5 ? -2.34 -21.859 -15.688 1 89.38 5 LEU B O 1
ATOM 2841 N N . TRP B 1 6 ? -4.125 -22.672 -17 1 93.88 6 TRP B N 1
ATOM 2842 C CA . TRP B 1 6 ? -4.395 -21.344 -17.531 1 93.88 6 TRP B CA 1
ATOM 2843 C C . TRP B 1 6 ? -5.164 -20.5 -16.516 1 93.88 6 TRP B C 1
ATOM 2845 O O . TRP B 1 6 ? -5.785 -21.031 -15.602 1 93.88 6 TRP B O 1
ATOM 2855 N N . PHE B 1 7 ? -5.09 -19.188 -16.734 1 96.44 7 PHE B N 1
ATOM 2856 C CA . PHE B 1 7 ? -5.68 -18.234 -15.805 1 96.44 7 PHE B CA 1
ATOM 2857 C C . PHE B 1 7 ? -7.148 -18.562 -15.555 1 96.44 7 PHE B C 1
ATOM 2859 O O . PHE B 1 7 ? -7.59 -18.625 -14.398 1 96.44 7 PHE B O 1
ATOM 2866 N N . GLN B 1 8 ? -7.926 -18.859 -16.594 1 94.5 8 GLN B N 1
ATOM 2867 C CA . GLN B 1 8 ? -9.367 -19.031 -16.5 1 94.5 8 GLN B CA 1
ATOM 2868 C C . GLN B 1 8 ? -9.711 -20.266 -15.656 1 94.5 8 GLN B C 1
ATOM 2870 O O . GLN B 1 8 ? -10.758 -20.312 -15.008 1 94.5 8 GLN B O 1
ATOM 2875 N N . ASN B 1 9 ? -8.844 -21.219 -15.641 1 94.12 9 ASN B N 1
ATOM 2876 C CA . ASN B 1 9 ? -9.062 -22.422 -14.844 1 94.12 9 ASN B CA 1
ATOM 2877 C C . ASN B 1 9 ? -8.617 -22.219 -13.391 1 94.12 9 ASN B C 1
ATOM 2879 O O . ASN B 1 9 ? -9.398 -22.438 -12.469 1 94.12 9 ASN B O 1
ATOM 2883 N N . VAL B 1 10 ? -7.457 -21.703 -13.242 1 95.38 10 VAL B N 1
ATOM 2884 C CA . VAL B 1 10 ? -6.824 -21.578 -11.938 1 95.38 10 VAL B CA 1
ATOM 2885 C C . VAL B 1 10 ? -7.598 -20.578 -11.086 1 95.38 10 VAL B C 1
ATOM 2887 O O . VAL B 1 10 ? -7.75 -20.766 -9.875 1 95.38 10 VAL B O 1
ATOM 2890 N N . MET B 1 11 ? -8.188 -19.547 -11.719 1 97.75 11 MET B N 1
ATOM 2891 C CA . MET B 1 11 ? -8.805 -18.453 -10.992 1 97.75 11 MET B CA 1
ATOM 2892 C C . MET B 1 11 ? -10.328 -18.531 -11.078 1 97.75 11 MET B C 1
ATOM 2894 O O . MET B 1 11 ? -11.023 -17.562 -10.75 1 97.75 11 MET B O 1
ATOM 2898 N N . ALA B 1 12 ? -10.844 -19.672 -11.516 1 97.5 12 ALA B N 1
ATOM 2899 C CA . ALA B 1 12 ? -12.289 -19.812 -11.695 1 97.5 12 ALA B CA 1
ATOM 2900 C C . ALA B 1 12 ? -13.023 -19.625 -10.367 1 97.5 12 ALA B C 1
ATOM 2902 O O . ALA B 1 12 ? -12.594 -20.125 -9.328 1 97.5 12 ALA B O 1
ATOM 2903 N N . LEU B 1 13 ? -14.18 -18.922 -10.422 1 98.38 13 LEU B N 1
ATOM 2904 C CA . LEU B 1 13 ? -15.031 -18.625 -9.273 1 98.38 13 LEU B CA 1
ATOM 2905 C C . LEU B 1 13 ? -16.484 -19.031 -9.555 1 98.38 13 LEU B C 1
ATOM 2907 O O . LEU B 1 13 ? -16.938 -18.953 -10.695 1 98.38 13 LEU B O 1
ATOM 2911 N N . ALA B 1 14 ? -17.141 -19.422 -8.523 1 98.12 14 ALA B N 1
ATOM 2912 C CA . ALA B 1 14 ? -18.594 -19.609 -8.578 1 98.12 14 ALA B CA 1
ATOM 2913 C C . ALA B 1 14 ? -19.297 -18.688 -7.602 1 98.12 14 ALA B C 1
ATOM 2915 O O . ALA B 1 14 ? -18.859 -18.5 -6.465 1 98.12 14 ALA B O 1
ATOM 2916 N N . PRO B 1 15 ? -20.391 -18.109 -8.039 1 97.38 15 PRO B N 1
ATOM 2917 C CA . PRO B 1 15 ? -21.172 -17.266 -7.109 1 97.38 15 PRO B CA 1
ATOM 2918 C C . PRO B 1 15 ? -21.844 -18.078 -6.004 1 97.38 15 PRO B C 1
ATOM 2920 O O . PRO B 1 15 ? -22.203 -19.25 -6.223 1 97.38 15 PRO B O 1
ATOM 2923 N N . LEU B 1 16 ? -21.906 -17.484 -4.844 1 97.31 16 LEU B N 1
ATOM 2924 C CA . LEU B 1 16 ? -22.625 -18.031 -3.695 1 97.31 16 LEU B CA 1
ATOM 2925 C C . LEU B 1 16 ? -23.797 -17.125 -3.301 1 97.31 16 LEU B C 1
ATOM 2927 O O . LEU B 1 16 ? -23.766 -15.922 -3.594 1 97.31 16 LEU B O 1
ATOM 2931 N N . PRO B 1 17 ? -24.797 -17.672 -2.684 1 93.88 17 PRO B N 1
ATOM 2932 C CA . PRO B 1 17 ? -25.844 -16.812 -2.152 1 93.88 17 PRO B CA 1
ATOM 2933 C C . PRO B 1 17 ? -25.344 -15.836 -1.099 1 93.88 17 PRO B C 1
ATOM 2935 O O . PRO B 1 17 ? -24.344 -16.109 -0.418 1 93.88 17 PRO B O 1
ATOM 2938 N N . PRO B 1 18 ? -26 -14.711 -1.039 1 92.12 18 PRO B N 1
ATOM 2939 C CA . PRO B 1 18 ? -25.609 -13.789 0.028 1 92.12 18 PRO B CA 1
ATOM 2940 C C . PRO B 1 18 ? -25.781 -14.383 1.422 1 92.12 18 PRO B C 1
ATOM 2942 O O . PRO B 1 18 ? -26.531 -15.359 1.588 1 92.12 18 PRO B O 1
ATOM 2945 N N . PRO B 1 19 ? -25.078 -13.828 2.404 1 86.88 19 PRO B N 1
ATOM 2946 C CA . PRO B 1 19 ? -25.219 -14.359 3.76 1 86.88 19 PRO B CA 1
ATOM 2947 C C . PRO B 1 19 ? -26.656 -14.297 4.273 1 86.88 19 PRO B C 1
ATOM 2949 O O . PRO B 1 19 ? -27.109 -15.211 4.961 1 86.88 19 PRO B O 1
ATOM 2952 N N . THR B 1 20 ? -27.188 -13.172 4.023 1 87.12 20 THR B N 1
ATOM 2953 C CA . THR B 1 20 ? -28.609 -12.984 4.289 1 87.12 20 THR B CA 1
ATOM 2954 C C . THR B 1 20 ? -29.328 -12.422 3.066 1 87.12 20 THR B C 1
ATOM 2956 O O . THR B 1 20 ? -28.703 -11.766 2.229 1 87.12 20 THR B O 1
ATOM 2959 N N . PRO B 1 21 ? -30.562 -12.703 2.996 1 86.81 21 PRO B N 1
ATOM 2960 C CA . PRO B 1 21 ? -31.281 -12.281 1.789 1 86.81 21 PRO B CA 1
ATOM 2961 C C . PRO B 1 21 ? -31.172 -10.781 1.532 1 86.81 21 PRO B C 1
ATOM 2963 O O . PRO B 1 21 ? -31.172 -10.352 0.377 1 86.81 21 PRO B O 1
ATOM 2966 N N . ASP B 1 22 ? -31 -10.023 2.51 1 88.12 22 ASP B N 1
ATOM 2967 C CA . ASP B 1 22 ? -31 -8.578 2.35 1 88.12 22 ASP B CA 1
ATOM 2968 C C . ASP B 1 22 ? -29.578 -8.031 2.285 1 88.12 22 ASP B C 1
ATOM 2970 O O . ASP B 1 22 ? -29.375 -6.82 2.129 1 88.12 22 ASP B O 1
ATOM 2974 N N . SER B 1 23 ? -28.734 -8.969 2.35 1 90.06 23 SER B N 1
ATOM 2975 C CA . SER B 1 23 ? -27.344 -8.531 2.357 1 90.06 23 SER B CA 1
ATOM 2976 C C . SER B 1 23 ? -26.906 -8.078 0.971 1 90.06 23 SER B C 1
ATOM 2978 O O . SER B 1 23 ? -27.25 -8.703 -0.034 1 90.06 23 SER B O 1
ATOM 2980 N N . LYS B 1 24 ? -26.156 -6.977 0.931 1 91.88 24 LYS B N 1
ATOM 2981 C CA . LYS B 1 24 ? -25.594 -6.473 -0.322 1 91.88 24 LYS B CA 1
ATOM 2982 C C . LYS B 1 24 ? -24.203 -7.055 -0.58 1 91.88 24 LYS B C 1
ATOM 2984 O O . LYS B 1 24 ? -23.594 -6.773 -1.611 1 91.88 24 LYS B O 1
ATOM 2989 N N . VAL B 1 25 ? -23.797 -7.871 0.343 1 96.38 25 VAL B N 1
ATOM 2990 C CA . VAL B 1 25 ? -22.484 -8.508 0.219 1 96.38 25 VAL B CA 1
ATOM 2991 C C . VAL B 1 25 ? -22.547 -9.609 -0.838 1 96.38 25 VAL B C 1
ATOM 2993 O O . VAL B 1 25 ? -23.438 -10.469 -0.798 1 96.38 25 VAL B O 1
ATOM 2996 N N . LYS B 1 26 ? -21.656 -9.547 -1.836 1 97.75 26 LYS B N 1
ATOM 2997 C CA . LYS B 1 26 ? -21.547 -10.609 -2.832 1 97.75 26 LYS B CA 1
ATOM 2998 C C . LYS B 1 26 ? -20.531 -11.664 -2.395 1 97.75 26 LYS B C 1
ATOM 3000 O O . LYS B 1 26 ? -19.5 -11.344 -1.804 1 97.75 26 LYS B O 1
ATOM 3005 N N . ARG B 1 27 ? -20.828 -12.906 -2.713 1 98.31 27 ARG B N 1
ATOM 3006 C CA . ARG B 1 27 ? -19.984 -14.008 -2.273 1 98.31 27 ARG B CA 1
ATOM 3007 C C . ARG B 1 27 ? -19.578 -14.891 -3.449 1 98.31 27 ARG B C 1
ATOM 3009 O O . ARG B 1 27 ? -20.375 -15.109 -4.363 1 98.31 27 ARG B O 1
ATOM 3016 N N . TYR B 1 28 ? -18.391 -15.375 -3.418 1 98.69 28 TYR B N 1
ATOM 3017 C CA . TYR B 1 28 ? -17.859 -16.281 -4.434 1 98.69 28 TYR B CA 1
ATOM 3018 C C . TYR B 1 28 ? -17.031 -17.391 -3.803 1 98.69 28 TYR B C 1
ATOM 3020 O O . TYR B 1 28 ? -16.469 -17.203 -2.723 1 98.69 28 TYR B O 1
ATOM 3028 N N . MET B 1 29 ? -16.938 -18.5 -4.449 1 98.62 29 MET B N 1
ATOM 3029 C CA . MET B 1 29 ? -16.109 -19.625 -4.023 1 98.62 29 MET B CA 1
ATOM 3030 C C . MET B 1 29 ? -15.094 -19.984 -5.102 1 98.62 29 MET B C 1
ATOM 3032 O O . MET B 1 29 ? -15.406 -19.984 -6.289 1 98.62 29 MET B O 1
ATOM 3036 N N . SER B 1 30 ? -13.883 -20.188 -4.676 1 98.44 30 SER B N 1
ATOM 3037 C CA . SER B 1 30 ? -12.883 -20.688 -5.621 1 98.44 30 SER B CA 1
ATOM 3038 C C . SER B 1 30 ? -13.219 -22.109 -6.074 1 98.44 30 SER B C 1
ATOM 3040 O O . SER B 1 30 ? -13.75 -22.906 -5.297 1 98.44 30 SER B O 1
ATOM 3042 N N . LEU B 1 31 ? -12.797 -22.438 -7.293 1 97.5 31 LEU B N 1
ATOM 3043 C CA . LEU B 1 31 ? -13.18 -23.734 -7.844 1 97.5 31 LEU B CA 1
ATOM 3044 C C . LEU B 1 31 ? -11.961 -24.625 -8.016 1 97.5 31 LEU B C 1
ATOM 3046 O O . LEU B 1 31 ? -12.102 -25.828 -8.273 1 97.5 31 LEU B O 1
ATOM 3050 N N . TRP B 1 32 ? -10.805 -24.047 -7.898 1 95.56 32 TRP B N 1
ATOM 3051 C CA . TRP B 1 32 ? -9.57 -24.797 -8.148 1 95.56 32 TRP B CA 1
ATOM 3052 C C . TRP B 1 32 ? -8.617 -24.672 -6.965 1 95.56 32 TRP B C 1
ATOM 3054 O O . TRP B 1 32 ? -8.516 -23.625 -6.34 1 95.56 32 TRP B O 1
ATOM 3064 N N . PRO B 1 33 ? -7.863 -25.797 -6.625 1 94.75 33 PRO B N 1
ATOM 3065 C CA . PRO B 1 33 ? -6.863 -25.703 -5.562 1 94.75 33 PRO B CA 1
ATOM 3066 C C . PRO B 1 33 ? -5.727 -24.75 -5.906 1 94.75 33 PRO B C 1
ATOM 3068 O O . PRO B 1 33 ? -5.199 -24.781 -7.02 1 94.75 33 PRO B O 1
ATOM 3071 N N . ALA B 1 34 ? -5.375 -23.938 -4.93 1 94.94 34 ALA B N 1
ATOM 3072 C CA . ALA B 1 34 ? -4.262 -23 -5.102 1 94.94 34 ALA B CA 1
ATOM 3073 C C . ALA B 1 34 ? -2.934 -23.75 -5.199 1 94.94 34 ALA B C 1
ATOM 3075 O O . ALA B 1 34 ? -2.725 -24.75 -4.508 1 94.94 34 ALA B O 1
ATOM 3076 N N . TRP B 1 35 ? -2.039 -23.234 -6.012 1 92.94 35 TRP B N 1
ATOM 3077 C CA . TRP B 1 35 ? -0.7 -23.797 -6.168 1 92.94 35 TRP B CA 1
ATOM 3078 C C . TRP B 1 35 ? 0.065 -23.734 -4.848 1 92.94 35 TRP B C 1
ATOM 3080 O O . TRP B 1 35 ? -0.068 -22.781 -4.086 1 92.94 35 TRP B O 1
ATOM 3090 N N . VAL B 1 36 ? 0.857 -24.781 -4.59 1 92.44 36 VAL B N 1
ATOM 3091 C CA . VAL B 1 36 ? 1.71 -24.859 -3.406 1 92.44 36 VAL B CA 1
ATOM 3092 C C . VAL B 1 36 ? 3.176 -24.766 -3.82 1 92.44 36 VAL B C 1
ATOM 3094 O O . VAL B 1 36 ? 3.684 -25.641 -4.527 1 92.44 36 VAL B O 1
ATOM 3097 N N . PRO B 1 37 ? 3.883 -23.703 -3.352 1 89.19 37 PRO B N 1
ATOM 3098 C CA . PRO B 1 37 ? 5.293 -23.562 -3.717 1 89.19 37 PRO B CA 1
ATOM 3099 C C . PRO B 1 37 ? 6.113 -24.812 -3.389 1 89.19 37 PRO B C 1
ATOM 3101 O O . PRO B 1 37 ? 6.055 -25.312 -2.264 1 89.19 37 PRO B O 1
ATOM 3104 N N . GLY B 1 38 ? 6.855 -25.281 -4.402 1 86.31 38 GLY B N 1
ATOM 3105 C CA . GLY B 1 38 ? 7.766 -26.406 -4.188 1 86.31 38 GLY B CA 1
ATOM 3106 C C . GLY B 1 38 ? 7.094 -27.75 -4.332 1 86.31 38 GLY B C 1
ATOM 3107 O O . GLY B 1 38 ? 7.73 -28.797 -4.137 1 86.31 38 GLY B O 1
ATOM 3108 N N . SER B 1 39 ? 5.824 -27.734 -4.641 1 84.75 39 SER B N 1
ATOM 3109 C CA . SER B 1 39 ? 5.137 -29.016 -4.777 1 84.75 39 SER B CA 1
ATOM 3110 C C . SER B 1 39 ? 5.793 -29.891 -5.852 1 84.75 39 SER B C 1
ATOM 3112 O O . SER B 1 39 ? 5.828 -31.109 -5.73 1 84.75 39 SER B O 1
ATOM 3114 N N . GLU B 1 40 ? 6.352 -29.281 -6.789 1 80.19 40 GLU B N 1
ATOM 3115 C CA . GLU B 1 40 ? 6.965 -30.016 -7.895 1 80.19 40 GLU B CA 1
ATOM 3116 C C . GLU B 1 40 ? 8.25 -30.703 -7.449 1 80.19 40 GLU B C 1
ATOM 3118 O O . GLU B 1 40 ? 8.719 -31.641 -8.109 1 80.19 40 GLU B O 1
ATOM 3123 N N . LEU B 1 41 ? 8.797 -30.188 -6.434 1 82.62 41 LEU B N 1
ATOM 3124 C CA . LEU B 1 41 ? 10.039 -30.781 -5.934 1 82.62 41 LEU B CA 1
ATOM 3125 C C . LEU B 1 41 ? 9.789 -32.156 -5.336 1 82.62 41 LEU B C 1
ATOM 3127 O O . LEU B 1 41 ? 10.711 -32.969 -5.195 1 82.62 41 LEU B O 1
ATOM 3131 N N . VAL B 1 42 ? 8.547 -32.406 -5.02 1 77.56 42 VAL B N 1
ATOM 3132 C CA . VAL B 1 42 ? 8.211 -33.688 -4.41 1 77.56 42 VAL B CA 1
ATOM 3133 C C . VAL B 1 42 ? 7.184 -34.406 -5.27 1 77.56 42 VAL B C 1
ATOM 3135 O O . VAL B 1 42 ? 6.305 -35.094 -4.75 1 77.56 42 VAL B O 1
ATOM 3138 N N . GLY B 1 43 ? 7.234 -34.094 -6.527 1 74.06 43 GLY B N 1
ATOM 3139 C CA . GLY B 1 43 ? 6.43 -34.844 -7.473 1 74.06 43 GLY B CA 1
ATOM 3140 C C . GLY B 1 43 ? 5.121 -34.188 -7.824 1 74.06 43 GLY B C 1
ATOM 3141 O O . GLY B 1 43 ? 4.297 -34.75 -8.547 1 74.06 43 GLY B O 1
ATOM 3142 N N . GLY B 1 44 ? 4.934 -33 -7.293 1 70.19 44 GLY B N 1
ATOM 3143 C CA . GLY B 1 44 ? 3.729 -32.25 -7.641 1 70.19 44 GLY B CA 1
ATOM 3144 C C . GLY B 1 44 ? 3.725 -31.766 -9.078 1 70.19 44 GLY B C 1
ATOM 3145 O O . GLY B 1 44 ? 4.785 -31.625 -9.695 1 70.19 44 GLY B O 1
ATOM 3146 N N . LYS B 1 45 ? 2.6 -31.688 -9.656 1 66.75 45 LYS B N 1
ATOM 3147 C CA . LYS B 1 45 ? 2.434 -31.344 -11.07 1 66.75 45 LYS B CA 1
ATOM 3148 C C . LYS B 1 45 ? 2.088 -29.875 -11.242 1 66.75 45 LYS B C 1
ATOM 3150 O O . LYS B 1 45 ? 1.503 -29.484 -12.258 1 66.75 45 LYS B O 1
ATOM 3155 N N . GLY B 1 46 ? 2.438 -29.109 -10.258 1 66.56 46 GLY B N 1
ATOM 3156 C CA . GLY B 1 46 ? 2.252 -27.672 -10.391 1 66.56 46 GLY B CA 1
ATOM 3157 C C . GLY B 1 46 ? 0.825 -27.219 -10.133 1 66.56 46 GLY B C 1
ATOM 3158 O O . GLY B 1 46 ? 0.567 -26.031 -9.914 1 66.56 46 GLY B O 1
ATOM 3159 N N . ARG B 1 47 ? -0.017 -28.281 -10.273 1 68.44 47 ARG B N 1
ATOM 3160 C CA . ARG B 1 47 ? -1.404 -27.984 -9.922 1 68.44 47 ARG B CA 1
ATOM 3161 C C . ARG B 1 47 ? -1.646 -28.188 -8.43 1 68.44 47 ARG B C 1
ATOM 3163 O O . ARG B 1 47 ? -1 -29.016 -7.797 1 68.44 47 ARG B O 1
ATOM 3170 N N . GLY B 1 48 ? -2.25 -27.172 -7.777 1 73.38 48 GLY B N 1
ATOM 3171 C CA . GLY B 1 48 ? -2.621 -27.406 -6.391 1 73.38 48 GLY B CA 1
ATOM 3172 C C . GLY B 1 48 ? -3.176 -28.797 -6.152 1 73.38 48 GLY B C 1
ATOM 3173 O O . GLY B 1 48 ? -3.648 -29.453 -7.086 1 73.38 48 GLY B O 1
ATOM 3174 N N . SER B 1 49 ? -2.787 -29.344 -5.039 1 76.5 49 SER B N 1
ATOM 3175 C CA . SER B 1 49 ? -3.289 -30.656 -4.66 1 76.5 49 SER B CA 1
ATOM 3176 C C . SER B 1 49 ? -4.043 -30.609 -3.338 1 76.5 49 SER B C 1
ATOM 3178 O O . SER B 1 49 ? -3.557 -30.031 -2.363 1 76.5 49 SER B O 1
ATOM 3180 N N . LYS B 1 50 ? -5.207 -31.25 -3.348 1 84.81 50 LYS B N 1
ATOM 3181 C CA . LYS B 1 50 ? -6.012 -31.328 -2.133 1 84.81 50 LYS B CA 1
ATOM 3182 C C . LYS B 1 50 ? -5.316 -32.156 -1.061 1 84.81 50 LYS B C 1
ATOM 3184 O O . LYS B 1 50 ? -5.699 -32.125 0.111 1 84.81 50 LYS B O 1
ATOM 3189 N N . ALA B 1 51 ? -4.328 -32.844 -1.492 1 78.44 51 ALA B N 1
ATOM 3190 C CA . ALA B 1 51 ? -3.619 -33.719 -0.555 1 78.44 51 ALA B CA 1
ATOM 3191 C C . ALA B 1 51 ? -2.438 -32.969 0.08 1 78.44 51 ALA B C 1
ATOM 3193 O O . ALA B 1 51 ? -1.818 -33.5 1.019 1 78.44 51 ALA B O 1
ATOM 3194 N N . ASP B 1 52 ? -2.107 -31.844 -0.424 1 83.25 52 ASP B N 1
ATOM 3195 C CA . ASP B 1 52 ? -0.951 -31.094 0.069 1 83.25 52 ASP B CA 1
ATOM 3196 C C . ASP B 1 52 ? -1.327 -30.234 1.271 1 83.25 52 ASP B C 1
ATOM 3198 O O . ASP B 1 52 ? -2.061 -29.25 1.133 1 83.25 52 ASP B O 1
ATOM 3202 N N . PRO B 1 53 ? -0.833 -30.547 2.438 1 81.62 53 PRO B N 1
ATOM 3203 C CA . PRO B 1 53 ? -1.219 -29.797 3.639 1 81.62 53 PRO B CA 1
ATOM 3204 C C . PRO B 1 53 ? -0.408 -28.516 3.822 1 81.62 53 PRO B C 1
ATOM 3206 O O . PRO B 1 53 ? -0.668 -27.75 4.75 1 81.62 53 PRO B O 1
ATOM 3209 N N . ARG B 1 54 ? 0.561 -28.281 3.002 1 87.94 54 ARG B N 1
ATOM 3210 C CA . ARG B 1 54 ? 1.428 -27.109 3.137 1 87.94 54 ARG B CA 1
ATOM 3211 C C . ARG B 1 54 ? 0.694 -25.844 2.738 1 87.94 54 ARG B C 1
ATOM 3213 O O . ARG B 1 54 ? -0.372 -25.891 2.121 1 87.94 54 ARG B O 1
ATOM 3220 N N . ALA B 1 55 ? 1.3 -24.734 3.102 1 92.62 55 ALA B N 1
ATOM 3221 C CA . ALA B 1 55 ? 0.698 -23.438 2.805 1 92.62 55 ALA B CA 1
ATOM 3222 C C . ALA B 1 55 ? 0.646 -23.188 1.3 1 92.62 55 ALA B C 1
ATOM 3224 O O . ALA B 1 55 ? 1.596 -23.5 0.579 1 92.62 55 ALA B O 1
ATOM 3225 N N . ALA B 1 56 ? -0.5 -22.656 0.886 1 95.06 56 ALA B N 1
ATOM 3226 C CA . ALA B 1 56 ? -0.691 -22.328 -0.522 1 95.06 56 ALA B CA 1
ATOM 3227 C C . ALA B 1 56 ? 0.03 -21.031 -0.878 1 95.06 56 ALA B C 1
ATOM 3229 O O . ALA B 1 56 ? 0.379 -20.234 0.005 1 95.06 56 ALA B O 1
ATOM 3230 N N . TYR B 1 57 ? 0.292 -20.859 -2.174 1 95.88 57 TYR B N 1
ATOM 3231 C CA . TYR B 1 57 ? 0.863 -19.641 -2.736 1 95.88 57 TYR B CA 1
ATOM 3232 C C . TYR B 1 57 ? -0.016 -18.438 -2.428 1 95.88 57 TYR B C 1
ATOM 3234 O O . TYR B 1 57 ? -1.168 -18.375 -2.865 1 95.88 57 TYR B O 1
ATOM 3242 N N . GLY B 1 58 ? 0.573 -17.453 -1.656 1 96.56 58 GLY B N 1
ATOM 3243 C CA . GLY B 1 58 ? -0.191 -16.281 -1.251 1 96.56 58 GLY B CA 1
ATOM 3244 C C . GLY B 1 58 ? -0.717 -15.477 -2.424 1 96.56 58 GLY B C 1
ATOM 3245 O O . GLY B 1 58 ? -1.795 -14.883 -2.342 1 96.56 58 GLY B O 1
ATOM 3246 N N . GLY B 1 59 ? 0.055 -15.477 -3.527 1 97.69 59 GLY B N 1
ATOM 3247 C CA . GLY B 1 59 ? -0.345 -14.742 -4.715 1 97.69 59 GLY B CA 1
ATOM 3248 C C . GLY B 1 59 ? -1.672 -15.203 -5.285 1 97.69 59 GLY B C 1
ATOM 3249 O O . GLY B 1 59 ? -2.307 -14.484 -6.059 1 97.69 59 GLY B O 1
ATOM 3250 N N . HIS B 1 60 ? -2.064 -16.453 -4.941 1 97.69 60 HIS B N 1
ATOM 3251 C CA . HIS B 1 60 ? -3.336 -16.969 -5.438 1 97.69 60 HIS B CA 1
ATOM 3252 C C . HIS B 1 60 ? -4.512 -16.188 -4.852 1 97.69 60 HIS B C 1
ATOM 3254 O O . HIS B 1 60 ? -5.312 -15.609 -5.594 1 97.69 60 HIS B O 1
ATOM 3260 N N . VAL B 1 61 ? -4.594 -16.172 -3.51 1 98.62 61 VAL B N 1
ATOM 3261 C CA . VAL B 1 61 ? -5.695 -15.469 -2.857 1 98.62 61 VAL B CA 1
ATOM 3262 C C . VAL B 1 61 ? -5.578 -13.969 -3.109 1 98.62 61 VAL B C 1
ATOM 3264 O O . VAL B 1 61 ? -6.59 -13.273 -3.266 1 98.62 61 VAL B O 1
ATOM 3267 N N . TYR B 1 62 ? -4.348 -13.477 -3.164 1 98.75 62 TYR B N 1
ATOM 3268 C CA . TYR B 1 62 ? -4.078 -12.062 -3.43 1 98.75 62 TYR B CA 1
ATOM 3269 C C . TYR B 1 62 ? -4.664 -11.641 -4.77 1 98.75 62 TYR B C 1
ATOM 3271 O O . TYR B 1 62 ? -5.109 -10.5 -4.93 1 98.75 62 TYR B O 1
ATOM 3279 N N . THR B 1 63 ? -4.695 -12.469 -5.707 1 98.81 63 THR B N 1
ATOM 3280 C CA . THR B 1 63 ? -5.145 -12.211 -7.07 1 98.81 63 THR B CA 1
ATOM 3281 C C . THR B 1 63 ? -6.629 -12.531 -7.219 1 98.81 63 THR B C 1
ATOM 3283 O O . THR B 1 63 ? -7.371 -11.781 -7.859 1 98.81 63 THR B O 1
ATOM 3286 N N . GLN B 1 64 ? -7.055 -13.602 -6.621 1 98.88 64 GLN B N 1
ATOM 3287 C CA . GLN B 1 64 ? -8.43 -14.055 -6.816 1 98.88 64 GLN B CA 1
ATOM 3288 C C . GLN B 1 64 ? -9.406 -13.18 -6.039 1 98.88 64 GLN B C 1
ATOM 3290 O O . GLN B 1 64 ? -10.562 -13.023 -6.441 1 98.88 64 GLN B O 1
ATOM 3295 N N . ALA B 1 65 ? -8.969 -12.523 -5 1 98.94 65 ALA B N 1
ATOM 3296 C CA . ALA B 1 65 ? -9.82 -11.617 -4.23 1 98.94 65 ALA B CA 1
ATOM 3297 C C . ALA B 1 65 ? -10.258 -10.43 -5.082 1 98.94 65 ALA B C 1
ATOM 3299 O O . ALA B 1 65 ? -11.461 -10.203 -5.266 1 98.94 65 ALA B O 1
ATOM 3300 N N . PRO B 1 66 ? -9.367 -9.711 -5.66 1 98.94 66 PRO B N 1
ATOM 3301 C CA . PRO B 1 66 ? -9.836 -8.633 -6.531 1 98.94 66 PRO B CA 1
ATOM 3302 C C . PRO B 1 66 ? -10.57 -9.148 -7.766 1 98.94 66 PRO B C 1
ATOM 3304 O O . PRO B 1 66 ? -11.391 -8.43 -8.344 1 98.94 66 PRO B O 1
ATOM 3307 N N . LEU B 1 67 ? -10.281 -10.352 -8.211 1 98.88 67 LEU B N 1
ATOM 3308 C CA . LEU B 1 67 ? -11.094 -10.922 -9.281 1 98.88 67 LEU B CA 1
ATOM 3309 C C . LEU B 1 67 ? -12.555 -11.023 -8.859 1 98.88 67 LEU B C 1
ATOM 3311 O O . LEU B 1 67 ? -13.453 -10.703 -9.641 1 98.88 67 LEU B O 1
ATOM 3315 N N . ALA B 1 68 ? -12.781 -11.508 -7.629 1 98.88 68 ALA B N 1
ATOM 3316 C CA . ALA B 1 68 ? -14.133 -11.531 -7.09 1 98.88 68 ALA B CA 1
ATOM 3317 C C . ALA B 1 68 ? -14.75 -10.141 -7.086 1 98.88 68 ALA B C 1
ATOM 3319 O O . ALA B 1 68 ? -15.93 -9.977 -7.41 1 98.88 68 ALA B O 1
ATOM 3320 N N . ALA B 1 69 ? -13.977 -9.164 -6.734 1 98.81 69 ALA B N 1
ATOM 3321 C CA . ALA B 1 69 ? -14.461 -7.789 -6.754 1 98.81 69 ALA B CA 1
ATOM 3322 C C . ALA B 1 69 ? -14.82 -7.352 -8.172 1 98.81 69 ALA B C 1
ATOM 3324 O O . ALA B 1 69 ? -15.812 -6.645 -8.375 1 98.81 69 ALA B O 1
ATOM 3325 N N . CYS B 1 70 ? -13.984 -7.699 -9.156 1 97.88 70 CYS B N 1
ATOM 3326 C CA . CYS B 1 70 ? -14.297 -7.414 -10.555 1 97.88 70 CYS B CA 1
ATOM 3327 C C . CYS B 1 70 ? -15.648 -8.008 -10.938 1 97.88 70 CYS B C 1
ATOM 3329 O O . CYS B 1 70 ? -16.469 -7.344 -11.586 1 97.88 70 CYS B O 1
ATOM 3331 N N . ARG B 1 71 ? -15.867 -9.227 -10.523 1 97.31 71 ARG B N 1
ATOM 3332 C CA . ARG B 1 71 ? -17.125 -9.891 -10.836 1 97.31 71 ARG B CA 1
ATOM 3333 C C . ARG B 1 71 ? -18.297 -9.172 -10.188 1 97.31 71 ARG B C 1
ATOM 3335 O O . ARG B 1 71 ? -19.344 -8.984 -10.812 1 97.31 71 ARG B O 1
ATOM 3342 N N . ALA B 1 72 ? -18.109 -8.828 -8.969 1 97.06 72 ALA B N 1
ATOM 3343 C CA . ALA B 1 72 ? -19.141 -8.094 -8.258 1 97.06 72 ALA B CA 1
ATOM 3344 C C . ALA B 1 72 ? -19.484 -6.793 -8.977 1 97.06 72 ALA B C 1
ATOM 3346 O O . ALA B 1 72 ? -20.656 -6.445 -9.125 1 97.06 72 ALA B O 1
ATOM 3347 N N . LEU B 1 73 ? -18.5 -6.105 -9.406 1 95 73 LEU B N 1
ATOM 3348 C CA . LEU B 1 73 ? -18.688 -4.84 -10.102 1 95 73 LEU B CA 1
ATOM 3349 C C . LEU B 1 73 ? -19.438 -5.051 -11.414 1 95 73 LEU B C 1
ATOM 3351 O O . LEU B 1 73 ? -20.281 -4.238 -11.781 1 95 73 LEU B O 1
ATOM 3355 N N . GLU B 1 74 ? -19.078 -6.074 -12.125 1 92.5 74 GLU B N 1
ATOM 3356 C CA . GLU B 1 74 ? -19.75 -6.395 -13.375 1 92.5 74 GLU B CA 1
ATOM 3357 C C . GLU B 1 74 ? -21.234 -6.672 -13.148 1 92.5 74 GLU B C 1
ATOM 3359 O O . GLU B 1 74 ? -22.078 -6.297 -13.969 1 92.5 74 GLU B O 1
ATOM 3364 N N . GLU B 1 75 ? -21.5 -7.301 -12.055 1 90.94 75 GLU B N 1
ATOM 3365 C CA . GLU B 1 75 ? -22.891 -7.59 -11.719 1 90.94 75 GLU B CA 1
ATOM 3366 C C . GLU B 1 75 ? -23.656 -6.309 -11.367 1 90.94 75 GLU B C 1
ATOM 3368 O O . GLU B 1 75 ? -24.844 -6.195 -11.641 1 90.94 75 GLU B O 1
ATOM 3373 N N . GLU B 1 76 ? -22.984 -5.395 -10.75 1 86.94 76 GLU B N 1
ATOM 3374 C CA . GLU B 1 76 ? -23.578 -4.129 -10.344 1 86.94 76 GLU B CA 1
ATOM 3375 C C . GLU B 1 76 ? -23.797 -3.205 -11.539 1 86.94 76 GLU B C 1
ATOM 3377 O O . GLU B 1 76 ? -24.766 -2.443 -11.578 1 86.94 76 GLU B O 1
ATOM 3382 N N . GLU B 1 77 ? -22.828 -3.172 -12.375 1 79.12 77 GLU B N 1
ATOM 3383 C CA . GLU B 1 77 ? -22.875 -2.328 -13.57 1 79.12 77 GLU B CA 1
ATOM 3384 C C . GLU B 1 77 ? -22.641 -3.145 -14.836 1 79.12 77 GLU B C 1
ATOM 3386 O O . GLU B 1 77 ? -21.547 -3.117 -15.398 1 79.12 77 GLU B O 1
ATOM 3391 N N . PRO B 1 78 ? -23.562 -3.779 -15.258 1 61.59 78 PRO B N 1
ATOM 3392 C CA . PRO B 1 78 ? -23.359 -4.598 -16.453 1 61.59 78 PRO B CA 1
ATOM 3393 C C . PRO B 1 78 ? -22.906 -3.775 -17.656 1 61.59 78 PRO B C 1
ATOM 3395 O O . PRO B 1 78 ? -23.281 -2.607 -17.797 1 61.59 78 PRO B O 1
ATOM 3398 N N . ALA B 1 79 ? -22 -4.523 -18.375 1 55.78 79 ALA B N 1
ATOM 3399 C CA . ALA B 1 79 ? -21.422 -3.912 -19.562 1 55.78 79 ALA B CA 1
ATOM 3400 C C . ALA B 1 79 ? -22.5 -3.281 -20.438 1 55.78 79 ALA B C 1
ATOM 3402 O O . ALA B 1 79 ? -23.578 -3.859 -20.625 1 55.78 79 ALA B O 1
ATOM 3403 N N . GLY B 1 80 ? -22.203 -2.164 -21.047 1 49.78 80 GLY B N 1
ATOM 3404 C CA . GLY B 1 80 ? -23.109 -1.513 -21.969 1 49.78 80 GLY B CA 1
ATOM 3405 C C . GLY B 1 80 ? -24.047 -0.53 -21.297 1 49.78 80 GLY B C 1
ATOM 3406 O O . GLY B 1 80 ? -24.781 0.199 -21.953 1 49.78 80 GLY B O 1
ATOM 3407 N N . THR B 1 81 ? -24.203 -0.668 -20.016 1 45.59 81 THR B N 1
ATOM 3408 C CA . THR B 1 81 ? -25.172 0.208 -19.375 1 45.59 81 THR B CA 1
ATOM 3409 C C . THR B 1 81 ? -24.5 1.48 -18.859 1 45.59 81 THR B C 1
ATOM 3411 O O . THR B 1 81 ? -25.172 2.367 -18.328 1 45.59 81 THR B O 1
ATOM 3414 N N . GLY B 1 82 ? -23.156 1.409 -18.828 1 48.75 82 GLY B N 1
ATOM 3415 C CA . GLY B 1 82 ? -22.625 2.562 -18.125 1 48.75 82 GLY B CA 1
ATOM 3416 C C . GLY B 1 82 ? -22.609 3.822 -18.984 1 48.75 82 GLY B C 1
ATOM 3417 O O . GLY B 1 82 ? -22.5 3.75 -20.203 1 48.75 82 GLY B O 1
ATOM 3418 N N . THR B 1 83 ? -23.328 4.832 -18.469 1 43.59 83 THR B N 1
ATOM 3419 C CA . THR B 1 83 ? -23.375 6.191 -19 1 43.59 83 THR B CA 1
ATOM 3420 C C . THR B 1 83 ? -21.969 6.777 -19.094 1 43.59 83 THR B C 1
ATOM 3422 O O . THR B 1 83 ? -21.797 7.906 -19.562 1 43.59 83 THR B O 1
ATOM 3425 N N . HIS B 1 84 ? -21.094 6.074 -18.578 1 51.28 84 HIS B N 1
ATOM 3426 C CA . HIS B 1 84 ? -19.781 6.703 -18.578 1 51.28 84 HIS B CA 1
ATOM 3427 C C . HIS B 1 84 ? -18.828 5.973 -19.5 1 51.28 84 HIS B C 1
ATOM 3429 O O . HIS B 1 84 ? -18.953 4.766 -19.719 1 51.28 84 HIS B O 1
ATOM 3435 N N . SER B 1 85 ? -18.047 6.734 -20.234 1 55.38 85 SER B N 1
ATOM 3436 C CA . SER B 1 85 ? -17.078 6.203 -21.188 1 55.38 85 SER B CA 1
ATOM 3437 C C . SER B 1 85 ? -15.992 5.398 -20.469 1 55.38 85 SER B C 1
ATOM 3439 O O . SER B 1 85 ? -15.32 5.91 -19.578 1 55.38 85 SER B O 1
ATOM 3441 N N . GLY B 1 86 ? -15.977 4.141 -20.75 1 67.5 86 GLY B N 1
ATOM 3442 C CA . GLY B 1 86 ? -14.938 3.195 -20.375 1 67.5 86 GLY B CA 1
ATOM 3443 C C . GLY B 1 86 ? -15.258 2.432 -19.109 1 67.5 86 GLY B C 1
ATOM 3444 O O . GLY B 1 86 ? -15.961 2.939 -18.234 1 67.5 86 GLY B O 1
ATOM 3445 N N . GLY B 1 87 ? -15.047 1.257 -18.938 1 87.69 87 GLY B N 1
ATOM 3446 C CA . GLY B 1 87 ? -15.281 0.406 -17.781 1 87.69 87 GLY B CA 1
ATOM 3447 C C . GLY B 1 87 ? -14.297 0.644 -16.656 1 87.69 87 GLY B C 1
ATOM 3448 O O . GLY B 1 87 ? -13.281 1.318 -16.844 1 87.69 87 GLY B O 1
ATOM 3449 N N . PHE B 1 88 ? -14.695 0.322 -15.43 1 94.94 88 PHE B N 1
ATOM 3450 C CA . PHE B 1 88 ? -13.805 0.404 -14.273 1 94.94 88 PHE B CA 1
ATOM 3451 C C . PHE B 1 88 ? -12.609 -0.528 -14.445 1 94.94 88 PHE B C 1
ATOM 3453 O O . PHE B 1 88 ? -12.773 -1.746 -14.539 1 94.94 88 PHE B O 1
ATOM 3460 N N . GLY B 1 89 ? -11.438 0.111 -14.531 1 97.25 89 GLY B N 1
ATOM 3461 C CA . GLY B 1 89 ? -10.188 -0.633 -14.516 1 97.25 89 GLY B CA 1
ATOM 3462 C C . GLY B 1 89 ? -9.602 -0.788 -13.133 1 97.25 89 GLY B C 1
ATOM 3463 O O . GLY B 1 89 ? -9.641 0.143 -12.32 1 97.25 89 GLY B O 1
ATOM 3464 N N . LEU B 1 90 ? -9.117 -2.012 -12.867 1 98.56 90 LEU B N 1
ATOM 3465 C CA . LEU B 1 90 ? -8.445 -2.229 -11.586 1 98.56 90 LEU B CA 1
ATOM 3466 C C . LEU B 1 90 ? -7.305 -1.236 -11.391 1 98.56 90 LEU B C 1
ATOM 3468 O O . LEU B 1 90 ? -6.414 -1.136 -12.242 1 98.56 90 LEU B O 1
ATOM 3472 N N . HIS B 1 91 ? -7.312 -0.534 -10.281 1 98.44 91 HIS B N 1
ATOM 3473 C CA . HIS B 1 91 ? -6.391 0.563 -10.008 1 98.44 91 HIS B CA 1
ATOM 3474 C C . HIS B 1 91 ? -5.379 0.175 -8.938 1 98.44 91 HIS B C 1
ATOM 3476 O O . HIS B 1 91 ? -4.188 0.472 -9.07 1 98.44 91 HIS B O 1
ATOM 3482 N N . SER B 1 92 ? -5.855 -0.382 -7.871 1 98.88 92 SER B N 1
ATOM 3483 C CA . SER B 1 92 ? -4.926 -0.772 -6.816 1 98.88 92 SER B CA 1
ATOM 3484 C C . SER B 1 92 ? -5.449 -1.973 -6.035 1 98.88 92 SER B C 1
ATOM 3486 O O . SER B 1 92 ? -6.645 -2.271 -6.074 1 98.88 92 SER B O 1
ATOM 3488 N N . ILE B 1 93 ? -4.551 -2.73 -5.457 1 98.94 93 ILE B N 1
ATOM 3489 C CA . ILE B 1 93 ? -4.812 -3.799 -4.5 1 98.94 93 ILE B CA 1
ATOM 3490 C C . ILE B 1 93 ? -4.02 -3.553 -3.219 1 98.94 93 ILE B C 1
ATOM 3492 O O . ILE B 1 93 ? -2.787 -3.529 -3.238 1 98.94 93 ILE B O 1
ATOM 3496 N N . GLN B 1 94 ? -4.676 -3.336 -2.158 1 98.81 94 GLN B N 1
ATOM 3497 C CA . GLN B 1 94 ? -4.066 -3.191 -0.84 1 98.81 94 GLN B CA 1
ATOM 3498 C C . GLN B 1 94 ? -4.418 -4.371 0.062 1 98.81 94 GLN B C 1
ATOM 3500 O O . GLN B 1 94 ? -5.477 -4.379 0.697 1 98.81 94 GLN B O 1
ATOM 3505 N N . GLY B 1 95 ? -3.479 -5.301 0.119 1 98.81 95 GLY B N 1
ATOM 3506 C CA . GLY B 1 95 ? -3.811 -6.59 0.699 1 98.81 95 GLY B CA 1
ATOM 3507 C C . GLY B 1 95 ? -3.09 -6.859 2.006 1 98.81 95 GLY B C 1
ATOM 3508 O O . GLY B 1 95 ? -1.986 -6.359 2.229 1 98.81 95 GLY B O 1
ATOM 3509 N N . CYS B 1 96 ? -3.738 -7.66 2.875 1 98.81 96 CYS B N 1
ATOM 3510 C CA . CYS B 1 96 ? -3.205 -8.125 4.152 1 98.81 96 CYS B CA 1
ATOM 3511 C C . CYS B 1 96 ? -3.375 -9.633 4.301 1 98.81 96 CYS B C 1
ATOM 3513 O O . CYS B 1 96 ? -4.496 -10.141 4.27 1 98.81 96 CYS B O 1
ATOM 3515 N N . PHE B 1 97 ? -2.252 -10.312 4.445 1 98.56 97 PHE B N 1
ATOM 3516 C CA . PHE B 1 97 ? -2.254 -11.734 4.742 1 98.56 97 PHE B CA 1
ATOM 3517 C C . PHE B 1 97 ? -2.307 -11.977 6.246 1 98.56 97 PHE B C 1
ATOM 3519 O O . PHE B 1 97 ? -1.402 -11.57 6.977 1 98.56 97 PHE B O 1
ATOM 3526 N N . SER B 1 98 ? -3.338 -12.727 6.672 1 97.56 98 SER B N 1
ATOM 3527 C CA . SER B 1 98 ? -3.51 -12.828 8.117 1 97.56 98 SER B CA 1
ATOM 3528 C C . SER B 1 98 ? -3.273 -14.25 8.602 1 97.56 98 SER B C 1
ATOM 3530 O O . SER B 1 98 ? -3.094 -14.484 9.805 1 97.56 98 SER B O 1
ATOM 3532 N N . ALA B 1 99 ? -3.354 -15.195 7.711 1 95.94 99 ALA B N 1
ATOM 3533 C CA . ALA B 1 99 ? -3.086 -16.594 8.047 1 95.94 99 ALA B CA 1
ATOM 3534 C C . ALA B 1 99 ? -2.693 -17.391 6.805 1 95.94 99 ALA B C 1
ATOM 3536 O O . ALA B 1 99 ? -3.041 -17.016 5.684 1 95.94 99 ALA B O 1
ATOM 3537 N N . ALA B 1 100 ? -1.997 -18.484 7.043 1 94.38 100 ALA B N 1
ATOM 3538 C CA . ALA B 1 100 ? -1.657 -19.375 5.938 1 94.38 100 ALA B CA 1
ATOM 3539 C C . ALA B 1 100 ? -2.91 -20 5.332 1 94.38 100 ALA B C 1
ATOM 3541 O O . ALA B 1 100 ? -3.775 -20.5 6.055 1 94.38 100 ALA B O 1
ATOM 3542 N N . ALA B 1 101 ? -3.006 -19.922 4.035 1 95.88 101 ALA B N 1
ATOM 3543 C CA . ALA B 1 101 ? -4.098 -20.578 3.332 1 95.88 101 ALA B CA 1
ATOM 3544 C C . ALA B 1 101 ? -3.682 -21.984 2.869 1 95.88 101 ALA B C 1
ATOM 3546 O O . ALA B 1 101 ? -2.488 -22.281 2.787 1 95.88 101 ALA B O 1
ATOM 3547 N N . ARG B 1 102 ? -4.746 -22.766 2.627 1 96 102 ARG B N 1
ATOM 3548 C CA . ARG B 1 102 ? -4.488 -24.156 2.26 1 96 102 ARG B CA 1
ATOM 3549 C C . ARG B 1 102 ? -5.078 -24.484 0.891 1 96 102 ARG B C 1
ATOM 3551 O O . ARG B 1 102 ? -6.148 -23.984 0.536 1 96 102 ARG B O 1
ATOM 3558 N N . ALA B 1 103 ? -4.352 -25.406 0.212 1 95.31 103 ALA B N 1
ATOM 3559 C CA . ALA B 1 103 ? -4.805 -25.797 -1.118 1 95.31 103 ALA B CA 1
ATOM 3560 C C . ALA B 1 103 ? -5.938 -26.812 -1.03 1 95.31 103 ALA B C 1
ATOM 3562 O O . ALA B 1 103 ? -6.668 -27.031 -2.002 1 95.31 103 ALA B O 1
ATOM 3563 N N . ASN B 1 104 ? -6.203 -27.469 0.086 1 95.12 104 ASN B N 1
ATOM 3564 C CA . ASN B 1 104 ? -7.098 -28.609 0.194 1 95.12 104 ASN B CA 1
ATOM 3565 C C . ASN B 1 104 ? -8.516 -28.188 0.565 1 95.12 104 ASN B C 1
ATOM 3567 O O . ASN B 1 104 ? -9.328 -29.016 0.97 1 95.12 104 ASN B O 1
ATOM 3571 N N . ARG B 1 105 ? -8.828 -26.984 0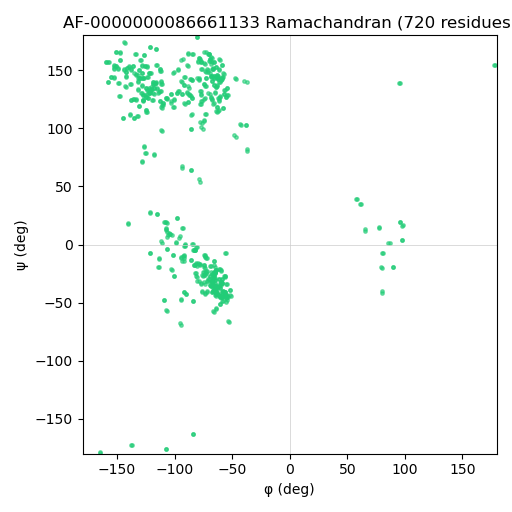.463 1 96.81 105 ARG B N 1
ATOM 3572 C CA . ARG B 1 105 ? -10.164 -26.438 0.679 1 96.81 105 ARG B CA 1
ATOM 3573 C C . ARG B 1 105 ? -10.367 -25.156 -0.126 1 96.81 105 ARG B C 1
ATOM 3575 O O . ARG B 1 105 ? -9.406 -24.469 -0.467 1 96.81 105 ARG B O 1
ATOM 3582 N N . PRO B 1 106 ? -11.578 -24.812 -0.462 1 97.88 106 PRO B N 1
ATOM 3583 C CA . PRO B 1 106 ? -11.812 -23.625 -1.286 1 97.88 106 PRO B CA 1
ATOM 3584 C C . PRO B 1 106 ? -11.703 -22.328 -0.491 1 97.88 106 PRO B C 1
ATOM 3586 O O . PRO B 1 106 ? -11.797 -22.344 0.74 1 97.88 106 PRO B O 1
ATOM 3589 N N . PHE B 1 107 ? -11.438 -21.281 -1.192 1 98.56 107 PHE B N 1
ATOM 3590 C CA . PHE B 1 107 ? -11.586 -19.938 -0.652 1 98.56 107 PHE B CA 1
ATOM 3591 C C . PHE B 1 107 ? -13.023 -19.438 -0.799 1 98.56 107 PHE B C 1
ATOM 3593 O O . PHE B 1 107 ? -13.68 -19.719 -1.807 1 98.56 107 PHE B O 1
ATOM 3600 N N . VAL B 1 108 ? -13.492 -18.75 0.175 1 98.88 108 VAL B N 1
ATOM 3601 C CA . VAL B 1 108 ? -14.742 -18 0.095 1 98.88 108 VAL B CA 1
ATOM 3602 C C . VAL B 1 108 ? -14.445 -16.5 0.161 1 98.88 108 VAL B C 1
ATOM 3604 O O . VAL B 1 108 ? -13.836 -16.031 1.117 1 98.88 108 VAL B O 1
ATOM 3607 N N . TYR B 1 109 ? -14.906 -15.852 -0.84 1 98.88 109 TYR B N 1
ATOM 3608 C CA . TYR B 1 109 ? -14.695 -14.414 -0.961 1 98.88 109 TYR B CA 1
ATOM 3609 C C . TYR B 1 109 ? -15.992 -13.656 -0.684 1 98.88 109 TYR B C 1
ATOM 3611 O O . TYR B 1 109 ? -17.016 -13.922 -1.302 1 98.88 109 TYR B O 1
ATOM 3619 N N . GLU B 1 110 ? -15.938 -12.742 0.222 1 98.75 110 GLU B N 1
ATOM 3620 C CA . GLU B 1 110 ? -17.047 -11.82 0.47 1 98.75 110 GLU B CA 1
ATOM 3621 C C . GLU B 1 110 ? -16.688 -10.398 0.047 1 98.75 110 GLU B C 1
ATOM 3623 O O . GLU B 1 110 ? -15.719 -9.82 0.561 1 98.75 110 GLU B O 1
ATOM 3628 N N . VAL B 1 111 ? -17.453 -9.859 -0.888 1 98.75 111 VAL B N 1
ATOM 3629 C CA . VAL B 1 111 ? -17.156 -8.555 -1.48 1 98.75 111 VAL B CA 1
ATOM 3630 C C . VAL B 1 111 ? -18.203 -7.535 -1.021 1 98.75 111 VAL B C 1
ATOM 3632 O O . VAL B 1 111 ? -19.391 -7.73 -1.222 1 98.75 111 VAL B O 1
ATOM 3635 N N . SER B 1 112 ? -17.734 -6.477 -0.395 1 98 112 SER B N 1
ATOM 3636 C CA . SER B 1 112 ? -18.594 -5.371 0.017 1 98 112 SER B CA 1
ATOM 3637 C C . SER B 1 112 ? -18.219 -4.082 -0.706 1 98 112 SER B C 1
ATOM 3639 O O . SER B 1 112 ? -17.047 -3.787 -0.891 1 98 112 SER B O 1
ATOM 3641 N N . SER B 1 113 ? -19.234 -3.369 -1.087 1 97.25 113 SER B N 1
ATOM 3642 C CA . SER B 1 113 ? -19.016 -2.051 -1.672 1 97.25 113 SER B CA 1
ATOM 3643 C C . SER B 1 113 ? -18.672 -1.021 -0.599 1 97.25 113 SER B C 1
ATOM 3645 O O . SER B 1 113 ? -19.422 -0.846 0.36 1 97.25 113 SER B O 1
ATOM 3647 N N . LEU B 1 114 ? -17.578 -0.363 -0.711 1 98 114 LEU B N 1
ATOM 3648 C CA . LEU B 1 114 ? -17.219 0.705 0.215 1 98 114 LEU B CA 1
ATOM 3649 C C . LEU B 1 114 ? -17.641 2.064 -0.333 1 98 114 LEU B C 1
ATOM 3651 O O . LEU B 1 114 ? -18.203 2.885 0.396 1 98 114 LEU B O 1
ATOM 3655 N N . SER B 1 115 ? -17.297 2.266 -1.588 1 97.31 115 SER B N 1
ATOM 3656 C CA . SER B 1 115 ? -17.641 3.531 -2.23 1 97.31 115 SER B CA 1
ATOM 3657 C C . SER B 1 115 ? -17.734 3.375 -3.744 1 97.31 115 SER B C 1
ATOM 3659 O O . SER B 1 115 ? -16.984 2.6 -4.34 1 97.31 115 SER B O 1
ATOM 3661 N N . THR B 1 116 ? -18.656 4.094 -4.352 1 94.94 116 THR B N 1
ATOM 3662 C CA . THR B 1 116 ? -18.812 4.16 -5.805 1 94.94 116 THR B CA 1
ATOM 3663 C C . THR B 1 116 ? -19.109 5.59 -6.25 1 94.94 116 THR B C 1
ATOM 3665 O O . THR B 1 116 ? -20.141 6.152 -5.891 1 94.94 116 THR B O 1
ATOM 3668 N N . SER B 1 117 ? -18.172 6.117 -6.91 1 92.81 117 SER B N 1
ATOM 3669 C CA . SER B 1 117 ? -18.391 7.383 -7.602 1 92.81 117 SER B CA 1
ATOM 3670 C C . SER B 1 117 ? -18.469 7.184 -9.109 1 92.81 117 SER B C 1
ATOM 3672 O O . SER B 1 117 ? -18.469 6.047 -9.594 1 92.81 117 SER B O 1
ATOM 3674 N N . ARG B 1 118 ? -18.578 8.297 -9.789 1 89.88 118 ARG B N 1
ATOM 3675 C CA . ARG B 1 118 ? -18.672 8.234 -11.242 1 89.88 118 ARG B CA 1
ATOM 3676 C C . ARG B 1 118 ? -17.406 7.656 -11.852 1 89.88 118 ARG B C 1
ATOM 3678 O O . ARG B 1 118 ? -17.453 6.891 -12.82 1 89.88 118 ARG B O 1
ATOM 3685 N N . THR B 1 119 ? -16.219 7.969 -11.266 1 92.06 119 THR B N 1
ATOM 3686 C CA . THR B 1 119 ? -14.977 7.656 -11.953 1 92.06 119 THR B CA 1
ATOM 3687 C C . THR B 1 119 ? -14.102 6.738 -11.109 1 92.06 119 THR B C 1
ATOM 3689 O O . THR B 1 119 ? -13.062 6.27 -11.562 1 92.06 119 THR B O 1
ATOM 3692 N N . PHE B 1 120 ? -14.516 6.516 -9.922 1 95.19 120 PHE B N 1
ATOM 3693 C CA . PHE B 1 120 ? -13.672 5.785 -8.977 1 95.19 120 PHE B CA 1
ATOM 3694 C C . PHE B 1 120 ? -14.523 4.984 -8 1 95.19 120 PHE B C 1
ATOM 3696 O O . PHE B 1 120 ? -15.555 5.465 -7.535 1 95.19 120 PHE B O 1
ATOM 3703 N N . CYS B 1 121 ? -14.117 3.754 -7.688 1 97.12 121 CYS B N 1
ATOM 3704 C CA . CYS B 1 121 ? -14.836 3.004 -6.664 1 97.12 121 CYS B CA 1
ATOM 3705 C C . CYS B 1 121 ? -13.891 2.082 -5.902 1 97.12 121 CYS B C 1
ATOM 3707 O O . CYS B 1 121 ? -12.773 1.823 -6.352 1 97.12 121 CYS B O 1
ATOM 3709 N N . SER B 1 122 ? -14.297 1.689 -4.707 1 98.44 122 SER B N 1
ATOM 3710 C CA . SER B 1 122 ? -13.523 0.799 -3.848 1 98.44 122 SER B CA 1
ATOM 3711 C C . SER B 1 122 ? -14.375 -0.355 -3.334 1 98.44 122 SER B C 1
ATOM 3713 O O . SER B 1 122 ? -15.57 -0.191 -3.096 1 98.44 122 SER B O 1
ATOM 3715 N N . ARG B 1 123 ? -13.789 -1.504 -3.234 1 98.81 123 ARG B N 1
ATOM 3716 C CA . ARG B 1 123 ? -14.414 -2.715 -2.711 1 98.81 123 ARG B CA 1
ATOM 3717 C C . ARG B 1 123 ? -13.555 -3.342 -1.616 1 98.81 123 ARG B C 1
ATOM 3719 O O . ARG B 1 123 ? -12.328 -3.363 -1.719 1 98.81 123 ARG B O 1
ATOM 3726 N N . LEU B 1 124 ? -14.227 -3.752 -0.579 1 98.88 124 LEU B N 1
ATOM 3727 C CA . LEU B 1 124 ? -13.609 -4.57 0.459 1 98.88 124 LEU B CA 1
ATOM 3728 C C . LEU B 1 124 ? -13.82 -6.055 0.177 1 98.88 124 LEU B C 1
ATOM 3730 O O . LEU B 1 124 ? -14.938 -6.484 -0.111 1 98.88 124 LEU B O 1
ATOM 3734 N N . VAL B 1 125 ? -12.758 -6.824 0.206 1 98.94 125 VAL B N 1
ATOM 3735 C CA . VAL B 1 125 ? -12.875 -8.273 0.078 1 98.94 125 VAL B CA 1
ATOM 3736 C C . VAL B 1 125 ? -12.328 -8.953 1.334 1 98.94 125 VAL B C 1
ATOM 3738 O O . VAL B 1 125 ? -11.195 -8.68 1.751 1 98.94 125 VAL B O 1
ATOM 3741 N N . ILE B 1 126 ? -13.109 -9.758 1.947 1 98.88 126 ILE B N 1
ATOM 3742 C CA . ILE B 1 126 ? -12.727 -10.578 3.092 1 98.88 126 ILE B CA 1
ATOM 3743 C C . ILE B 1 126 ? -12.734 -12.055 2.697 1 98.88 126 ILE B C 1
ATOM 3745 O O . ILE B 1 126 ? -13.688 -12.539 2.09 1 98.88 126 ILE B O 1
ATOM 3749 N N . VAL B 1 127 ? -11.703 -12.773 3.031 1 98.94 127 VAL B N 1
ATOM 3750 C CA . VAL B 1 127 ? -11.539 -14.133 2.525 1 98.94 127 VAL B CA 1
ATOM 3751 C C . VAL B 1 127 ? -11.391 -15.102 3.695 1 98.94 127 VAL B C 1
ATOM 3753 O O . VAL B 1 127 ? -10.633 -14.852 4.633 1 98.94 127 VAL B O 1
ATOM 3756 N N . ARG B 1 128 ? -12.094 -16.156 3.656 1 98.75 128 ARG B N 1
ATOM 3757 C CA . ARG B 1 128 ? -12.008 -17.25 4.613 1 98.75 128 ARG B CA 1
ATOM 3758 C C . ARG B 1 128 ? -11.977 -18.594 3.9 1 98.75 128 ARG B C 1
ATOM 3760 O O . ARG B 1 128 ? -12.258 -18.672 2.703 1 98.75 128 ARG B O 1
ATOM 3767 N N . GLN B 1 129 ? -11.594 -19.562 4.578 1 98.31 129 GLN B N 1
ATOM 3768 C CA . GLN B 1 129 ? -11.68 -20.953 4.152 1 98.31 129 GLN B CA 1
ATOM 3769 C C . GLN B 1 129 ? -12.422 -21.797 5.18 1 98.31 129 GLN B C 1
ATOM 3771 O O . GLN B 1 129 ? -12.469 -21.453 6.363 1 98.31 129 GLN B O 1
ATOM 3776 N N . PRO B 1 130 ? -13.039 -22.906 4.656 1 97.75 130 PRO B N 1
ATOM 3777 C CA . PRO B 1 130 ? -13.609 -23.859 5.625 1 97.75 130 PRO B CA 1
ATOM 3778 C C . PRO B 1 130 ? -12.57 -24.375 6.613 1 97.75 130 PRO B C 1
ATOM 3780 O O . PRO B 1 130 ? -11.406 -24.562 6.254 1 97.75 130 PRO B O 1
ATOM 3783 N N . LYS B 1 131 ? -13.023 -24.625 7.805 1 96.69 131 LYS B N 1
ATOM 3784 C CA . LYS B 1 131 ? -12.133 -25.172 8.828 1 96.69 131 LYS B CA 1
ATOM 3785 C C . LYS B 1 131 ? -11.625 -26.562 8.438 1 96.69 131 LYS B C 1
ATOM 3787 O O . LYS B 1 131 ? -10.477 -26.906 8.711 1 96.69 131 LYS B O 1
ATOM 3792 N N . GLU B 1 132 ? -12.484 -27.328 7.766 1 95.56 132 GLU B N 1
ATOM 3793 C CA . GLU B 1 132 ? -12.141 -28.688 7.395 1 95.56 132 GLU B CA 1
ATOM 3794 C C . GLU B 1 132 ? -11.719 -28.781 5.93 1 95.56 132 GLU B C 1
ATOM 3796 O O . GLU B 1 132 ? -12.266 -28.062 5.078 1 95.56 132 GLU B O 1
ATOM 3801 N N . PRO B 1 133 ? -10.82 -29.688 5.609 1 95.25 133 PRO B N 1
ATOM 3802 C CA . PRO B 1 133 ? -10.445 -29.891 4.207 1 95.25 133 PRO B CA 1
ATOM 3803 C C . PRO B 1 133 ? -11.555 -30.547 3.391 1 95.25 133 PRO B C 1
ATOM 3805 O O . PRO B 1 133 ? -12.508 -31.078 3.959 1 95.25 133 PRO B O 1
ATOM 3808 N N . SER B 1 134 ? -11.352 -30.422 2.072 1 95.12 134 SER B N 1
ATOM 3809 C CA . SER B 1 134 ? -12.258 -31.125 1.172 1 95.12 134 SER B CA 1
ATOM 3810 C C . SER B 1 134 ? -12.203 -32.625 1.405 1 95.12 134 SER B C 1
ATOM 3812 O O . SER B 1 134 ? -11.133 -33.188 1.608 1 95.12 134 SER B O 1
ATOM 3814 N N . LYS B 1 135 ? -13.359 -33.25 1.305 1 92.5 135 LYS B N 1
ATOM 3815 C CA . LYS B 1 135 ? -13.438 -34.688 1.405 1 92.5 135 LYS B CA 1
ATOM 3816 C C . LYS B 1 135 ? -13.359 -35.344 0.028 1 92.5 135 LYS B C 1
ATOM 3818 O O . LYS B 1 135 ? -13.242 -36.562 -0.081 1 92.5 135 LYS B O 1
ATOM 3823 N N . ARG B 1 136 ? -13.438 -34.5 -0.97 1 92.38 136 ARG B N 1
ATOM 3824 C CA . ARG B 1 136 ? -13.391 -35 -2.344 1 92.38 136 ARG B CA 1
ATOM 3825 C C . ARG B 1 136 ? -11.961 -34.969 -2.885 1 92.38 136 ARG B C 1
ATOM 3827 O O . ARG B 1 136 ? -11.672 -34.281 -3.867 1 92.38 136 ARG B O 1
ATOM 3834 N N . LEU B 1 137 ? -11.102 -35.75 -2.369 1 88 137 LEU B N 1
ATOM 3835 C CA . LEU B 1 137 ? -9.672 -35.688 -2.635 1 88 137 LEU B CA 1
ATOM 3836 C C . LEU B 1 137 ? -9.375 -36.062 -4.082 1 88 137 LEU B C 1
ATOM 3838 O O . LEU B 1 137 ? -8.367 -35.625 -4.648 1 88 137 LEU B O 1
ATOM 3842 N N . GLN B 1 138 ? -10.18 -36.906 -4.691 1 86.88 138 GLN B N 1
ATOM 3843 C CA . GLN B 1 138 ? -9.93 -37.406 -6.039 1 86.88 138 GLN B CA 1
ATOM 3844 C C . GLN B 1 138 ? -10.375 -36.375 -7.094 1 86.88 138 GLN B C 1
ATOM 3846 O O . GLN B 1 138 ? -10 -36.5 -8.266 1 86.88 138 GLN B O 1
ATOM 3851 N N . ALA B 1 139 ? -11.211 -35.469 -6.656 1 88.81 139 ALA B N 1
ATOM 3852 C CA . ALA B 1 139 ? -11.695 -34.438 -7.586 1 88.81 139 ALA B CA 1
ATOM 3853 C C . ALA B 1 139 ? -10.656 -33.344 -7.789 1 88.81 139 ALA B C 1
ATOM 3855 O O . ALA B 1 139 ? -9.977 -32.938 -6.844 1 88.81 139 ALA B O 1
ATOM 3856 N N . ASP B 1 140 ? -10.555 -32.812 -9 1 87.5 140 ASP B N 1
ATOM 3857 C CA . ASP B 1 140 ? -9.586 -31.781 -9.32 1 87.5 140 ASP B CA 1
ATOM 3858 C C . ASP B 1 140 ? -10.102 -30.406 -8.906 1 87.5 140 ASP B C 1
ATOM 3860 O O . ASP B 1 140 ? -9.312 -29.484 -8.664 1 87.5 140 ASP B O 1
ATOM 3864 N N . ASP B 1 141 ? -11.445 -30.344 -8.836 1 93.06 141 ASP B N 1
ATOM 3865 C CA . ASP B 1 141 ? -12.062 -29.047 -8.57 1 93.06 141 ASP B CA 1
ATOM 3866 C C . ASP B 1 141 ? -12.812 -29.062 -7.238 1 93.06 141 ASP B C 1
ATOM 3868 O O . ASP B 1 141 ? -12.891 -30.094 -6.57 1 93.06 141 ASP B O 1
ATOM 3872 N N . PHE B 1 142 ? -13.211 -27.859 -6.773 1 96.62 142 PHE B N 1
ATOM 3873 C CA . PHE B 1 142 ? -14.109 -27.719 -5.629 1 96.62 142 PHE B CA 1
ATOM 3874 C C . PHE B 1 142 ? -15.547 -27.516 -6.086 1 96.62 142 PHE B C 1
ATOM 3876 O O . PHE B 1 142 ? -15.781 -27.062 -7.211 1 96.62 142 PHE B O 1
ATOM 3883 N N . ASN B 1 143 ? -16.453 -27.938 -5.305 1 95.75 143 ASN B N 1
ATOM 3884 C CA . ASN B 1 143 ? -17.859 -27.625 -5.488 1 95.75 143 ASN B CA 1
ATOM 3885 C C . ASN B 1 143 ? -18.531 -27.281 -4.164 1 95.75 143 ASN B C 1
ATOM 3887 O O . ASN B 1 143 ? -17.859 -27.062 -3.156 1 95.75 143 ASN B O 1
ATOM 3891 N N . LEU B 1 144 ? -19.828 -27.125 -4.164 1 95.44 144 LEU B N 1
ATOM 3892 C CA . LEU B 1 144 ? -20.547 -26.609 -3.004 1 95.44 144 LEU B CA 1
ATOM 3893 C C . LEU B 1 144 ? -20.438 -27.562 -1.824 1 95.44 144 LEU B C 1
ATOM 3895 O O . LEU B 1 144 ? -20.531 -27.156 -0.668 1 95.44 144 LEU B O 1
ATOM 3899 N N . GLU B 1 145 ? -20.172 -28.859 -2.082 1 94.81 145 GLU B N 1
ATOM 3900 C CA . GLU B 1 145 ? -20.016 -29.844 -1.012 1 94.81 145 GLU B CA 1
ATOM 3901 C C . GLU B 1 145 ? -18.781 -29.516 -0.161 1 94.81 145 GLU B C 1
ATOM 3903 O O . GLU B 1 145 ? -18.719 -29.891 1.011 1 94.81 145 GLU B O 1
ATOM 3908 N N . ASP B 1 146 ? -17.875 -28.812 -0.738 1 95.75 146 ASP B N 1
ATOM 3909 C CA . ASP B 1 146 ? -16.641 -28.5 -0.047 1 95.75 146 ASP B CA 1
ATOM 3910 C C . ASP B 1 146 ? -16.828 -27.328 0.92 1 95.75 146 ASP B C 1
ATOM 3912 O O . ASP B 1 146 ? -15.898 -26.969 1.655 1 95.75 146 ASP B O 1
ATOM 3916 N N . LEU B 1 147 ? -18.016 -26.719 0.988 1 95.19 147 LEU B N 1
ATOM 3917 C CA . LEU B 1 147 ? -18.312 -25.594 1.871 1 95.19 147 LEU B CA 1
ATOM 3918 C C . LEU B 1 147 ? -19.203 -26.047 3.027 1 95.19 147 LEU B C 1
ATOM 3920 O O . LEU B 1 147 ? -19.812 -25.203 3.697 1 95.19 147 LEU B O 1
ATOM 3924 N N . GLU B 1 148 ? -19.281 -27.266 3.299 1 89.31 148 GLU B N 1
ATOM 3925 C CA . GLU B 1 148 ? -20.203 -27.781 4.293 1 89.31 148 GLU B CA 1
ATOM 3926 C C . GLU B 1 148 ? -19.766 -27.406 5.707 1 89.31 148 GLU B C 1
ATOM 3928 O O . GLU B 1 148 ? -20.609 -27.188 6.586 1 89.31 148 GLU B O 1
ATOM 3933 N N . SER B 1 149 ? -18.5 -27.297 5.895 1 92.12 149 SER B N 1
ATOM 3934 C CA . SER B 1 149 ? -18 -26.984 7.227 1 92.12 149 SER B CA 1
ATOM 3935 C C . SER B 1 149 ? -18.016 -25.484 7.492 1 92.12 149 SER B C 1
ATOM 3937 O O . SER B 1 149 ? -18.125 -24.688 6.555 1 92.12 149 SER B O 1
ATOM 3939 N N . GLU B 1 150 ? -17.906 -25.172 8.766 1 96.06 150 GLU B N 1
ATOM 3940 C CA . GLU B 1 150 ? -17.828 -23.781 9.18 1 96.06 150 GLU B CA 1
ATOM 3941 C C . GLU B 1 150 ? -16.594 -23.109 8.602 1 96.06 150 GLU B C 1
ATOM 3943 O O . GLU B 1 150 ? -15.539 -23.719 8.484 1 96.06 150 GLU B O 1
ATOM 3948 N N . LEU B 1 151 ? -16.812 -21.828 8.273 1 97.06 151 LEU B N 1
ATOM 3949 C CA . LEU B 1 151 ? -15.664 -21.047 7.809 1 97.06 151 LEU B CA 1
ATOM 3950 C C . LEU B 1 151 ? -14.734 -20.719 8.969 1 97.06 151 LEU B C 1
ATOM 3952 O O . LEU B 1 151 ? -15.188 -20.469 10.086 1 97.06 151 LEU B O 1
ATOM 3956 N N . GLY B 1 152 ? -13.461 -20.75 8.648 1 97.06 15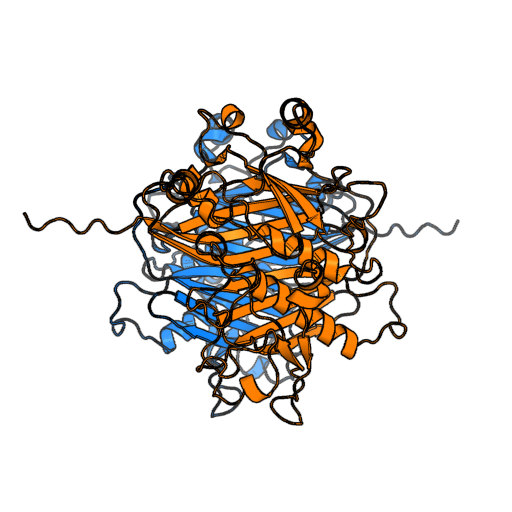2 GLY B N 1
ATOM 3957 C CA . GLY B 1 152 ? -12.453 -20.375 9.633 1 97.06 152 GLY B CA 1
ATOM 3958 C C . GLY B 1 152 ? -12.227 -18.875 9.711 1 97.06 152 GLY B C 1
ATOM 3959 O O . GLY B 1 152 ? -13.102 -18.078 9.344 1 97.06 152 GLY B O 1
ATOM 3960 N N . ASP B 1 153 ? -11.109 -18.5 10.312 1 96.5 153 ASP B N 1
ATOM 3961 C CA . ASP B 1 153 ? -10.727 -17.094 10.477 1 96.5 153 ASP B CA 1
ATOM 3962 C C . ASP B 1 153 ? -10.406 -16.453 9.125 1 96.5 153 ASP B C 1
ATOM 3964 O O . ASP B 1 153 ? -10.18 -17.156 8.141 1 96.5 153 ASP B O 1
ATOM 3968 N N . VAL B 1 154 ? -10.453 -15.141 9.156 1 98.56 154 VAL B N 1
ATOM 3969 C CA . VAL B 1 154 ? -10.039 -14.406 7.965 1 98.56 154 VAL B CA 1
ATOM 3970 C C . VAL B 1 154 ? -8.578 -14.703 7.652 1 98.56 154 VAL B C 1
ATOM 3972 O O . VAL B 1 154 ? -7.707 -14.523 8.5 1 98.56 154 VAL B O 1
ATOM 3975 N N . CYS B 1 155 ? -8.359 -15.18 6.43 1 98.38 155 CYS B N 1
ATOM 3976 C CA . CYS B 1 155 ? -6.98 -15.484 6.074 1 98.38 155 CYS B CA 1
ATOM 3977 C C . CYS B 1 155 ? -6.391 -14.398 5.184 1 98.38 155 CYS B C 1
ATOM 3979 O O . CYS B 1 155 ? -5.168 -14.289 5.059 1 98.38 155 CYS B O 1
ATOM 3981 N N . PHE B 1 156 ? -7.227 -13.656 4.535 1 98.81 156 PHE B N 1
ATOM 3982 C CA . PHE B 1 156 ? -6.797 -12.562 3.67 1 98.81 156 PHE B CA 1
ATOM 3983 C C . PHE B 1 156 ? -7.875 -11.484 3.586 1 98.81 156 PHE B C 1
ATOM 3985 O O . PHE B 1 156 ? -9.07 -11.789 3.631 1 98.81 156 PHE B O 1
ATOM 3992 N N . SER B 1 157 ? -7.5 -10.219 3.521 1 98.94 157 SER B N 1
ATOM 3993 C CA . SER B 1 157 ? -8.391 -9.094 3.264 1 98.94 157 SER B CA 1
ATOM 3994 C C . SER B 1 157 ? -7.723 -8.047 2.379 1 98.94 157 SER B C 1
ATOM 3996 O O . SER B 1 157 ? -6.5 -7.883 2.424 1 98.94 157 SER B O 1
ATOM 3998 N N . CYS B 1 158 ? -8.523 -7.395 1.588 1 98.94 158 CYS B N 1
ATOM 3999 C CA . CYS B 1 158 ? -7.949 -6.297 0.815 1 98.94 158 CYS B CA 1
ATOM 4000 C C . CYS B 1 158 ? -9.008 -5.25 0.491 1 98.94 158 CYS B C 1
ATOM 4002 O O . CYS B 1 158 ? -10.203 -5.539 0.522 1 98.94 158 CYS B O 1
ATOM 4004 N N . ILE B 1 159 ? -8.539 -4.066 0.353 1 98.94 159 ILE B N 1
ATOM 4005 C CA . ILE B 1 159 ? -9.289 -3.027 -0.342 1 98.94 159 ILE B CA 1
ATOM 4006 C C . ILE B 1 159 ? -8.75 -2.857 -1.759 1 98.94 159 ILE B C 1
ATOM 4008 O O . ILE B 1 159 ? -7.555 -2.598 -1.945 1 98.94 159 ILE B O 1
ATOM 4012 N N . CYS B 1 160 ? -9.516 -3.088 -2.707 1 98.56 160 CYS B N 1
ATOM 4013 C CA . CYS B 1 160 ? -9.109 -2.814 -4.082 1 98.56 160 CYS B CA 1
ATOM 4014 C C . CYS B 1 160 ? -9.914 -1.667 -4.672 1 98.56 160 CYS B C 1
ATOM 4016 O O . CYS B 1 160 ? -11.062 -1.438 -4.277 1 98.56 160 CYS B O 1
ATOM 4018 N N . THR B 1 161 ? -9.273 -0.963 -5.551 1 98.81 161 THR B N 1
ATOM 4019 C CA . THR B 1 161 ? -9.891 0.218 -6.141 1 98.81 161 THR B CA 1
ATOM 4020 C C . THR B 1 161 ? -9.906 0.113 -7.664 1 98.81 161 THR B C 1
ATOM 4022 O O . THR B 1 161 ? -9.102 -0.607 -8.25 1 98.81 161 THR B O 1
ATOM 4025 N N . PHE B 1 162 ? -10.852 0.765 -8.266 1 98.12 162 PHE B N 1
ATOM 4026 C CA . PHE B 1 162 ? -11.062 0.802 -9.703 1 98.12 162 PHE B CA 1
ATOM 4027 C C . PHE B 1 162 ? -11.242 2.236 -10.188 1 98.12 162 PHE B C 1
ATOM 4029 O O . PHE B 1 162 ? -11.836 3.061 -9.492 1 98.12 162 PHE B O 1
ATOM 4036 N N . LYS B 1 163 ? -10.727 2.48 -11.336 1 96.31 163 LYS B N 1
ATOM 4037 C CA . LYS B 1 163 ? -10.812 3.822 -11.906 1 96.31 163 LYS B CA 1
ATOM 4038 C C . LYS B 1 163 ? -11.125 3.766 -13.398 1 96.31 163 LYS B C 1
ATOM 4040 O O . LYS B 1 163 ? -10.586 2.93 -14.125 1 96.31 163 LYS B O 1
ATOM 4045 N N . ARG B 1 164 ? -11.992 4.637 -13.836 1 95 164 ARG B N 1
ATOM 4046 C CA . ARG B 1 164 ? -12.25 4.758 -15.266 1 95 164 ARG B CA 1
ATOM 4047 C C . ARG B 1 164 ? -11.07 5.395 -15.992 1 95 164 ARG B C 1
ATOM 4049 O O . ARG B 1 164 ? -10.328 6.18 -15.398 1 95 164 ARG B O 1
ATOM 4056 N N . PRO B 1 165 ? -10.922 5.004 -17.234 1 93.5 165 PRO B N 1
ATOM 4057 C CA . PRO B 1 165 ? -9.758 5.512 -17.969 1 93.5 165 PRO B CA 1
ATOM 4058 C C . PRO B 1 165 ? -9.789 7.027 -18.141 1 93.5 165 PRO B C 1
ATOM 4060 O O . PRO B 1 165 ? -10.867 7.625 -18.219 1 93.5 165 PRO B O 1
ATOM 4063 N N . GLU B 1 166 ? -8.664 7.555 -18.109 1 89.75 166 GLU B N 1
ATOM 4064 C CA . GLU B 1 166 ? -8.453 8.984 -18.328 1 89.75 166 GLU B CA 1
ATOM 4065 C C . GLU B 1 166 ? -7.176 9.242 -19.125 1 89.75 166 GLU B C 1
ATOM 4067 O O . GLU B 1 166 ? -6.191 8.516 -18.969 1 89.75 166 GLU B O 1
ATOM 4072 N N . GLU B 1 167 ? -7.297 10.242 -19.922 1 85.25 167 GLU B N 1
ATOM 4073 C CA . GLU B 1 167 ? -6.105 10.641 -20.672 1 85.25 167 GLU B CA 1
ATOM 4074 C C . GLU B 1 167 ? -5.352 11.75 -19.938 1 85.25 167 GLU B C 1
ATOM 4076 O O . GLU B 1 167 ? -5.953 12.547 -19.219 1 85.25 167 GLU B O 1
ATOM 4081 N N . GLY B 1 168 ? -4.023 11.633 -19.984 1 80.31 168 GLY B N 1
ATOM 4082 C CA . GLY B 1 168 ? -3.191 12.695 -19.438 1 80.31 168 GLY B CA 1
ATOM 4083 C C . GLY B 1 168 ? -2.035 13.07 -20.344 1 80.31 168 GLY B C 1
ATOM 4084 O O . GLY B 1 168 ? -1.514 12.227 -21.078 1 80.31 168 GLY B O 1
ATOM 4085 N N . ARG B 1 169 ? -1.703 14.352 -20.281 1 81.81 169 ARG B N 1
ATOM 4086 C CA . ARG B 1 169 ? -0.661 14.898 -21.156 1 81.81 169 ARG B CA 1
ATOM 4087 C C . ARG B 1 169 ? 0.726 14.508 -20.641 1 81.81 169 ARG B C 1
ATOM 4089 O O . ARG B 1 169 ? 1.624 14.227 -21.438 1 81.81 169 ARG B O 1
ATOM 4096 N N . VAL B 1 170 ? 0.821 14.43 -19.375 1 88.81 170 VAL B N 1
ATOM 4097 C CA . VAL B 1 170 ? 2.146 14.273 -18.781 1 88.81 170 VAL B CA 1
ATOM 4098 C C . VAL B 1 170 ? 2.414 12.797 -18.516 1 88.81 170 VAL B C 1
ATOM 4100 O O . VAL B 1 170 ? 1.523 12.07 -18.062 1 88.81 170 VAL B O 1
ATOM 4103 N N . SER B 1 171 ? 3.588 12.406 -18.953 1 93.12 171 SER B N 1
ATOM 4104 C CA . SER B 1 171 ? 4.055 11.055 -18.625 1 93.12 171 SER B CA 1
ATOM 4105 C C . SER B 1 171 ? 5.5 11.07 -18.141 1 93.12 171 SER B C 1
ATOM 4107 O O . SER B 1 171 ? 6.355 11.727 -18.734 1 93.12 171 SER B O 1
ATOM 4109 N N . SER B 1 172 ? 5.73 10.539 -17.016 1 97.44 172 SER B N 1
ATOM 4110 C CA . SER B 1 172 ? 7.066 10.43 -16.438 1 97.44 172 SER B CA 1
ATOM 4111 C C . SER B 1 172 ? 7.305 9.047 -15.852 1 97.44 172 SER B C 1
ATOM 4113 O O . SER B 1 172 ? 6.48 8.539 -15.086 1 97.44 172 SER B O 1
ATOM 4115 N N . GLN B 1 173 ? 8.391 8.383 -16.297 1 98.38 173 GLN B N 1
ATOM 4116 C CA . GLN B 1 173 ? 8.805 7.086 -15.758 1 98.38 173 GLN B CA 1
ATOM 4117 C C . GLN B 1 173 ? 10.328 6.945 -15.781 1 98.38 173 GLN B C 1
ATOM 4119 O O . GLN B 1 173 ? 11.016 7.723 -16.453 1 98.38 173 GLN B O 1
ATOM 4124 N N . GLU B 1 174 ? 10.82 5.969 -15.07 1 98.5 174 GLU B N 1
ATOM 4125 C CA . GLU B 1 174 ? 12.242 5.629 -15.117 1 98.5 174 GLU B CA 1
ATOM 4126 C C . GLU B 1 174 ? 12.617 5.023 -16.469 1 98.5 174 GLU B C 1
ATOM 4128 O O . GLU B 1 174 ? 11.75 4.516 -17.188 1 98.5 174 GLU B O 1
ATOM 4133 N N . VAL B 1 175 ? 13.945 5.094 -16.719 1 98.56 175 VAL B N 1
ATOM 4134 C CA . VAL B 1 175 ? 14.438 4.348 -17.875 1 98.56 175 VAL B CA 1
ATOM 4135 C C . VAL B 1 175 ? 14.156 2.859 -17.688 1 98.56 175 VAL B C 1
ATOM 4137 O O . VAL B 1 175 ? 14.461 2.293 -16.625 1 98.56 175 VAL B O 1
ATOM 4140 N N . PRO B 1 176 ? 13.531 2.23 -18.641 1 98.62 176 PRO B N 1
ATOM 4141 C CA . PRO B 1 176 ? 13.141 0.832 -18.469 1 98.62 176 PRO B CA 1
ATOM 4142 C C . PRO B 1 176 ? 14.344 -0.109 -18.359 1 98.62 176 PRO B C 1
ATOM 4144 O O . PRO B 1 176 ? 15.438 0.229 -18.812 1 98.62 176 PRO B O 1
ATOM 4147 N N . PRO B 1 177 ? 14.141 -1.268 -17.75 1 98.75 177 PRO B N 1
ATOM 4148 C CA . PRO B 1 177 ? 15.242 -2.229 -17.625 1 98.75 177 PRO B CA 1
ATOM 4149 C C . PRO B 1 177 ? 15.781 -2.697 -18.969 1 98.75 177 PRO B C 1
ATOM 4151 O O . PRO B 1 177 ? 16.969 -3.021 -19.078 1 98.75 177 PRO B O 1
ATOM 4154 N N . GLN B 1 178 ? 14.93 -2.73 -19.984 1 97.94 178 GLN B N 1
ATOM 4155 C CA . GLN B 1 178 ? 15.359 -3.117 -21.328 1 97.94 178 GLN B CA 1
ATOM 4156 C C . GLN B 1 178 ? 16.531 -2.258 -21.797 1 97.94 178 GLN B C 1
ATOM 4158 O O . GLN B 1 178 ? 17.406 -2.736 -22.516 1 97.94 178 GLN B O 1
ATOM 4163 N N . GLU B 1 179 ? 16.484 -1.059 -21.375 1 98.44 179 GLU B N 1
ATOM 4164 C CA . GLU B 1 179 ? 17.562 -0.143 -21.719 1 98.44 179 GLU B CA 1
ATOM 4165 C C . GLU B 1 179 ? 18.672 -0.173 -20.688 1 98.44 179 GLU B C 1
ATOM 4167 O O . GLU B 1 179 ? 19.859 -0.257 -21.031 1 98.44 179 GLU B O 1
ATOM 4172 N N . ARG B 1 180 ? 18.328 -0.196 -19.406 1 98.5 180 ARG B N 1
ATOM 4173 C CA . ARG B 1 180 ? 19.312 -0.109 -18.328 1 98.5 180 ARG B CA 1
ATOM 4174 C C . ARG B 1 180 ? 20.188 -1.36 -18.281 1 98.5 180 ARG B C 1
ATOM 4176 O O . ARG B 1 180 ? 21.359 -1.293 -17.906 1 98.5 180 ARG B O 1
ATOM 4183 N N . PHE B 1 181 ? 19.641 -2.459 -18.625 1 98.62 181 PHE B N 1
ATOM 4184 C CA . PHE B 1 181 ? 20.328 -3.738 -18.547 1 98.62 181 PHE B CA 1
ATOM 4185 C C . PHE B 1 181 ? 20.531 -4.336 -19.922 1 98.62 181 PHE B C 1
ATOM 4187 O O . PHE B 1 181 ? 20.625 -5.555 -20.078 1 98.62 181 PHE B O 1
ATOM 4194 N N . ALA B 1 182 ? 20.594 -3.551 -20.938 1 98.19 182 ALA B N 1
ATOM 4195 C CA . ALA B 1 182 ? 20.625 -3.979 -22.328 1 98.19 182 ALA B CA 1
ATOM 4196 C C . ALA B 1 182 ? 21.781 -4.938 -22.594 1 98.19 182 ALA B C 1
ATOM 4198 O O . ALA B 1 182 ? 21.625 -5.961 -23.266 1 98.19 182 ALA B O 1
ATOM 4199 N N . GLU B 1 183 ? 22.953 -4.699 -22.047 1 98.12 183 GLU B N 1
ATOM 4200 C CA . GLU B 1 183 ? 24.141 -5.523 -22.281 1 98.12 183 GLU B CA 1
ATOM 4201 C C . GLU B 1 183 ? 23.953 -6.93 -21.719 1 98.12 183 GLU B C 1
ATOM 4203 O O . GLU B 1 183 ? 24.375 -7.91 -22.344 1 98.12 183 GLU B O 1
ATOM 4208 N N . ILE B 1 184 ? 23.312 -7 -20.594 1 98.44 184 ILE B N 1
ATOM 4209 C CA . ILE B 1 184 ? 23.078 -8.297 -19.969 1 98.44 184 ILE B CA 1
ATOM 4210 C C . ILE B 1 184 ? 21.953 -9.031 -20.688 1 98.44 184 ILE B C 1
ATOM 4212 O O . ILE B 1 184 ? 22.078 -10.227 -20.984 1 98.44 184 ILE B O 1
ATOM 4216 N N . LEU B 1 185 ? 20.922 -8.305 -21.047 1 98.06 185 LEU B N 1
ATOM 4217 C CA . LEU B 1 185 ? 19.719 -8.906 -21.609 1 98.06 185 LEU B CA 1
ATOM 4218 C C . LEU B 1 185 ? 19.953 -9.367 -23.047 1 98.06 185 LEU B C 1
ATOM 4220 O O . LEU B 1 185 ? 19.219 -10.203 -23.562 1 98.06 185 LEU B 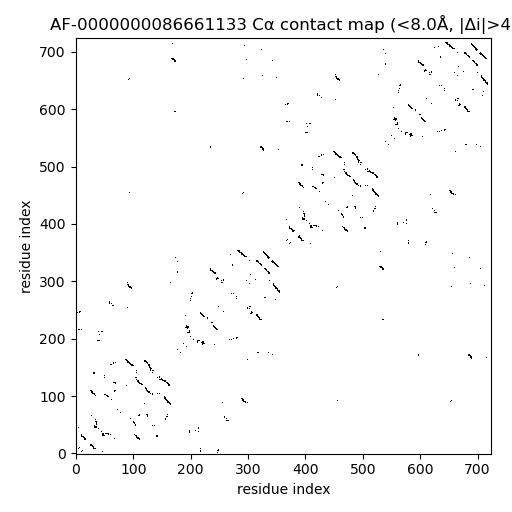O 1
ATOM 4224 N N . LYS B 1 186 ? 20.953 -8.836 -23.688 1 96.38 186 LYS B N 1
ATOM 4225 C CA . LYS B 1 186 ? 21.266 -9.211 -25.062 1 96.38 186 LYS B CA 1
ATOM 4226 C C . LYS B 1 186 ? 21.922 -10.586 -25.125 1 96.38 186 LYS B C 1
ATOM 4228 O O . LYS B 1 186 ? 21.984 -11.195 -26.203 1 96.38 186 LYS B O 1
ATOM 4233 N N . ALA B 1 187 ? 22.391 -10.969 -24 1 96.88 187 ALA B N 1
ATOM 4234 C CA . ALA B 1 187 ? 23.156 -12.211 -23.969 1 96.88 187 ALA B CA 1
ATOM 4235 C C . ALA B 1 187 ? 22.281 -13.406 -24.328 1 96.88 187 ALA B C 1
ATOM 4237 O O . ALA B 1 187 ? 22.781 -14.414 -24.859 1 96.88 187 ALA B O 1
ATOM 4238 N N . LYS B 1 188 ? 21.031 -13.336 -24.016 1 95.94 188 LYS B N 1
ATOM 4239 C CA . LYS B 1 188 ? 20.094 -14.43 -24.25 1 95.94 188 LYS B CA 1
ATOM 4240 C C . LYS B 1 188 ? 18.719 -13.891 -24.641 1 95.94 188 LYS B C 1
ATOM 4242 O O . LYS B 1 188 ? 18.328 -12.789 -24.234 1 95.94 188 LYS B O 1
ATOM 4247 N N . ALA B 1 189 ? 18.078 -14.75 -25.422 1 95.44 189 ALA B N 1
ATOM 4248 C CA . ALA B 1 189 ? 16.656 -14.477 -25.562 1 95.44 189 ALA B CA 1
ATOM 4249 C C . ALA B 1 189 ? 15.914 -14.695 -24.25 1 95.44 189 ALA B C 1
ATOM 4251 O O . ALA B 1 189 ? 16.328 -15.508 -23.422 1 95.44 189 ALA B O 1
ATOM 4252 N N . PRO B 1 190 ? 14.836 -14.023 -23.984 1 95.88 190 PRO B N 1
ATOM 4253 C CA . PRO B 1 190 ? 14.125 -14.109 -22.719 1 95.88 190 PRO B CA 1
ATOM 4254 C C . PRO B 1 190 ? 13.828 -15.547 -22.297 1 95.88 190 PRO B C 1
ATOM 4256 O O . PRO B 1 190 ? 14.062 -15.922 -21.156 1 95.88 190 PRO B O 1
ATOM 4259 N N . GLY B 1 191 ? 13.367 -16.391 -23.234 1 93.69 191 GLY B N 1
ATOM 4260 C CA . GLY B 1 191 ? 13 -17.766 -22.953 1 93.69 191 GLY B CA 1
ATOM 4261 C C . GLY B 1 191 ? 14.203 -18.672 -22.734 1 93.69 191 GLY B C 1
ATOM 4262 O O . GLY B 1 191 ? 14.055 -19.812 -22.297 1 93.69 191 GLY B O 1
ATOM 4263 N N . ASP B 1 192 ? 15.391 -18.156 -23 1 95.94 192 ASP B N 1
ATOM 4264 C CA . ASP B 1 192 ? 16.594 -18.969 -22.875 1 95.94 192 ASP B CA 1
ATOM 4265 C C . ASP B 1 192 ? 17.234 -18.781 -21.5 1 95.94 192 ASP B C 1
ATOM 4267 O O . ASP B 1 192 ? 18.156 -19.516 -21.141 1 95.94 192 ASP B O 1
ATOM 4271 N N . TRP B 1 193 ? 16.766 -17.812 -20.766 1 96 193 TRP B N 1
ATOM 4272 C CA . TRP B 1 193 ? 17.188 -17.719 -19.359 1 96 193 TRP B CA 1
ATOM 4273 C C . TRP B 1 193 ? 16.625 -18.875 -18.547 1 96 193 TRP B C 1
ATOM 4275 O O . TRP B 1 193 ? 15.648 -19.516 -18.953 1 96 193 TRP B O 1
ATOM 4285 N N . PRO B 1 194 ? 17.312 -19.188 -17.453 1 93.56 194 PRO B N 1
ATOM 4286 C CA . PRO B 1 194 ? 16.75 -20.266 -16.625 1 93.56 194 PRO B CA 1
ATOM 4287 C C . PRO B 1 194 ? 15.336 -19.969 -16.141 1 93.56 194 PRO B C 1
ATOM 4289 O O . PRO B 1 194 ? 15 -18.812 -15.844 1 93.56 194 PRO B O 1
ATOM 4292 N N . LYS B 1 195 ? 14.539 -21.016 -16.078 1 93.12 195 LYS B N 1
ATOM 4293 C CA . LYS B 1 195 ? 13.219 -20.875 -15.469 1 93.12 195 LYS B CA 1
ATOM 4294 C C . LYS B 1 195 ? 13.336 -20.422 -14.016 1 93.12 195 LYS B C 1
ATOM 4296 O O . LYS B 1 195 ? 14.25 -20.828 -13.305 1 93.12 195 LYS B O 1
ATOM 4301 N N . ALA B 1 196 ? 12.398 -19.531 -13.633 1 93.31 196 ALA B N 1
ATOM 4302 C CA . ALA B 1 196 ? 12.359 -19.156 -12.219 1 93.31 196 ALA B CA 1
ATOM 4303 C C . ALA B 1 196 ? 12.25 -20.391 -11.328 1 93.31 196 ALA B C 1
ATOM 4305 O O . ALA B 1 196 ? 11.461 -21.312 -11.617 1 93.31 196 ALA B O 1
ATOM 4306 N N . PRO B 1 197 ? 13.016 -20.453 -10.281 1 91.25 197 PRO B N 1
ATOM 4307 C CA . PRO B 1 197 ? 12.977 -21.641 -9.422 1 91.25 197 PRO B CA 1
ATOM 4308 C C . PRO B 1 197 ? 11.625 -21.828 -8.742 1 91.25 197 PRO B C 1
ATOM 4310 O O . PRO B 1 197 ? 10.93 -20.844 -8.453 1 91.25 197 PRO B O 1
ATOM 4313 N N . ALA B 1 198 ? 11.289 -23.062 -8.422 1 88.44 198 ALA B N 1
ATOM 4314 C CA . ALA B 1 198 ? 10.062 -23.391 -7.703 1 88.44 198 ALA B CA 1
ATOM 4315 C C . ALA B 1 198 ? 10.047 -22.734 -6.328 1 88.44 198 ALA B C 1
ATOM 4317 O O . ALA B 1 198 ? 9.008 -22.234 -5.879 1 88.44 198 ALA B O 1
ATOM 4318 N N . VAL B 1 199 ? 11.141 -22.797 -5.691 1 92.06 199 VAL B N 1
ATOM 4319 C CA . VAL B 1 199 ? 11.414 -22.141 -4.426 1 92.06 199 VAL B CA 1
ATOM 4320 C C . VAL B 1 199 ? 12.766 -21.422 -4.5 1 92.06 199 VAL B C 1
ATOM 4322 O O . VAL B 1 199 ? 13.812 -22.062 -4.566 1 92.06 199 VAL B O 1
ATOM 4325 N N . ASP B 1 200 ? 12.727 -20.078 -4.504 1 94.62 200 ASP B N 1
ATOM 4326 C CA . ASP B 1 200 ? 13.938 -19.297 -4.719 1 94.62 200 ASP B CA 1
ATOM 4327 C C . ASP B 1 200 ? 14.688 -19.078 -3.406 1 94.62 200 ASP B C 1
ATOM 4329 O O . ASP B 1 200 ? 14.781 -17.938 -2.93 1 94.62 200 ASP B O 1
ATOM 4333 N N . VAL B 1 201 ? 15.156 -20.109 -2.83 1 95.75 201 VAL B N 1
ATOM 4334 C CA . VAL B 1 201 ? 16.031 -20.141 -1.661 1 95.75 201 VAL B CA 1
ATOM 4335 C C . VAL B 1 201 ? 17.328 -20.859 -2.016 1 95.75 201 VAL B C 1
ATOM 4337 O O . VAL B 1 201 ? 17.312 -21.969 -2.549 1 95.75 201 VAL B O 1
ATOM 4340 N N . GLU B 1 202 ? 18.469 -20.297 -1.662 1 95.94 202 GLU B N 1
ATOM 4341 C CA . GLU B 1 202 ? 19.766 -20.812 -2.084 1 95.94 202 GLU B CA 1
ATOM 4342 C C . GLU B 1 202 ? 19.922 -22.281 -1.703 1 95.94 202 GLU B C 1
ATOM 4344 O O . GLU B 1 202 ? 20.344 -23.094 -2.521 1 95.94 202 GLU B O 1
ATOM 4349 N N . GLU B 1 203 ? 19.578 -22.578 -0.515 1 94.81 203 GLU B N 1
ATOM 4350 C CA . GLU B 1 203 ? 19.703 -23.953 -0.034 1 94.81 203 GLU B CA 1
ATOM 4351 C C . GLU B 1 203 ? 18.844 -24.906 -0.87 1 94.81 203 GLU B C 1
ATOM 4353 O O . GLU B 1 203 ? 19.328 -25.969 -1.269 1 94.81 203 GLU B O 1
ATOM 4358 N N . ILE B 1 204 ? 17.656 -24.531 -1.161 1 92.38 204 ILE B N 1
ATOM 4359 C CA . ILE B 1 204 ? 16.719 -25.375 -1.887 1 92.38 204 ILE B CA 1
ATOM 4360 C C . ILE B 1 204 ? 17.141 -25.484 -3.35 1 92.38 204 ILE B C 1
ATOM 4362 O O . ILE B 1 204 ? 17.094 -26.562 -3.943 1 92.38 204 ILE B O 1
ATOM 4366 N N . LYS B 1 205 ? 17.578 -24.422 -3.941 1 92 205 LYS B N 1
ATOM 4367 C CA . LYS B 1 205 ? 18.062 -24.438 -5.32 1 92 205 LYS B CA 1
ATOM 4368 C C . LYS B 1 205 ? 19.266 -25.359 -5.469 1 92 205 LYS B C 1
ATOM 4370 O O . LYS B 1 205 ? 19.391 -26.047 -6.488 1 92 205 LYS B O 1
ATOM 4375 N N . ALA B 1 206 ? 20.094 -25.391 -4.461 1 92.5 206 ALA B N 1
ATOM 4376 C CA . ALA B 1 206 ? 21.281 -26.25 -4.484 1 92.5 206 ALA B CA 1
ATOM 4377 C C . ALA B 1 206 ? 20.875 -27.719 -4.395 1 92.5 206 ALA B C 1
ATOM 4379 O O . ALA B 1 206 ? 21.5 -28.594 -5.016 1 92.5 206 ALA B O 1
ATOM 4380 N N . MET B 1 207 ? 19.891 -27.938 -3.686 1 90.5 207 MET B N 1
ATOM 4381 C CA . MET B 1 207 ? 19.406 -29.312 -3.496 1 90.5 207 MET B CA 1
ATOM 4382 C C . MET B 1 207 ? 18.688 -29.812 -4.742 1 90.5 207 MET B C 1
ATOM 4384 O O . MET B 1 207 ? 18.734 -31 -5.059 1 90.5 207 MET B O 1
ATOM 4388 N N . PHE B 1 208 ? 18.016 -28.812 -5.438 1 86.94 208 PHE B N 1
ATOM 4389 C CA . PHE B 1 208 ? 17.234 -29.172 -6.609 1 86.94 208 PHE B CA 1
ATOM 4390 C C . PHE B 1 208 ? 17.625 -28.297 -7.805 1 86.94 208 PHE B C 1
ATOM 4392 O O . PHE B 1 208 ? 16.797 -27.547 -8.312 1 86.94 208 PHE B O 1
ATOM 4399 N N . PRO B 1 209 ? 18.766 -28.453 -8.383 1 79 209 PRO B N 1
ATOM 4400 C CA . PRO B 1 209 ? 19.266 -27.531 -9.398 1 79 209 PRO B CA 1
ATOM 4401 C C . PRO B 1 209 ? 18.469 -27.594 -10.703 1 79 209 PRO B C 1
ATOM 4403 O O . PRO B 1 209 ? 18.438 -26.609 -11.445 1 79 209 PRO B O 1
ATOM 4406 N N . ASP B 1 210 ? 17.781 -28.688 -11.031 1 73.56 210 ASP B N 1
ATOM 4407 C CA . ASP B 1 210 ? 17.078 -28.828 -12.305 1 73.56 210 ASP B CA 1
ATOM 4408 C C . ASP B 1 210 ? 15.57 -28.703 -12.125 1 73.56 210 ASP B C 1
ATOM 4410 O O . ASP B 1 210 ? 14.805 -28.953 -13.062 1 73.56 210 ASP B O 1
ATOM 4414 N N . ALA B 1 211 ? 15.281 -28.359 -11 1 69.25 211 ALA B N 1
ATOM 4415 C CA . ALA B 1 211 ? 13.836 -28.328 -10.766 1 69.25 211 ALA B CA 1
ATOM 4416 C C . ALA B 1 211 ? 13.25 -26.984 -11.203 1 69.25 211 ALA B C 1
ATOM 4418 O O . ALA B 1 211 ? 13.633 -25.938 -10.688 1 69.25 211 ALA B O 1
ATOM 4419 N N . SER B 1 212 ? 12.672 -27.203 -12.516 1 65.5 212 SER B N 1
ATOM 4420 C CA . SER B 1 212 ? 11.977 -26 -12.977 1 65.5 212 SER B CA 1
ATOM 4421 C C . SER B 1 212 ? 10.523 -26 -12.508 1 65.5 212 SER B C 1
ATOM 4423 O O . SER B 1 212 ? 9.922 -27.047 -12.328 1 65.5 212 SER B O 1
ATOM 4425 N N . GLY B 1 213 ? 10.031 -24.859 -12.023 1 61.81 213 GLY B N 1
ATOM 4426 C CA . GLY B 1 213 ? 8.719 -24.75 -11.414 1 61.81 213 GLY B CA 1
ATOM 4427 C C . GLY B 1 213 ? 7.586 -24.875 -12.414 1 61.81 213 GLY B C 1
ATOM 4428 O O . GLY B 1 213 ? 7.758 -24.562 -13.594 1 61.81 213 GLY B O 1
ATOM 4429 N N . HIS B 1 214 ? 6.594 -25.719 -12.156 1 80.88 214 HIS B N 1
ATOM 4430 C CA . HIS B 1 214 ? 5.297 -25.719 -12.828 1 80.88 214 HIS B CA 1
ATOM 4431 C C . HIS B 1 214 ? 4.379 -24.641 -12.281 1 80.88 214 HIS B C 1
ATOM 4433 O O . HIS B 1 214 ? 3.266 -24.922 -11.844 1 80.88 214 HIS B O 1
ATOM 4439 N N . PHE B 1 215 ? 4.855 -23.438 -12.328 1 89.12 215 PHE B N 1
ATOM 4440 C CA . PHE B 1 215 ? 4.086 -22.281 -11.875 1 89.12 215 PHE B CA 1
ATOM 4441 C C . PHE B 1 215 ? 2.912 -22.016 -12.812 1 89.12 215 PHE B C 1
ATOM 4443 O O . PHE B 1 215 ? 3.076 -22 -14.031 1 89.12 215 PHE B O 1
ATOM 4450 N N . PRO B 1 216 ? 1.716 -21.922 -12.281 1 93.75 216 PRO B N 1
ATOM 4451 C CA . PRO B 1 216 ? 0.55 -21.719 -13.141 1 93.75 216 PRO B CA 1
ATOM 4452 C C . PRO B 1 216 ? 0.507 -20.328 -13.766 1 93.75 216 PRO B C 1
ATOM 4454 O O . PRO B 1 216 ? 1.181 -19.422 -13.281 1 93.75 216 PRO B O 1
ATOM 4457 N N . ILE B 1 217 ? -0.23 -20.203 -14.891 1 95.69 217 ILE B N 1
ATOM 4458 C CA . ILE B 1 217 ? -0.738 -18.969 -15.5 1 95.69 217 ILE B CA 1
ATOM 4459 C C . ILE B 1 217 ? 0.369 -18.297 -16.297 1 95.69 217 ILE B C 1
ATOM 4461 O O . ILE B 1 217 ? 0.127 -17.797 -17.406 1 95.69 217 ILE B O 1
ATOM 4465 N N . VAL B 1 218 ? 1.623 -18.266 -15.758 1 95.62 218 VAL B N 1
ATOM 4466 C CA . VAL B 1 218 ? 2.668 -17.562 -16.484 1 95.62 218 VAL B CA 1
ATOM 4467 C C . VAL B 1 218 ? 3.922 -18.422 -16.578 1 95.62 218 VAL B C 1
ATOM 4469 O O . VAL B 1 218 ? 4.18 -19.25 -15.688 1 95.62 218 VAL B O 1
ATOM 4472 N N . ASP B 1 219 ? 4.594 -18.266 -17.703 1 94 219 ASP B N 1
ATOM 4473 C CA . ASP B 1 219 ? 5.977 -18.703 -17.844 1 94 219 ASP B CA 1
ATOM 4474 C C . ASP B 1 219 ? 6.953 -17.625 -17.375 1 94 219 ASP B C 1
ATOM 4476 O O . ASP B 1 219 ? 6.848 -16.469 -17.797 1 94 219 ASP B O 1
ATOM 4480 N N . MET B 1 220 ? 7.898 -18.031 -16.484 1 95.56 220 MET B N 1
ATOM 4481 C CA . MET B 1 220 ? 8.805 -17.031 -15.914 1 95.56 220 MET B CA 1
ATOM 4482 C C . MET B 1 220 ? 10.258 -17.5 -16 1 95.56 220 MET B C 1
ATOM 4484 O O . MET B 1 220 ? 10.555 -18.656 -15.695 1 95.56 220 MET B O 1
ATOM 4488 N N . HIS B 1 221 ? 11.094 -16.641 -16.438 1 96.38 221 HIS B N 1
ATOM 4489 C CA . HIS B 1 221 ? 12.531 -16.891 -16.531 1 96.38 221 HIS B CA 1
ATOM 4490 C C . HIS B 1 221 ? 13.32 -15.812 -15.789 1 96.38 221 HIS B C 1
ATOM 4492 O O . HIS B 1 221 ? 13.023 -14.625 -15.914 1 96.38 221 HIS B O 1
ATOM 4498 N N . LYS B 1 222 ? 14.289 -16.25 -15.031 1 96.69 222 LYS B N 1
ATOM 4499 C CA . LYS B 1 222 ? 15.055 -15.352 -14.172 1 96.69 222 LYS B CA 1
ATOM 4500 C C . LYS B 1 222 ? 16.391 -14.992 -14.805 1 96.69 222 LYS B C 1
ATOM 4502 O O . LYS B 1 222 ? 17.188 -15.875 -15.117 1 96.69 222 LYS B O 1
ATOM 4507 N N . VAL B 1 223 ? 16.656 -13.68 -14.953 1 98.38 223 VAL B N 1
ATOM 4508 C CA . VAL B 1 223 ? 17.906 -13.18 -15.508 1 98.38 223 VAL B CA 1
ATOM 4509 C C . VAL B 1 223 ? 19.031 -13.344 -14.477 1 98.38 223 VAL B C 1
ATOM 4511 O O . VAL B 1 223 ? 18.828 -13.086 -13.281 1 98.38 223 VAL B O 1
ATOM 4514 N N . ASP B 1 224 ? 20.141 -13.797 -14.93 1 97.69 224 ASP B N 1
ATOM 4515 C CA . ASP B 1 224 ? 21.297 -13.875 -14.031 1 97.69 224 ASP B CA 1
ATOM 4516 C C . ASP B 1 224 ? 21.922 -12.5 -13.812 1 97.69 224 ASP B C 1
ATOM 4518 O O . ASP B 1 224 ? 22.688 -12.023 -14.656 1 97.69 224 ASP B O 1
ATOM 4522 N N . LEU B 1 225 ? 21.656 -11.953 -12.641 1 98.25 225 LEU B N 1
ATOM 4523 C CA . LEU B 1 225 ? 22.234 -10.648 -12.32 1 98.25 225 LEU B CA 1
ATOM 4524 C C . LEU B 1 225 ? 23.328 -10.773 -11.273 1 98.25 225 LEU B C 1
ATOM 4526 O O . LEU B 1 225 ? 23.656 -9.805 -10.586 1 98.25 225 LEU B O 1
ATOM 4530 N N . THR B 1 226 ? 23.859 -11.961 -11.102 1 96.94 226 THR B N 1
ATOM 4531 C CA . THR B 1 226 ? 24.891 -12.195 -10.094 1 96.94 226 THR B CA 1
ATOM 4532 C C . THR B 1 226 ? 26.062 -11.242 -10.273 1 96.94 226 THR B C 1
ATOM 4534 O O . THR B 1 226 ? 26.5 -10.609 -9.312 1 96.94 226 THR B O 1
ATOM 4537 N N . GLY B 1 227 ? 26.547 -11.117 -11.469 1 97.62 227 GLY B N 1
ATOM 4538 C CA . GLY B 1 227 ? 27.656 -10.219 -11.742 1 97.62 227 GLY B CA 1
ATOM 4539 C C . GLY B 1 227 ? 27.312 -8.758 -11.484 1 97.62 227 GLY B C 1
ATOM 4540 O O . GLY B 1 227 ? 28.109 -8.023 -10.906 1 97.62 227 GLY B O 1
ATOM 4541 N N . TRP B 1 228 ? 26.141 -8.383 -11.891 1 98.19 228 TRP B N 1
ATOM 4542 C CA . TRP B 1 228 ? 25.688 -7.012 -11.719 1 98.19 228 TRP B CA 1
ATOM 4543 C C . TRP B 1 228 ? 25.547 -6.656 -10.242 1 98.19 228 TRP B C 1
ATOM 4545 O O . TRP B 1 228 ? 25.844 -5.531 -9.836 1 98.19 228 TRP B O 1
ATOM 4555 N N . ASN B 1 229 ? 25.125 -7.566 -9.438 1 98.56 229 ASN B N 1
ATOM 4556 C CA . ASN B 1 229 ? 24.844 -7.352 -8.023 1 98.56 229 ASN B CA 1
ATOM 4557 C C . ASN B 1 229 ? 26.094 -7.449 -7.172 1 98.56 229 ASN B C 1
ATOM 4559 O O . ASN B 1 229 ? 26.109 -7.016 -6.02 1 98.56 229 ASN B O 1
ATOM 4563 N N . GLU B 1 230 ? 27.094 -8.008 -7.68 1 97.94 230 GLU B N 1
ATOM 4564 C CA . GLU B 1 230 ? 28.297 -8.273 -6.906 1 97.94 230 GLU B CA 1
ATOM 4565 C C . GLU B 1 230 ? 28.859 -6.988 -6.301 1 97.94 230 GLU B C 1
ATOM 4567 O O . GLU B 1 230 ? 29.016 -5.98 -6.996 1 97.94 230 GLU B O 1
ATOM 4572 N N . GLY B 1 231 ? 29.125 -7.023 -5.023 1 97.81 231 GLY B N 1
ATOM 4573 C CA . GLY B 1 231 ? 29.75 -5.918 -4.32 1 97.81 231 GLY B CA 1
ATOM 4574 C C . GLY B 1 231 ? 28.781 -4.812 -3.957 1 97.81 231 GLY B C 1
ATOM 4575 O O . GLY B 1 231 ? 29.141 -3.883 -3.229 1 97.81 231 GLY B O 1
ATOM 4576 N N . LYS B 1 232 ? 27.609 -4.895 -4.406 1 98.25 232 LYS B N 1
ATOM 4577 C CA . LYS B 1 232 ? 26.625 -3.854 -4.121 1 98.25 232 LYS B CA 1
ATOM 4578 C C . LYS B 1 232 ? 25.922 -4.113 -2.797 1 98.25 232 LYS B C 1
ATOM 4580 O O . LYS B 1 232 ? 25.625 -5.262 -2.461 1 98.25 232 LYS B O 1
ATOM 4585 N N . PRO B 1 233 ? 25.641 -2.977 -2.049 1 98 233 PRO B N 1
ATOM 4586 C CA . PRO B 1 233 ? 24.734 -3.182 -0.917 1 98 233 PRO B CA 1
ATOM 4587 C C . PRO B 1 233 ? 23.375 -3.725 -1.343 1 98 233 PRO B C 1
ATOM 4589 O O . PRO B 1 233 ? 22.938 -3.498 -2.475 1 98 233 PRO B O 1
ATOM 4592 N N . VAL B 1 234 ? 22.703 -4.402 -0.484 1 98.38 234 VAL B N 1
ATOM 4593 C CA . VAL B 1 234 ? 21.453 -5.098 -0.767 1 98.38 234 VAL B CA 1
ATOM 4594 C C . VAL B 1 234 ? 20.469 -4.137 -1.42 1 98.38 234 VAL B C 1
ATOM 4596 O O . VAL B 1 234 ? 19.797 -4.492 -2.396 1 98.38 234 VAL B O 1
ATOM 4599 N N . THR B 1 235 ? 20.438 -2.922 -0.97 1 98.44 235 THR B N 1
ATOM 4600 C CA . THR B 1 235 ? 19.438 -1.952 -1.4 1 98.44 235 THR B CA 1
ATOM 4601 C C . THR B 1 235 ? 19.703 -1.503 -2.834 1 98.44 235 THR B C 1
ATOM 4603 O O . THR B 1 235 ? 18.828 -0.894 -3.469 1 98.44 235 THR B O 1
ATOM 4606 N N . LYS B 1 236 ? 20.844 -1.816 -3.41 1 98.31 236 LYS B N 1
ATOM 4607 C CA . LYS B 1 236 ? 21.172 -1.437 -4.777 1 98.31 236 LYS B CA 1
ATOM 4608 C C . LYS B 1 236 ? 21.109 -2.639 -5.715 1 98.31 236 LYS B C 1
ATOM 4610 O O . LYS B 1 236 ? 21.281 -2.498 -6.93 1 98.31 236 LYS B O 1
ATOM 4615 N N . ARG B 1 237 ? 20.859 -3.789 -5.172 1 98.75 237 ARG B N 1
ATOM 4616 C CA . ARG B 1 237 ? 20.75 -5 -5.977 1 98.75 237 ARG B CA 1
ATOM 4617 C C . ARG B 1 237 ? 19.391 -5.094 -6.645 1 98.75 237 ARG B C 1
ATOM 4619 O O . ARG B 1 237 ? 18.453 -4.41 -6.238 1 98.75 237 ARG B O 1
ATOM 4626 N N . ARG B 1 238 ? 19.344 -5.879 -7.742 1 98.75 238 ARG B N 1
ATOM 4627 C CA . ARG B 1 238 ? 18.125 -6.059 -8.516 1 98.75 238 ARG B CA 1
ATOM 4628 C C . ARG B 1 238 ? 17.938 -7.516 -8.922 1 98.75 238 ARG B C 1
ATOM 4630 O O . ARG B 1 238 ? 18.906 -8.281 -8.961 1 98.75 238 ARG B O 1
ATOM 4637 N N . GLU B 1 239 ? 16.734 -7.871 -9.055 1 98.69 239 GLU B N 1
ATOM 4638 C CA . GLU B 1 239 ? 16.344 -9.07 -9.781 1 98.69 239 GLU B CA 1
ATOM 4639 C C . GLU B 1 239 ? 15.453 -8.727 -10.977 1 98.69 239 GLU B C 1
ATOM 4641 O O . GLU B 1 239 ? 14.633 -7.805 -10.898 1 98.69 239 GLU B O 1
ATOM 4646 N N . LEU B 1 240 ? 15.688 -9.398 -12.047 1 98.75 240 LEU B N 1
ATOM 4647 C CA . LEU B 1 240 ? 14.859 -9.281 -13.25 1 98.75 240 LEU B CA 1
ATOM 4648 C C . LEU B 1 240 ? 14.281 -10.633 -13.648 1 98.75 240 LEU B C 1
ATOM 4650 O O . LEU B 1 240 ? 15.016 -11.625 -13.711 1 98.75 240 LEU B O 1
ATOM 4654 N N . LEU B 1 241 ? 13 -10.664 -13.883 1 98.44 241 LEU B N 1
ATOM 4655 C CA . LEU B 1 241 ? 12.344 -11.852 -14.406 1 98.44 241 LEU B CA 1
ATOM 4656 C C . LEU B 1 241 ? 11.523 -11.523 -15.648 1 98.44 241 LEU B C 1
ATOM 4658 O O . LEU B 1 241 ? 10.719 -10.586 -15.633 1 98.44 241 LEU B O 1
ATOM 4662 N N . PHE B 1 242 ? 11.75 -12.289 -16.703 1 97.75 242 PHE B N 1
ATOM 4663 C CA . PHE B 1 242 ? 10.844 -12.273 -17.844 1 97.75 242 PHE B CA 1
ATOM 4664 C C . PHE B 1 242 ? 9.602 -13.109 -17.562 1 97.75 242 PHE B C 1
ATOM 4666 O O . PHE B 1 242 ? 9.688 -14.172 -16.938 1 97.75 242 PHE B O 1
ATOM 4673 N N . TYR B 1 243 ? 8.461 -12.648 -18.016 1 97.5 243 TYR B N 1
ATOM 4674 C CA . TYR B 1 243 ? 7.277 -13.484 -17.859 1 97.5 243 TYR B CA 1
ATOM 4675 C C . TYR B 1 243 ? 6.293 -13.242 -19 1 97.5 243 TYR B C 1
ATOM 4677 O O . TYR B 1 243 ? 6.27 -12.164 -19.594 1 97.5 243 TYR B O 1
ATOM 4685 N N . ARG B 1 244 ? 5.535 -14.195 -19.344 1 96.38 244 ARG B N 1
ATOM 4686 C CA . ARG B 1 244 ? 4.453 -14.141 -20.312 1 96.38 244 ARG B CA 1
ATOM 4687 C C . ARG B 1 244 ? 3.355 -15.141 -19.984 1 96.38 244 ARG B C 1
ATOM 4689 O O . ARG B 1 244 ? 3.553 -16.031 -19.156 1 96.38 244 ARG B O 1
ATOM 4696 N N . LEU B 1 245 ? 2.197 -14.977 -20.609 1 95.75 245 LEU B N 1
ATOM 4697 C CA . LEU B 1 245 ? 1.082 -15.891 -20.391 1 95.75 245 LEU B CA 1
ATOM 4698 C C . LEU B 1 245 ? 1.433 -17.297 -20.859 1 95.75 245 LEU B C 1
ATOM 4700 O O . LEU B 1 245 ? 2.066 -17.469 -21.906 1 95.75 245 LEU B O 1
ATOM 4704 N N . ARG B 1 246 ? 0.937 -18.266 -20.109 1 92.44 246 ARG B N 1
ATOM 4705 C CA . ARG B 1 246 ? 1.058 -19.656 -20.531 1 92.44 246 ARG B CA 1
ATOM 4706 C C . ARG B 1 246 ? 0.01 -20.016 -21.594 1 92.44 246 ARG B C 1
ATOM 4708 O O . ARG B 1 246 ? 0.233 -20.875 -22.422 1 92.44 246 ARG B O 1
ATOM 4715 N N . GLY B 1 247 ? -1.098 -19.391 -21.5 1 93 247 GLY B N 1
ATOM 4716 C CA . GLY B 1 247 ? -2.217 -19.641 -22.391 1 93 247 GLY B CA 1
ATOM 4717 C C . GLY B 1 247 ? -3 -18.375 -22.734 1 93 247 GLY B C 1
ATOM 4718 O O . GLY B 1 247 ? -2.746 -17.312 -22.172 1 93 247 GLY B O 1
ATOM 4719 N N . PRO B 1 248 ? -3.912 -18.547 -23.609 1 92.88 248 PRO B N 1
ATOM 4720 C CA . PRO B 1 248 ? -4.668 -17.375 -24.047 1 92.88 248 PRO B CA 1
ATOM 4721 C C . PRO B 1 248 ? -5.527 -16.781 -22.938 1 92.88 248 PRO B C 1
ATOM 4723 O O . PRO B 1 248 ? -6.031 -17.5 -22.078 1 92.88 248 PRO B O 1
ATOM 4726 N N . LEU B 1 249 ? -5.672 -15.531 -22.906 1 95 249 LEU B N 1
ATOM 4727 C CA . LEU B 1 249 ? -6.543 -14.727 -22.062 1 95 249 LEU B CA 1
ATOM 4728 C C . LEU B 1 249 ? -7.211 -13.617 -22.859 1 95 249 LEU B C 1
ATOM 4730 O O . LEU B 1 249 ? -6.535 -12.859 -23.562 1 95 249 LEU B O 1
ATOM 4734 N N . PRO B 1 250 ? -8.539 -13.578 -22.828 1 93.56 250 PRO B N 1
ATOM 4735 C CA . PRO B 1 250 ? -9.227 -12.578 -23.656 1 93.56 250 PRO B CA 1
ATOM 4736 C C . PRO B 1 250 ? -8.758 -11.148 -23.359 1 93.56 250 PRO B C 1
ATOM 4738 O O . PRO B 1 250 ? -8.75 -10.719 -22.203 1 93.56 250 PRO B O 1
ATOM 4741 N N . ALA B 1 251 ? -8.484 -10.414 -24.422 1 92.44 251 ALA B N 1
ATOM 4742 C CA . ALA B 1 251 ? -7.949 -9.062 -24.297 1 92.44 251 ALA B CA 1
ATOM 4743 C C . ALA B 1 251 ? -9.047 -8.07 -23.938 1 92.44 251 ALA B C 1
ATOM 4745 O O . ALA B 1 251 ? -8.766 -6.953 -23.5 1 92.44 251 ALA B O 1
ATOM 4746 N N . ASP B 1 252 ? -10.297 -8.359 -24.094 1 91.19 252 ASP B N 1
ATOM 4747 C CA . ASP B 1 252 ? -11.406 -7.438 -23.859 1 91.19 252 ASP B CA 1
ATOM 4748 C C . ASP B 1 252 ? -11.805 -7.418 -22.391 1 91.19 252 ASP B C 1
ATOM 4750 O O . ASP B 1 252 ? -12.742 -6.723 -22 1 91.19 252 ASP B O 1
ATOM 4754 N N . ASP B 1 253 ? -11.141 -8.188 -21.547 1 93.06 253 ASP B N 1
ATOM 4755 C CA . ASP B 1 253 ? -11.227 -8.078 -20.094 1 93.06 253 ASP B CA 1
ATOM 4756 C C . ASP B 1 253 ? -9.867 -7.715 -19.5 1 93.06 253 ASP B C 1
ATOM 4758 O O . ASP B 1 253 ? -9.211 -8.562 -18.891 1 93.06 253 ASP B O 1
ATOM 4762 N N . PRO B 1 254 ? -9.539 -6.488 -19.609 1 96.81 254 PRO B N 1
ATOM 4763 C CA . PRO B 1 254 ? -8.18 -6.074 -19.25 1 96.81 254 PRO B CA 1
ATOM 4764 C C . PRO B 1 254 ? -7.898 -6.227 -17.766 1 96.81 254 PRO B C 1
ATOM 4766 O O . PRO B 1 254 ? -6.738 -6.336 -17.359 1 96.81 254 PRO B O 1
ATOM 4769 N N . ASN B 1 255 ? -8.938 -6.215 -16.922 1 97.94 255 ASN B N 1
ATOM 4770 C CA . ASN B 1 255 ? -8.727 -6.395 -15.492 1 97.94 255 ASN B CA 1
ATOM 4771 C C . ASN B 1 255 ? -8.078 -7.742 -15.195 1 97.94 255 ASN B C 1
ATOM 4773 O O . ASN B 1 255 ? -7.23 -7.844 -14.297 1 97.94 255 ASN B O 1
ATOM 4777 N N . GLN B 1 256 ? -8.406 -8.766 -15.945 1 98.12 256 GLN B N 1
ATOM 4778 C CA . GLN B 1 256 ? -7.801 -10.078 -15.742 1 98.12 256 GLN B CA 1
ATOM 4779 C C . GLN B 1 256 ? -6.309 -10.047 -16.047 1 98.12 256 GLN B C 1
ATOM 4781 O O . GLN B 1 256 ? -5.523 -10.75 -15.398 1 98.12 256 GLN B O 1
ATOM 4786 N N . HIS B 1 257 ? -5.914 -9.289 -17.016 1 98.31 257 HIS B N 1
ATOM 4787 C CA . HIS B 1 257 ? -4.496 -9.164 -17.328 1 98.31 257 HIS B CA 1
ATOM 4788 C C . HIS B 1 257 ? -3.744 -8.438 -16.219 1 98.31 257 HIS B C 1
ATOM 4790 O O . HIS B 1 257 ? -2.639 -8.844 -15.852 1 98.31 257 HIS B O 1
ATOM 4796 N N . VAL B 1 258 ? -4.355 -7.371 -15.664 1 98.81 258 VAL B N 1
ATOM 4797 C CA . VAL B 1 258 ? -3.766 -6.699 -14.516 1 98.81 258 VAL B CA 1
ATOM 4798 C C . VAL B 1 258 ? -3.584 -7.695 -13.375 1 98.81 258 VAL B C 1
ATOM 4800 O O . VAL B 1 258 ? -2.557 -7.691 -12.688 1 98.81 258 VAL B O 1
ATOM 4803 N N . LEU B 1 259 ? -4.551 -8.555 -13.203 1 98.81 259 LEU B N 1
ATOM 4804 C CA . LEU B 1 259 ? -4.5 -9.539 -12.125 1 98.81 259 LEU B CA 1
ATOM 4805 C C . LEU B 1 259 ? -3.395 -10.562 -12.375 1 98.81 259 LEU B C 1
ATOM 4807 O O . LEU B 1 259 ? -2.773 -11.055 -11.43 1 98.81 259 LEU B O 1
ATOM 4811 N N . VAL B 1 260 ? -3.066 -10.891 -13.625 1 98.69 260 VAL B N 1
ATOM 4812 C CA . VAL B 1 260 ? -1.936 -11.758 -13.93 1 98.69 260 VAL B CA 1
ATOM 4813 C C . VAL B 1 260 ? -0.635 -11.086 -13.492 1 98.69 260 VAL B C 1
ATOM 4815 O O . VAL B 1 260 ? 0.246 -11.742 -12.93 1 98.69 260 VAL B O 1
ATOM 4818 N N . HIS B 1 261 ? -0.499 -9.758 -13.75 1 98.81 261 HIS B N 1
ATOM 4819 C CA . HIS B 1 261 ? 0.669 -9.023 -13.273 1 98.81 261 HIS B CA 1
ATOM 4820 C C . HIS B 1 261 ? 0.789 -9.094 -11.758 1 98.81 261 HIS B C 1
ATOM 4822 O O . HIS B 1 261 ? 1.885 -9.289 -11.227 1 98.81 261 HIS B O 1
ATOM 4828 N N . ALA B 1 262 ? -0.324 -8.984 -11.07 1 98.75 262 ALA B N 1
ATOM 4829 C CA . ALA B 1 262 ? -0.325 -9.07 -9.609 1 98.75 262 ALA B CA 1
ATOM 4830 C C . ALA B 1 262 ? 0.053 -10.477 -9.148 1 98.75 262 ALA B C 1
ATOM 4832 O O . ALA B 1 262 ? 0.814 -10.633 -8.195 1 98.75 262 ALA B O 1
ATOM 4833 N N . PHE B 1 263 ? -0.425 -11.477 -9.812 1 98.62 263 PHE B N 1
ATOM 4834 C CA . PHE B 1 263 ? -0.189 -12.867 -9.469 1 98.62 263 PHE B CA 1
ATOM 4835 C C . PHE B 1 263 ? 1.299 -13.195 -9.516 1 98.62 263 PHE B C 1
ATOM 4837 O O . PHE B 1 263 ? 1.851 -13.734 -8.555 1 98.62 263 PHE B O 1
ATOM 4844 N N . GLU B 1 264 ? 1.917 -12.867 -10.594 1 98.19 264 GLU B N 1
ATOM 4845 C CA . GLU B 1 264 ? 3.318 -13.242 -10.758 1 98.19 264 GLU B CA 1
ATOM 4846 C C . GLU B 1 264 ? 4.223 -12.398 -9.867 1 98.19 264 GLU B C 1
ATOM 4848 O O . GLU B 1 264 ? 5.312 -12.836 -9.492 1 98.19 264 GLU B O 1
ATOM 4853 N N . SER B 1 265 ? 3.812 -11.195 -9.461 1 98 265 SER B N 1
ATOM 4854 C CA . SER B 1 265 ? 4.645 -10.273 -8.695 1 98 265 SER B CA 1
ATOM 4855 C C . SER B 1 265 ? 4.977 -10.836 -7.316 1 98 265 SER B C 1
ATOM 4857 O O . SER B 1 265 ? 5.98 -10.461 -6.711 1 98 265 SER B O 1
ATOM 4859 N N . ASP B 1 266 ? 4.129 -11.703 -6.867 1 96.94 266 ASP B N 1
ATOM 4860 C CA . ASP B 1 266 ? 4.328 -12.297 -5.547 1 96.94 266 ASP B CA 1
ATOM 4861 C C . ASP B 1 266 ? 5.254 -13.508 -5.621 1 96.94 266 ASP B C 1
ATOM 4863 O O . ASP B 1 266 ? 5.719 -14 -4.594 1 96.94 266 ASP B O 1
ATOM 4867 N N . ARG B 1 267 ? 5.52 -14.016 -6.789 1 95.12 267 ARG B N 1
ATOM 4868 C CA . ARG B 1 267 ? 6.273 -15.258 -6.91 1 95.12 267 ARG B CA 1
ATOM 4869 C C . ARG B 1 267 ? 7.688 -15.094 -6.363 1 95.12 267 ARG B C 1
ATOM 4871 O O . ARG B 1 267 ? 8.477 -14.305 -6.891 1 95.12 267 ARG B O 1
ATOM 4878 N N . ASN B 1 268 ? 8.023 -15.82 -5.367 1 92 268 ASN B N 1
ATOM 4879 C CA . ASN B 1 268 ? 9.336 -15.914 -4.742 1 92 268 ASN B CA 1
ATOM 4880 C C . ASN B 1 268 ? 9.734 -14.594 -4.086 1 92 268 ASN B C 1
ATOM 4882 O O . ASN B 1 268 ? 10.906 -14.383 -3.76 1 92 268 ASN B O 1
ATOM 4886 N N . GLY B 1 269 ? 8.914 -13.625 -3.875 1 94.38 269 GLY B N 1
ATOM 4887 C CA . GLY B 1 269 ? 9.242 -12.281 -3.449 1 94.38 269 GLY B CA 1
ATOM 4888 C C . GLY B 1 269 ? 10.078 -12.242 -2.184 1 94.38 269 GLY B C 1
ATOM 4889 O O . GLY B 1 269 ? 11.289 -12 -2.236 1 94.38 269 GLY B O 1
ATOM 4890 N N . LEU B 1 270 ? 9.562 -12.648 -1.088 1 96.56 270 LEU B N 1
ATOM 4891 C CA . LEU B 1 270 ? 10.258 -12.555 0.191 1 96.56 270 LEU B CA 1
ATOM 4892 C C . LEU B 1 270 ? 11.438 -13.523 0.238 1 96.56 270 LEU B C 1
ATOM 4894 O O . LEU B 1 270 ? 12.414 -13.281 0.956 1 96.56 270 LEU B O 1
ATOM 4898 N N . LEU B 1 271 ? 11.367 -14.609 -0.514 1 97.56 271 LEU B N 1
ATOM 4899 C CA . LEU B 1 271 ? 12.484 -15.547 -0.575 1 97.56 271 LEU B CA 1
ATOM 4900 C C . LEU B 1 271 ? 13.711 -14.883 -1.192 1 97.56 271 LEU B C 1
ATOM 4902 O O . LEU B 1 271 ? 14.836 -15.07 -0.711 1 97.56 271 LEU B O 1
ATOM 4906 N N . MET B 1 272 ? 13.492 -14.078 -2.184 1 97.94 272 MET B N 1
ATOM 4907 C CA . MET B 1 272 ? 14.594 -13.336 -2.797 1 97.94 272 MET B CA 1
ATOM 4908 C C . MET B 1 272 ? 15.203 -12.352 -1.808 1 97.94 272 MET B C 1
ATOM 4910 O O . MET B 1 272 ? 16.422 -12.188 -1.759 1 97.94 272 MET B O 1
ATOM 4914 N N . VAL B 1 273 ? 14.352 -11.719 -1.005 1 98 273 VAL B N 1
ATOM 4915 C CA . VAL B 1 273 ? 14.875 -10.852 0.044 1 98 273 VAL B CA 1
ATOM 4916 C C . VAL B 1 273 ? 15.797 -11.656 0.964 1 98 273 VAL B C 1
ATOM 4918 O O . VAL B 1 273 ? 16.922 -11.234 1.253 1 98 273 VAL B O 1
ATOM 4921 N N . GLY B 1 274 ? 15.305 -12.812 1.384 1 97.5 274 GLY B N 1
ATOM 4922 C CA . GLY B 1 274 ? 16.094 -13.664 2.254 1 97.5 274 GLY B CA 1
ATOM 4923 C C . GLY B 1 274 ? 17.453 -14 1.68 1 97.5 274 GLY B C 1
ATOM 4924 O O . GLY B 1 274 ? 18.469 -13.953 2.389 1 97.5 274 GLY B O 1
ATOM 4925 N N . ASN B 1 275 ? 17.484 -14.32 0.393 1 97.81 275 ASN B N 1
ATOM 4926 C CA . ASN B 1 275 ? 18.766 -14.602 -0.266 1 97.81 275 ASN B CA 1
ATOM 4927 C C . ASN B 1 275 ? 19.703 -13.398 -0.21 1 97.81 275 ASN B C 1
ATOM 4929 O O . ASN B 1 275 ? 20.859 -13.531 0.164 1 97.81 275 ASN B O 1
ATOM 4933 N N . HIS B 1 276 ? 19.203 -12.266 -0.484 1 97.88 276 HIS B N 1
ATOM 4934 C CA . HIS B 1 276 ? 20.031 -11.078 -0.644 1 97.88 276 HIS B CA 1
ATOM 4935 C C . HIS B 1 276 ? 20.531 -10.57 0.705 1 97.88 276 HIS B C 1
ATOM 4937 O O . HIS B 1 276 ? 21.609 -9.969 0.788 1 97.88 276 HIS B O 1
ATOM 4943 N N . ILE B 1 277 ? 19.781 -10.859 1.778 1 96.81 277 ILE B N 1
ATOM 4944 C CA . ILE B 1 277 ? 20.219 -10.359 3.076 1 96.81 277 ILE B CA 1
ATOM 4945 C C . ILE B 1 277 ? 21.016 -11.438 3.801 1 96.81 277 ILE B C 1
ATOM 4947 O O . ILE B 1 277 ? 21.266 -11.328 5.004 1 96.81 277 ILE B O 1
ATOM 4951 N N . GLY B 1 278 ? 21.297 -12.531 3.125 1 95.56 278 GLY B N 1
ATOM 4952 C CA . GLY B 1 278 ? 22.25 -13.492 3.641 1 95.56 278 GLY B CA 1
ATOM 4953 C C . GLY B 1 278 ? 21.594 -14.664 4.355 1 95.56 278 GLY B C 1
ATOM 4954 O O . GLY B 1 278 ? 22.25 -15.375 5.117 1 95.56 278 GLY B O 1
ATOM 4955 N N . LEU B 1 279 ? 20.344 -14.852 4.16 1 95.62 279 LEU B N 1
ATOM 4956 C CA . LEU B 1 279 ? 19.641 -15.93 4.859 1 95.62 279 LEU B CA 1
ATOM 4957 C C . LEU B 1 279 ? 19.328 -17.078 3.912 1 95.62 279 LEU B C 1
ATOM 4959 O O . LEU B 1 279 ? 18.547 -17.969 4.25 1 95.62 279 LEU B O 1
ATOM 4963 N N . GLY B 1 280 ? 19.859 -17.094 2.754 1 96 280 GLY B N 1
ATOM 4964 C CA . GLY B 1 280 ? 19.562 -18.078 1.734 1 96 280 GLY B CA 1
ATOM 4965 C C . GLY B 1 280 ? 19.875 -19.5 2.16 1 96 280 GLY B C 1
ATOM 4966 O O . GLY B 1 280 ? 19.297 -20.453 1.646 1 96 280 GLY B O 1
ATOM 4967 N N . TRP B 1 281 ? 20.766 -19.656 3.131 1 95.62 281 TRP B N 1
ATOM 4968 C CA . TRP B 1 281 ? 21.172 -21 3.561 1 95.62 281 TRP B CA 1
ATOM 4969 C C . TRP B 1 281 ? 20.672 -21.297 4.965 1 95.62 281 TRP B C 1
ATOM 4971 O O . TRP B 1 281 ? 20.922 -22.375 5.508 1 95.62 281 TRP B O 1
ATOM 4981 N N . SER B 1 282 ? 19.938 -20.359 5.516 1 94 282 SER B N 1
ATOM 4982 C CA . SER B 1 282 ? 19.484 -20.531 6.891 1 94 282 SER B CA 1
ATOM 4983 C C . SER B 1 282 ? 18.062 -20.031 7.066 1 94 282 SER B C 1
ATOM 4985 O O . SER B 1 282 ? 17.609 -19.797 8.188 1 94 282 SER B O 1
ATOM 4987 N N . LEU B 1 283 ? 17.406 -19.906 5.941 1 94.25 283 LEU B N 1
ATOM 4988 C CA . LEU B 1 283 ? 16.062 -19.344 6.004 1 94.25 283 LEU B CA 1
ATOM 4989 C C . LEU B 1 283 ? 15.102 -20.281 6.73 1 94.25 283 LEU B C 1
ATOM 4991 O O . LEU B 1 283 ? 15.016 -21.469 6.391 1 94.25 283 LEU B O 1
ATOM 4995 N N . GLY B 1 284 ? 14.461 -19.766 7.742 1 92.5 284 GLY B N 1
ATOM 4996 C CA . GLY B 1 284 ? 13.438 -20.5 8.461 1 92.5 284 GLY B CA 1
ATOM 4997 C C . GLY B 1 284 ? 12.031 -20.219 7.969 1 92.5 284 GLY B C 1
ATOM 4998 O O . GLY B 1 284 ? 11.391 -21.078 7.363 1 92.5 284 GLY B O 1
ATOM 4999 N N . THR B 1 285 ? 11.586 -19.031 8.227 1 92.19 285 THR B N 1
ATOM 5000 C CA . THR B 1 285 ? 10.219 -18.641 7.875 1 92.19 285 THR B CA 1
ATOM 5001 C C . THR B 1 285 ? 10.219 -17.406 6.992 1 92.19 285 THR B C 1
ATOM 5003 O O . THR B 1 285 ? 10.961 -16.453 7.246 1 92.19 285 THR B O 1
ATOM 5006 N N . ALA B 1 286 ? 9.523 -17.531 5.945 1 95 286 ALA B N 1
ATOM 5007 C CA . ALA B 1 286 ? 9.172 -16.359 5.137 1 95 286 ALA B CA 1
ATOM 5008 C C . ALA B 1 286 ? 7.668 -16.297 4.895 1 95 286 ALA B C 1
ATOM 5010 O O . ALA B 1 286 ? 7.066 -17.266 4.418 1 95 286 ALA B O 1
ATOM 5011 N N . ALA B 1 287 ? 7.02 -15.203 5.262 1 95.62 287 ALA B N 1
ATOM 5012 C CA . ALA B 1 287 ? 5.574 -15.055 5.098 1 95.62 287 ALA B CA 1
ATOM 5013 C C . ALA B 1 287 ? 5.195 -13.602 4.828 1 95.62 287 ALA B C 1
ATOM 5015 O O . ALA B 1 287 ? 5.566 -12.711 5.59 1 95.62 287 ALA B O 1
ATOM 5016 N N . SER B 1 288 ? 4.426 -13.414 3.752 1 97.5 288 SER B N 1
ATOM 5017 C CA . SER B 1 288 ? 3.973 -12.07 3.416 1 97.5 288 SER B CA 1
ATOM 5018 C C . SER B 1 288 ? 2.998 -11.539 4.461 1 97.5 288 SER B C 1
ATOM 5020 O O . SER B 1 288 ? 2.154 -12.281 4.965 1 97.5 288 SER B O 1
ATOM 5022 N N . LEU B 1 289 ? 3.096 -10.297 4.785 1 98.19 289 LEU B N 1
ATOM 5023 C CA . LEU B 1 289 ? 2.129 -9.648 5.66 1 98.19 289 LEU B CA 1
ATOM 5024 C C . LEU B 1 289 ? 1.228 -8.703 4.871 1 98.19 289 LEU B C 1
ATOM 5026 O O . LEU B 1 289 ? 0.003 -8.852 4.883 1 98.19 289 LEU B O 1
ATOM 5030 N N . THR B 1 290 ? 1.834 -7.762 4.184 1 98.69 290 THR B N 1
ATOM 5031 C CA . THR B 1 290 ? 1.055 -6.836 3.367 1 98.69 290 THR B CA 1
ATOM 5032 C C . THR B 1 290 ? 1.639 -6.727 1.962 1 98.69 290 THR B C 1
ATOM 5034 O O . THR B 1 290 ? 2.838 -6.934 1.766 1 98.69 290 THR B O 1
ATOM 5037 N N . TYR B 1 291 ? 0.824 -6.461 1.008 1 98.75 291 TYR B N 1
ATOM 5038 C CA . TYR B 1 291 ? 1.218 -6.254 -0.381 1 98.75 291 TYR B CA 1
ATOM 5039 C C . TYR B 1 291 ? 0.341 -5.199 -1.045 1 98.75 291 TYR B C 1
ATOM 5041 O O . TYR B 1 291 ? -0.844 -5.434 -1.292 1 98.75 291 TYR B O 1
ATOM 5049 N N . ALA B 1 292 ? 0.925 -4.039 -1.307 1 98.81 292 ALA B N 1
ATOM 5050 C CA . ALA B 1 292 ? 0.257 -2.971 -2.045 1 98.81 292 ALA B CA 1
ATOM 5051 C C . ALA B 1 292 ? 0.667 -2.98 -3.516 1 98.81 292 ALA B C 1
ATOM 5053 O O . ALA B 1 292 ? 1.85 -3.127 -3.834 1 98.81 292 ALA B O 1
ATOM 5054 N N . PHE B 1 293 ? -0.281 -2.936 -4.402 1 98.88 293 PHE B N 1
ATOM 5055 C CA . PHE B 1 293 ? -0.087 -2.947 -5.848 1 98.88 293 PHE B CA 1
ATOM 5056 C C . PHE B 1 293 ? -0.826 -1.786 -6.5 1 98.88 293 PHE B C 1
ATOM 5058 O O . PHE B 1 293 ? -2.033 -1.626 -6.312 1 98.88 293 PHE B O 1
ATOM 5065 N N . VAL B 1 294 ? -0.126 -0.945 -7.27 1 98.88 294 VAL B N 1
ATOM 5066 C CA . VAL B 1 294 ? -0.718 0.226 -7.906 1 98.88 294 VAL B CA 1
ATOM 5067 C C . VAL B 1 294 ? -0.496 0.163 -9.414 1 98.88 294 VAL B C 1
ATOM 5069 O O . VAL B 1 294 ? 0.641 0.032 -9.875 1 98.88 294 VAL B O 1
ATOM 5072 N N . VAL B 1 295 ? -1.565 0.267 -10.133 1 98.62 295 VAL B N 1
ATOM 5073 C CA . VAL B 1 295 ? -1.505 0.338 -11.594 1 98.62 295 VAL B CA 1
ATOM 5074 C C . VAL B 1 295 ? -1.381 1.795 -12.031 1 98.62 295 VAL B C 1
ATOM 5076 O O . VAL B 1 295 ? -2.186 2.641 -11.633 1 98.62 295 VAL B O 1
ATOM 5079 N N . HIS B 1 296 ? -0.439 2.025 -12.891 1 97.75 296 HIS B N 1
ATOM 5080 C CA . HIS B 1 296 ? -0.113 3.408 -13.219 1 97.75 296 HIS B CA 1
ATOM 5081 C C . HIS B 1 296 ? -0.721 3.816 -14.555 1 97.75 296 HIS B C 1
ATOM 5083 O O . HIS B 1 296 ? -0.715 4.996 -14.906 1 97.75 296 HIS B O 1
ATOM 5089 N N . VAL B 1 297 ? -1.264 2.877 -15.281 1 96.88 297 VAL B N 1
ATOM 5090 C CA . VAL B 1 297 ? -1.771 3.111 -16.625 1 96.88 297 VAL B CA 1
ATOM 5091 C C . VAL B 1 297 ? -3.252 2.744 -16.688 1 96.88 297 VAL B C 1
ATOM 5093 O O . VAL B 1 297 ? -3.807 2.203 -15.734 1 96.88 297 VAL B O 1
ATOM 5096 N N . ASN B 1 298 ? -3.842 3.141 -17.844 1 96.19 298 ASN B N 1
ATOM 5097 C CA . ASN B 1 298 ? -5.133 2.518 -18.125 1 96.19 298 ASN B CA 1
ATOM 5098 C C . ASN B 1 298 ? -4.988 1.018 -18.375 1 96.19 298 ASN B C 1
ATOM 5100 O O . ASN B 1 298 ? -4.027 0.579 -19 1 96.19 298 ASN B O 1
ATOM 5104 N N . VAL B 1 299 ? -5.973 0.26 -17.906 1 96.75 299 VAL B N 1
ATOM 5105 C CA . VAL B 1 299 ? -5.793 -1.184 -17.797 1 96.75 299 VAL B CA 1
ATOM 5106 C C . VAL B 1 299 ? -5.602 -1.788 -19.188 1 96.75 299 VAL B C 1
ATOM 5108 O O . VAL B 1 299 ? -4.98 -2.842 -19.328 1 96.75 299 VAL B O 1
ATOM 5111 N N . ASP B 1 300 ? -6.035 -1.124 -20.25 1 95.25 300 ASP B N 1
ATOM 5112 C CA . ASP B 1 300 ? -5.84 -1.636 -21.609 1 95.25 300 ASP B CA 1
ATOM 5113 C C . ASP B 1 300 ? -4.359 -1.7 -21.969 1 95.25 300 ASP B C 1
ATOM 5115 O O . ASP B 1 300 ? -3.945 -2.523 -22.781 1 95.25 300 ASP B O 1
ATOM 5119 N N . GLU B 1 301 ? -3.568 -0.901 -21.297 1 95.5 301 GLU B N 1
ATOM 5120 C CA . GLU B 1 301 ? -2.133 -0.851 -21.562 1 95.5 301 GLU B CA 1
ATOM 5121 C C . GLU B 1 301 ? -1.396 -1.974 -20.844 1 95.5 301 GLU B C 1
ATOM 5123 O O . GLU B 1 301 ? -0.202 -2.184 -21.062 1 95.5 301 GLU B O 1
ATOM 5128 N N . ALA B 1 302 ? -2.152 -2.734 -20.031 1 97.31 302 ALA B N 1
ATOM 5129 C CA . ALA B 1 302 ? -1.555 -3.832 -19.266 1 97.31 302 ALA B CA 1
ATOM 5130 C C . ALA B 1 302 ? -1.9 -5.18 -19.891 1 97.31 302 ALA B C 1
ATOM 5132 O O . ALA B 1 302 ? -1.596 -6.23 -19.312 1 97.31 302 ALA B O 1
ATOM 5133 N N . VAL B 1 303 ? -2.477 -5.199 -21.031 1 97.25 303 VAL B N 1
ATOM 5134 C CA . VAL B 1 303 ? -2.932 -6.418 -21.688 1 97.25 303 VAL B CA 1
ATOM 5135 C C . VAL B 1 303 ? -1.738 -7.152 -22.297 1 97.25 303 VAL B C 1
ATOM 5137 O O . VAL B 1 303 ? -0.935 -6.555 -23.016 1 97.25 303 VAL B O 1
ATOM 5140 N N . MET B 1 304 ? -1.627 -8.438 -22 1 97 304 MET B N 1
ATOM 5141 C CA . MET B 1 304 ? -0.549 -9.297 -22.484 1 97 304 MET B CA 1
ATOM 5142 C C . MET B 1 304 ? -0.925 -9.938 -23.828 1 97 304 MET B C 1
ATOM 5144 O O . MET B 1 304 ? -2.105 -10.156 -24.094 1 97 3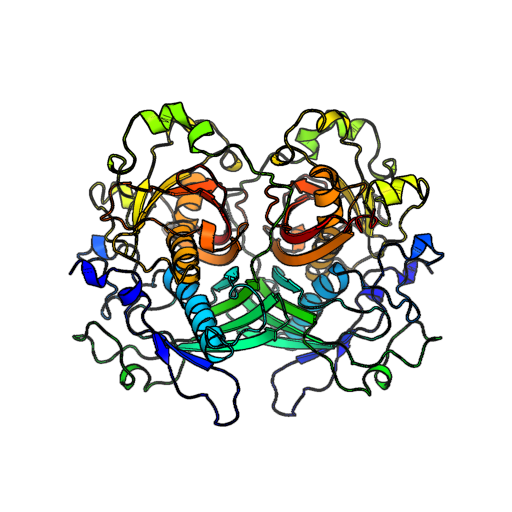04 MET B O 1
ATOM 5148 N N . ASN B 1 305 ? 0.116 -10.242 -24.531 1 93.56 305 ASN B N 1
ATOM 5149 C CA . ASN B 1 305 ? -0.098 -10.93 -25.797 1 93.56 305 ASN B CA 1
ATOM 5150 C C . ASN B 1 305 ? -0.492 -12.391 -25.578 1 93.56 305 ASN B C 1
ATOM 5152 O O . ASN B 1 305 ? -0.061 -13.016 -24.609 1 93.56 305 ASN B O 1
ATOM 5156 N N . ASP B 1 306 ? -1.261 -12.812 -26.516 1 90.25 306 ASP B N 1
ATOM 5157 C CA . ASP B 1 306 ? -1.476 -14.258 -26.594 1 90.25 306 ASP B CA 1
ATOM 5158 C C . ASP B 1 306 ? -0.164 -14.992 -26.859 1 90.25 306 ASP B C 1
ATOM 5160 O O . ASP B 1 306 ? 0.542 -14.695 -27.812 1 90.25 306 ASP B O 1
ATOM 5164 N N . PRO B 1 307 ? 0.119 -15.93 -26.016 1 87.62 307 PRO B N 1
ATOM 5165 C CA . PRO B 1 307 ? 1.422 -16.578 -26.156 1 87.62 307 PRO B CA 1
ATOM 5166 C C . PRO B 1 307 ? 1.538 -17.375 -27.469 1 87.62 307 PRO B C 1
ATOM 5168 O O . PRO B 1 307 ? 2.645 -17.719 -27.875 1 87.62 307 PRO B O 1
ATOM 5171 N N . SER B 1 308 ? 0.492 -17.672 -28.062 1 83.94 308 SER B N 1
ATOM 5172 C CA . SER B 1 308 ? 0.499 -18.406 -29.328 1 83.94 308 SER B CA 1
ATOM 5173 C C . SER B 1 308 ? 0.712 -17.469 -30.516 1 83.94 308 SER B C 1
ATOM 5175 O O . SER B 1 308 ? 0.892 -17.922 -31.641 1 83.94 308 SER B O 1
ATOM 5177 N N . GLY B 1 309 ? 0.742 -16.203 -30.156 1 81.75 309 GLY B N 1
ATOM 5178 C CA . GLY B 1 309 ? 0.898 -15.234 -31.234 1 81.75 309 GLY B CA 1
ATOM 5179 C C . GLY B 1 309 ? 2.338 -15.078 -31.688 1 81.75 309 GLY B C 1
ATOM 5180 O O . GLY B 1 309 ? 3.227 -15.789 -31.219 1 81.75 309 GLY B O 1
ATOM 5181 N N . ALA B 1 310 ? 2.506 -14.234 -32.688 1 74.19 310 ALA B N 1
ATOM 5182 C CA . ALA B 1 310 ? 3.783 -14.047 -33.375 1 74.19 310 ALA B CA 1
ATOM 5183 C C . ALA B 1 310 ? 4.789 -13.336 -32.469 1 74.19 310 ALA B C 1
ATOM 5185 O O . ALA B 1 310 ? 5.996 -13.562 -32.562 1 74.19 310 ALA B O 1
ATOM 5186 N N . GLU B 1 311 ? 4.305 -12.555 -31.641 1 76.81 311 GLU B N 1
ATOM 5187 C CA . GLU B 1 311 ? 5.203 -11.758 -30.797 1 76.81 311 GLU B CA 1
ATOM 5188 C C . GLU B 1 311 ? 5.289 -12.336 -29.391 1 76.81 311 GLU B C 1
ATOM 5190 O O . GLU B 1 311 ? 4.266 -12.633 -28.781 1 76.81 311 GLU B O 1
ATOM 5195 N N . ASP B 1 312 ? 6.492 -12.672 -28.969 1 72.69 312 ASP B N 1
ATOM 5196 C CA . ASP B 1 312 ? 6.672 -13.328 -27.672 1 72.69 312 ASP B CA 1
ATOM 5197 C 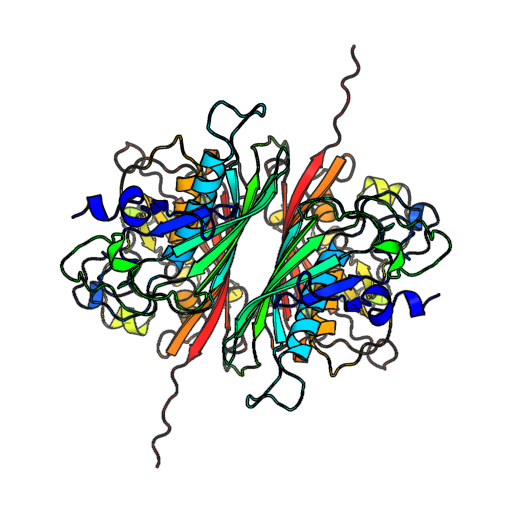C . ASP B 1 312 ? 6.129 -12.461 -26.531 1 72.69 312 ASP B C 1
ATOM 5199 O O . ASP B 1 312 ? 5.465 -12.961 -25.625 1 72.69 312 ASP B O 1
ATOM 5203 N N . GLY B 1 313 ? 6.203 -11.18 -26.641 1 88.19 313 GLY B N 1
ATOM 5204 C CA . GLY B 1 313 ? 5.539 -10.273 -25.719 1 88.19 313 GLY B CA 1
ATOM 5205 C C . GLY B 1 313 ? 6.016 -10.422 -24.281 1 88.19 313 GLY B C 1
ATOM 5206 O O . GLY B 1 313 ? 5.211 -10.422 -23.359 1 88.19 313 GLY B O 1
ATOM 5207 N N . TRP B 1 314 ? 7.297 -10.711 -24.047 1 96.31 314 TRP B N 1
ATOM 5208 C CA . TRP B 1 314 ? 7.859 -10.898 -22.719 1 96.31 314 TRP B CA 1
ATOM 5209 C C . TRP B 1 314 ? 7.832 -9.602 -21.922 1 96.31 314 TRP B C 1
ATOM 5211 O O . TRP B 1 314 ? 8.367 -8.578 -22.375 1 96.31 314 TRP B O 1
ATOM 5221 N N . TRP B 1 315 ? 7.18 -9.688 -20.828 1 98.44 315 TRP B N 1
ATOM 5222 C CA . TRP B 1 315 ? 7.188 -8.602 -19.844 1 98.44 315 TRP B CA 1
ATOM 5223 C C . TRP B 1 315 ? 8.352 -8.766 -18.875 1 98.44 315 TRP B C 1
ATOM 5225 O O . TRP B 1 315 ? 9.008 -9.805 -18.844 1 98.44 315 TRP B O 1
ATOM 5235 N N . ILE B 1 316 ? 8.688 -7.664 -18.109 1 98.75 316 ILE B N 1
ATOM 5236 C CA . ILE B 1 316 ? 9.766 -7.75 -17.141 1 98.75 316 ILE B CA 1
ATOM 5237 C C . ILE B 1 316 ? 9.258 -7.332 -15.758 1 98.75 316 ILE B C 1
ATOM 5239 O O . ILE B 1 316 ? 8.609 -6.293 -15.625 1 98.75 316 ILE B O 1
ATOM 5243 N N . GLN B 1 317 ? 9.477 -8.18 -14.82 1 98.81 317 GLN B N 1
ATOM 5244 C CA . GLN B 1 317 ? 9.398 -7.836 -13.406 1 98.81 317 GLN B CA 1
ATOM 5245 C C . GLN B 1 317 ? 10.766 -7.398 -12.875 1 98.81 317 GLN B C 1
ATOM 5247 O O . GLN B 1 317 ? 11.742 -8.133 -12.984 1 98.81 317 GLN B O 1
ATOM 5252 N N . GLU B 1 318 ? 10.836 -6.234 -12.375 1 98.88 318 GLU B N 1
ATOM 5253 C CA . GLU B 1 318 ? 12.047 -5.734 -11.719 1 98.88 318 GLU B CA 1
ATOM 5254 C C . GLU B 1 318 ? 11.852 -5.652 -10.211 1 98.88 318 GLU B C 1
ATOM 5256 O O . GLU B 1 318 ? 10.938 -4.98 -9.727 1 98.88 318 GLU B O 1
ATOM 5261 N N . VAL B 1 319 ? 12.773 -6.297 -9.438 1 98.81 319 VAL B N 1
ATOM 5262 C CA . VAL B 1 319 ? 12.617 -6.359 -7.992 1 98.81 319 VAL B CA 1
ATOM 5263 C C . VAL B 1 319 ? 13.797 -5.66 -7.312 1 98.81 319 VAL B C 1
ATOM 5265 O O . VAL B 1 319 ? 14.945 -5.82 -7.727 1 98.81 319 VAL B O 1
ATOM 5268 N N . SER B 1 320 ? 13.516 -4.852 -6.328 1 98.69 320 SER B N 1
ATOM 5269 C CA . SER B 1 320 ? 14.508 -4.242 -5.449 1 98.69 320 SER B CA 1
ATOM 5270 C C . SER B 1 320 ? 14.188 -4.516 -3.984 1 98.69 320 SER B C 1
ATOM 5272 O O . SER B 1 320 ? 13.078 -4.93 -3.65 1 98.69 320 SER B O 1
ATOM 5274 N N . PHE B 1 321 ? 15.164 -4.32 -3.117 1 98.56 321 PHE B N 1
ATOM 5275 C CA . PHE B 1 321 ? 15.086 -4.691 -1.709 1 98.56 321 PHE B CA 1
ATOM 5276 C C . PHE B 1 321 ? 15.414 -3.498 -0.817 1 98.56 321 PHE B C 1
ATOM 5278 O O . PHE B 1 321 ? 16.5 -3.422 -0.246 1 98.56 321 PHE B O 1
ATOM 5285 N N . PRO B 1 322 ? 14.406 -2.678 -0.557 1 98.19 322 PRO B N 1
ATOM 5286 C CA . PRO B 1 322 ? 14.695 -1.372 0.043 1 98.19 322 PRO B CA 1
ATOM 5287 C C . PRO B 1 322 ? 15.016 -1.464 1.531 1 98.19 322 PRO B C 1
ATOM 5289 O O . PRO B 1 322 ? 15.68 -0.576 2.08 1 98.19 322 PRO B O 1
ATOM 5292 N N . ARG B 1 323 ? 14.492 -2.521 2.205 1 98.31 323 ARG B N 1
ATOM 5293 C CA . ARG B 1 323 ? 14.625 -2.504 3.658 1 98.31 323 ARG B CA 1
ATOM 5294 C C . ARG B 1 323 ? 14.508 -3.91 4.238 1 98.31 323 ARG B C 1
ATOM 5296 O O . ARG B 1 323 ? 13.672 -4.699 3.799 1 98.31 323 ARG B O 1
ATOM 5303 N N . ALA B 1 324 ? 15.289 -4.219 5.176 1 97.5 324 ALA B N 1
ATOM 5304 C CA . ALA B 1 324 ? 15.141 -5.395 6.027 1 97.5 324 ALA B CA 1
ATOM 5305 C C . ALA B 1 324 ? 15.539 -5.082 7.469 1 97.5 324 ALA B C 1
ATOM 5307 O O . ALA B 1 324 ? 16.5 -4.348 7.711 1 97.5 324 ALA B O 1
ATOM 5308 N N . GLY B 1 325 ? 14.75 -5.539 8.359 1 94.06 325 GLY B N 1
ATOM 5309 C CA . GLY B 1 325 ? 15.047 -5.371 9.773 1 94.06 325 GLY B CA 1
ATOM 5310 C C . GLY B 1 325 ? 13.969 -5.941 10.68 1 94.06 325 GLY B C 1
ATOM 5311 O O . GLY B 1 325 ? 12.828 -6.137 10.25 1 94.06 325 GLY B O 1
ATOM 5312 N N . GLN B 1 326 ? 14.406 -6.281 11.844 1 91.5 326 GLN B N 1
ATOM 5313 C CA . GLN B 1 326 ? 13.484 -6.754 12.875 1 91.5 326 GLN B CA 1
ATOM 5314 C C . GLN B 1 326 ? 12.711 -7.98 12.398 1 91.5 326 GLN B C 1
ATOM 5316 O O . GLN B 1 326 ? 11.492 -8.055 12.57 1 91.5 326 GLN B O 1
ATOM 5321 N N . GLY B 1 327 ? 13.352 -8.82 11.719 1 93.31 327 GLY B N 1
ATOM 5322 C CA . GLY B 1 327 ? 12.75 -10.07 11.281 1 93.31 327 GLY B CA 1
ATOM 5323 C C . GLY B 1 327 ? 11.82 -9.898 10.094 1 93.31 327 GLY B C 1
ATOM 5324 O O . GLY B 1 327 ? 11.008 -10.781 9.797 1 93.31 327 GLY B O 1
ATOM 5325 N N . ARG B 1 328 ? 11.945 -8.758 9.5 1 96.75 328 ARG B N 1
ATOM 5326 C CA . ARG B 1 328 ? 11.086 -8.477 8.359 1 96.75 328 ARG B CA 1
ATOM 5327 C C . ARG B 1 328 ? 11.891 -7.988 7.164 1 96.75 328 ARG B C 1
ATOM 5329 O O . ARG B 1 328 ? 13.062 -7.617 7.309 1 96.75 328 ARG B O 1
ATOM 5336 N N . GLY B 1 329 ? 11.328 -8.109 6.031 1 97.5 329 GLY B N 1
ATOM 5337 C CA . GLY B 1 329 ? 11.883 -7.57 4.801 1 97.5 329 GLY B CA 1
ATOM 5338 C C . GLY B 1 329 ? 10.836 -6.984 3.877 1 97.5 329 GLY B C 1
ATOM 5339 O O . GLY B 1 329 ? 9.664 -7.363 3.939 1 97.5 329 GLY B O 1
ATOM 5340 N N . ALA B 1 330 ? 11.32 -6.012 3.111 1 98.44 330 ALA B N 1
ATOM 5341 C CA . ALA B 1 330 ? 10.461 -5.383 2.115 1 98.44 330 ALA B CA 1
ATOM 5342 C C . ALA B 1 330 ? 11.055 -5.504 0.717 1 98.44 330 ALA B C 1
ATOM 5344 O O . ALA B 1 330 ? 12.281 -5.547 0.559 1 98.44 330 ALA B O 1
ATOM 5345 N N . LEU B 1 331 ? 10.219 -5.602 -0.243 1 98.62 331 LEU B N 1
ATOM 5346 C CA . LEU B 1 331 ? 10.641 -5.531 -1.638 1 98.62 331 LEU B CA 1
ATOM 5347 C C . LEU B 1 331 ? 9.695 -4.66 -2.449 1 98.62 331 LEU B C 1
ATOM 5349 O O . LEU B 1 331 ? 8.547 -4.434 -2.045 1 98.62 331 LEU B O 1
ATOM 5353 N N . MET B 1 332 ? 10.203 -4.125 -3.463 1 98.62 332 MET B N 1
ATOM 5354 C CA . MET B 1 332 ? 9.43 -3.385 -4.457 1 98.62 332 MET B CA 1
ATOM 5355 C C . MET B 1 332 ? 9.531 -4.051 -5.828 1 98.62 332 MET B C 1
ATOM 5357 O O . MET B 1 332 ? 10.625 -4.391 -6.277 1 98.62 332 MET B O 1
ATOM 5361 N N . CYS B 1 333 ? 8.383 -4.254 -6.441 1 98.56 333 CYS B N 1
ATOM 5362 C CA . CYS B 1 333 ? 8.297 -4.84 -7.773 1 98.56 333 CYS B CA 1
ATOM 5363 C C . CYS B 1 333 ? 7.754 -3.832 -8.781 1 98.56 333 CYS B C 1
ATOM 5365 O O . CYS B 1 333 ? 6.746 -3.17 -8.516 1 98.56 333 CYS B O 1
ATOM 5367 N N . LYS B 1 334 ? 8.438 -3.732 -9.836 1 98.81 334 LYS B N 1
ATOM 5368 C CA . LYS B 1 334 ? 7.957 -2.939 -10.961 1 98.81 334 LYS B CA 1
ATOM 5369 C C . LYS B 1 334 ? 7.691 -3.82 -12.18 1 98.81 334 LYS B C 1
ATOM 5371 O O . LYS B 1 334 ? 8.516 -4.668 -12.531 1 98.81 334 LYS B O 1
ATOM 5376 N N . MET B 1 335 ? 6.566 -3.611 -12.812 1 98.81 335 MET B N 1
ATOM 5377 C CA . MET B 1 335 ? 6.199 -4.352 -14.016 1 98.81 335 MET B CA 1
ATOM 5378 C C . MET B 1 335 ? 6.398 -3.498 -15.266 1 98.81 335 MET B C 1
ATOM 5380 O O . MET B 1 335 ? 5.871 -2.387 -15.344 1 98.81 335 MET B O 1
ATOM 5384 N N . TRP B 1 336 ? 7.086 -4.066 -16.203 1 98.88 336 TRP B N 1
ATOM 5385 C CA . TRP B 1 336 ? 7.418 -3.348 -17.438 1 98.88 336 TRP B CA 1
ATOM 5386 C C . TRP B 1 336 ? 6.879 -4.078 -18.656 1 98.88 336 TRP B C 1
ATOM 5388 O O . TRP B 1 336 ? 7.109 -5.277 -18.828 1 98.88 336 TRP B O 1
ATOM 5398 N N . SER B 1 337 ? 6.219 -3.334 -19.484 1 98.5 337 SER B N 1
ATOM 5399 C CA . SER B 1 337 ? 5.73 -3.904 -20.734 1 98.5 337 SER B CA 1
ATOM 5400 C C . SER B 1 337 ? 6.875 -4.203 -21.688 1 98.5 337 SER B C 1
ATOM 5402 O O . SER B 1 337 ? 7.996 -3.725 -21.5 1 98.5 337 SER B O 1
ATOM 5404 N N . PRO B 1 338 ? 6.582 -5.023 -22.703 1 97 338 PRO B N 1
ATOM 5405 C CA . PRO B 1 338 ? 7.617 -5.316 -23.688 1 97 338 PRO B CA 1
ATOM 5406 C C . PRO B 1 338 ? 8.188 -4.051 -24.328 1 97 338 PRO B C 1
ATOM 5408 O O . PRO B 1 338 ? 9.359 -4.031 -24.719 1 97 338 PRO B O 1
ATOM 5411 N N . SER B 1 339 ? 7.426 -3.004 -24.406 1 96.19 339 SER B N 1
ATOM 5412 C CA . SER B 1 339 ? 7.879 -1.759 -25.016 1 96.19 339 SER B CA 1
ATOM 5413 C C . SER B 1 339 ? 8.508 -0.83 -23.984 1 96.19 339 SER B C 1
ATOM 5415 O O . SER B 1 339 ? 8.883 0.299 -24.312 1 96.19 339 SER B O 1
ATOM 5417 N N . GLY B 1 340 ? 8.539 -1.228 -22.75 1 97.81 340 GLY B N 1
ATOM 5418 C CA . GLY B 1 340 ? 9.25 -0.464 -21.734 1 97.81 340 GLY B CA 1
ATOM 5419 C C . GLY B 1 340 ? 8.344 0.479 -20.953 1 97.81 340 GLY B C 1
ATOM 5420 O O . GLY B 1 340 ? 8.812 1.456 -20.375 1 97.81 340 GLY B O 1
ATOM 5421 N N . VAL B 1 341 ? 7.059 0.256 -20.969 1 97.94 341 VAL B N 1
ATOM 5422 C CA . VAL B 1 341 ? 6.141 1.062 -20.172 1 97.94 341 VAL B CA 1
ATOM 5423 C C . VAL B 1 341 ? 6.059 0.501 -18.75 1 97.94 341 VAL B C 1
ATOM 5425 O O . VAL B 1 341 ? 5.832 -0.697 -18.562 1 97.94 341 VAL B O 1
ATOM 5428 N N . HIS B 1 342 ? 6.301 1.376 -17.766 1 98.69 342 HIS B N 1
ATOM 5429 C CA . HIS B 1 342 ? 6.105 1.021 -16.359 1 98.69 342 HIS B CA 1
ATOM 5430 C C . HIS B 1 342 ? 4.625 0.972 -16 1 98.69 342 HIS B C 1
ATOM 5432 O O . HIS B 1 342 ? 4 2.014 -15.781 1 98.69 342 HIS B O 1
ATOM 5438 N N . VAL B 1 343 ? 4.09 -0.235 -15.82 1 98.44 343 VAL B N 1
ATOM 5439 C CA . VAL B 1 343 ? 2.633 -0.333 -15.805 1 98.44 343 VAL B CA 1
ATOM 5440 C C . VAL B 1 343 ? 2.141 -0.424 -14.359 1 98.44 343 VAL B C 1
ATOM 5442 O O . VAL B 1 343 ? 1.011 -0.033 -14.055 1 98.44 343 VAL B O 1
ATOM 5445 N N . ALA B 1 344 ? 2.939 -0.931 -13.469 1 98.81 344 ALA B N 1
ATOM 5446 C CA . ALA B 1 344 ? 2.479 -1.105 -12.094 1 98.81 344 ALA B CA 1
ATOM 5447 C C . ALA B 1 344 ? 3.656 -1.217 -11.133 1 98.81 344 ALA B C 1
ATOM 5449 O O . ALA B 1 344 ? 4.777 -1.525 -11.547 1 98.81 344 ALA B O 1
ATOM 5450 N N . THR B 1 345 ? 3.4 -0.911 -9.891 1 98.81 345 THR B N 1
ATOM 5451 C CA . THR B 1 345 ? 4.355 -1.057 -8.797 1 98.81 345 THR B CA 1
ATOM 5452 C C . THR B 1 345 ? 3.736 -1.83 -7.633 1 98.81 345 THR B C 1
ATOM 5454 O O . THR B 1 345 ? 2.596 -1.566 -7.242 1 98.81 345 THR B O 1
ATOM 5457 N N . GLY B 1 346 ? 4.484 -2.807 -7.207 1 98.69 346 GLY B N 1
ATOM 5458 C CA . GLY B 1 346 ? 4.129 -3.514 -5.984 1 98.69 346 GLY B CA 1
ATOM 5459 C C . GLY B 1 346 ? 5.102 -3.273 -4.852 1 98.69 346 GLY B C 1
ATOM 5460 O O . GLY B 1 346 ? 6.312 -3.191 -5.07 1 98.69 346 GLY B O 1
ATOM 5461 N N . TYR B 1 347 ? 4.586 -3.109 -3.607 1 98.81 347 TYR B N 1
ATOM 5462 C CA . TYR B 1 347 ? 5.375 -3.023 -2.383 1 98.81 347 TYR B CA 1
ATOM 5463 C C . TYR B 1 347 ? 4.93 -4.074 -1.372 1 98.81 347 TYR B C 1
ATOM 5465 O O . TYR B 1 347 ? 3.801 -4.027 -0.875 1 98.81 347 TYR B O 1
ATOM 5473 N N . GLN B 1 348 ? 5.816 -4.996 -1.103 1 98.69 348 GLN B N 1
ATOM 5474 C CA . GLN B 1 348 ? 5.512 -6.121 -0.228 1 98.69 348 GLN B CA 1
ATOM 5475 C C . GLN B 1 348 ? 6.395 -6.105 1.017 1 98.69 348 GLN B C 1
ATOM 5477 O O . GLN B 1 348 ? 7.578 -5.766 0.94 1 98.69 348 GLN B O 1
ATOM 5482 N N . ASP B 1 349 ? 5.773 -6.395 2.121 1 97.75 349 ASP B N 1
ATOM 5483 C CA . ASP B 1 349 ? 6.469 -6.543 3.395 1 97.75 349 ASP B CA 1
ATOM 5484 C C . ASP B 1 349 ? 6.047 -7.828 4.105 1 97.75 349 ASP B C 1
ATOM 5486 O O . ASP B 1 349 ? 4.875 -8.211 4.062 1 97.75 349 ASP B O 1
ATOM 5490 N N . GLY B 1 350 ? 7.023 -8.484 4.707 1 97.62 350 GLY B N 1
ATOM 5491 C CA . GLY B 1 350 ? 6.68 -9.711 5.398 1 97.62 350 GLY B CA 1
ATOM 5492 C C . GLY B 1 350 ? 7.77 -10.188 6.344 1 97.62 350 GLY B C 1
ATOM 5493 O O . GLY B 1 350 ? 8.812 -9.555 6.465 1 97.62 350 GLY B O 1
ATOM 5494 N N . ILE B 1 351 ? 7.516 -11.289 6.984 1 96.44 351 ILE B N 1
ATOM 5495 C CA . ILE B 1 351 ? 8.414 -11.938 7.934 1 96.44 351 ILE B CA 1
ATOM 5496 C C . ILE B 1 351 ? 9.516 -12.68 7.18 1 96.44 351 ILE B C 1
ATOM 5498 O O . ILE B 1 351 ? 9.25 -13.352 6.18 1 96.44 351 ILE B O 1
ATOM 5502 N N . ILE B 1 352 ? 10.695 -12.461 7.602 1 95.88 352 ILE B N 1
ATOM 5503 C CA . ILE B 1 352 ? 11.852 -13.234 7.145 1 95.88 352 ILE B CA 1
ATOM 5504 C C . ILE B 1 352 ? 12.719 -13.625 8.336 1 95.88 352 ILE B C 1
ATOM 5506 O O . ILE B 1 352 ? 13.461 -12.797 8.867 1 95.88 352 ILE B O 1
ATOM 5510 N N . ARG B 1 353 ? 12.695 -14.891 8.664 1 92.69 353 ARG B N 1
ATOM 5511 C CA . ARG B 1 353 ? 13.367 -15.344 9.883 1 92.69 353 ARG B CA 1
ATOM 5512 C C . ARG B 1 353 ? 14.383 -16.438 9.57 1 92.69 353 ARG B C 1
ATOM 5514 O O . ARG B 1 353 ? 14.141 -17.297 8.711 1 92.69 353 ARG B O 1
ATOM 5521 N N . GLU B 1 354 ? 15.359 -16.312 10.312 1 91.12 354 GLU B N 1
ATOM 5522 C CA . GLU B 1 354 ? 16.359 -17.391 10.266 1 91.12 354 GLU B CA 1
ATOM 5523 C C . GLU B 1 354 ? 15.875 -18.609 11.031 1 91.12 354 GLU B C 1
ATOM 5525 O O . GLU B 1 354 ? 15.102 -18.5 11.984 1 91.12 354 GLU B O 1
ATOM 5530 N N . ARG B 1 355 ? 16.375 -19.719 10.547 1 90.12 355 ARG B N 1
ATOM 5531 C CA . ARG B 1 355 ? 16.062 -20.953 11.25 1 90.12 355 ARG B CA 1
ATOM 5532 C C . ARG B 1 355 ? 16.625 -20.938 12.664 1 90.12 355 ARG B C 1
ATOM 5534 O O . ARG B 1 355 ? 17.75 -20.469 12.891 1 90.12 355 ARG B O 1
ATOM 5541 N N . LYS B 1 356 ? 15.859 -21.391 13.672 1 78.5 356 LYS B N 1
ATOM 5542 C CA . LYS B 1 356 ? 16.344 -21.484 15.047 1 78.5 356 LYS B CA 1
ATOM 5543 C C . LYS B 1 356 ? 17.328 -22.641 15.203 1 78.5 356 LYS B C 1
ATOM 5545 O O . LYS B 1 356 ? 17.062 -23.75 14.719 1 78.5 356 LYS B O 1
ATOM 5550 N N . VAL B 1 357 ? 18.641 -22.312 15.453 1 70.12 357 VAL B N 1
ATOM 5551 C CA . VAL B 1 357 ? 19.609 -23.375 15.719 1 70.12 357 VAL B CA 1
ATOM 5552 C C . VAL B 1 357 ? 19.406 -23.906 17.141 1 70.12 357 VAL B C 1
ATOM 5554 O O . VAL B 1 357 ? 19.266 -23.125 18.094 1 70.12 357 VAL B O 1
ATOM 5557 N N . GLU B 1 358 ? 18.734 -25 17.266 1 57.47 358 GLU B N 1
ATOM 5558 C CA . GLU B 1 358 ? 18.734 -25.625 18.594 1 57.47 358 GLU B CA 1
ATOM 5559 C C . GLU B 1 358 ? 20.141 -25.688 19.172 1 57.47 358 GLU B C 1
ATOM 5561 O O . GLU B 1 358 ? 21.062 -26.156 18.516 1 57.47 358 GLU B O 1
ATOM 5566 N N . LYS B 1 359 ? 20.609 -24.828 19.891 1 52.03 359 LYS B N 1
ATOM 5567 C CA . LYS B 1 359 ? 21.828 -25.016 20.672 1 52.03 359 LYS B CA 1
ATOM 5568 C C . LYS B 1 359 ? 21.906 -26.422 21.234 1 52.03 359 LYS B C 1
ATOM 5570 O O . LYS B 1 359 ? 20.922 -26.922 21.812 1 52.03 359 LYS B O 1
ATOM 5575 N N . GLU B 1 360 ? 22.672 -27.219 20.656 1 36.19 360 GLU B N 1
ATOM 5576 C CA . GLU B 1 360 ? 23.016 -28.453 21.344 1 36.19 360 GLU B CA 1
ATOM 5577 C C . GLU B 1 360 ? 23.328 -28.203 22.812 1 36.19 360 GLU B C 1
ATOM 5579 O O . GLU B 1 360 ? 24.062 -27.266 23.156 1 36.19 360 GLU B O 1
ATOM 5584 N N . LYS B 1 361 ? 22.375 -28.547 23.641 1 39.59 361 LYS B N 1
ATOM 5585 C CA . LYS B 1 361 ? 22.812 -28.75 25.016 1 39.59 361 LYS B CA 1
ATOM 5586 C C . LYS B 1 361 ? 24.188 -29.406 25.062 1 39.59 361 LYS B C 1
ATOM 5588 O O . LYS B 1 361 ? 24.344 -30.562 24.703 1 39.59 361 LYS B O 1
ATOM 5593 N N . LEU B 1 362 ? 25.234 -28.469 24.859 1 28.31 362 LEU B N 1
ATOM 5594 C CA . LEU B 1 362 ? 26.375 -29.078 25.531 1 28.31 362 LEU B CA 1
ATOM 5595 C C . LEU B 1 362 ? 26.172 -29.078 27.047 1 28.31 362 LEU B C 1
ATOM 5597 O O . LEU B 1 362 ? 25.672 -28.109 27.609 1 28.31 362 LEU B O 1
#

InterPro domains:
  IPR003703 Acyl-CoA thioesterase [PTHR11066] (54-356)
  IPR029069 HotDog domain superfamily [SSF54637] (52-168)
  IPR029069 HotDog domain superfamily [SSF54637] (188-354)
  IPR042171 Acyl-CoA thioesterase, double hotdog domain [G3DSA:2.40.160.210] (41-357)
  IPR049450 Acyl-CoA thioesterase-like, C-terminal domain [PF20789] (225-351)

Secondary structure (DSSP, 8-state):
--GGGSHHHHT-EEEE--SSTT---EEEEE-SPPP-TTGGGGT--SS--TT--SBPPHHHHHHHHHHHHHHHHHHHS-TT--SSSS--EEEEEEEEE-S--BTTS--EEEEEEEEE-SSEEEEEEEEEEESSPPS-TT-SS--GGGG-SPEEEEEEEEEEEEE-----S--B-PPPHHHHTHHHHTTS-GGGSPBPBSS--HHHHHH-TT-B---SSEEEEE---HHHHTT--GGG--EEEEEEESS---TT-HHHHHHHHHHHHTTTHHHHHHHHTT-TTTEEEEEEEEEEEEE-S-GGGGPPPPTTSSS---EEEEEEEEEEETTEEEEEEEEE-TT--EEEEEEEEEEEEE--------/--GGGSHHHHT-EEEE--SSTT---EEEEE-SPPP-TTGGGGT--SS--TT--SBPPHHHHHHHHHHHHHHHHHHHS-TT--SSSS--EEEEEEEEE-S--BTTS--EEEEEEEEE-SSEEEEEEEEEEESSPPS-TT-SS--GGGG-SPEEEEEEEEEEEEE-----S--B-PPPHHHHTHHHHTTS-GGGSPBPBSS--HHHHHH-TT-B---SSEEEEE---HHHHTT--GGG--EEEEEEESS---TT-HHHHHHHHHHHHTTTHHHHHHHHTT-TTTEEEEEEEEEEEEE-S-GGGGPPPPTTSSS---EEEEEEEEEEETTEEEEEEEEE-TT--EEEEEEEEEEEEE--------